Protein AF-A0A943URT3-F1 (afdb_monomer)

pLDDT: mean 81.09, std 15.33, range [32.84, 96.44]

Mean predicted aligned error: 10.22 Å

Solvent-accessible surface area (backbone atoms only — not comparable to full-atom values): 23104 Å² total; per-residue (Å²): 114,74,73,62,58,50,52,54,50,55,50,50,60,50,48,57,60,31,59,78,60,15,21,66,53,48,71,91,76,33,47,66,60,38,50,54,51,52,50,46,51,71,77,41,45,87,38,70,74,44,40,50,47,47,64,35,40,44,49,62,90,78,50,46,87,62,64,63,78,47,59,68,89,83,36,84,68,49,43,73,42,77,95,73,75,43,32,16,53,33,57,43,64,55,16,53,54,51,45,50,51,34,35,75,75,70,69,38,63,49,28,69,63,28,63,46,43,39,49,62,71,44,69,55,87,84,53,102,74,41,42,50,52,42,50,70,70,45,49,56,51,52,48,53,33,43,78,68,68,55,53,78,58,61,70,61,50,31,50,54,58,50,50,45,58,81,38,68,72,48,46,53,48,53,49,53,51,39,70,74,59,46,44,32,28,40,47,54,51,22,53,64,75,40,89,97,41,65,40,55,48,69,52,53,43,54,60,65,48,89,85,75,90,50,86,90,53,74,66,57,42,75,60,62,83,60,37,71,48,47,37,76,43,41,46,63,74,57,90,52,70,61,67,24,28,39,31,54,44,72,72,58,62,72,66,54,62,61,68,60,53,47,72,67,43,90,63,55,54,68,74,84,85,61,87,86,52,50,77,67,50,35,41,40,57,36,51,53,67,54,26,31,73,48,73,47,84,77,88,74,101,55,98,79,74,66,86,44,55,38,36,49,41,75,92,40,36,40,66,56,36,34,35,74,45,41,71,71,34,59,56,83,68,70,66,63,43,84,88,48,48,64,56,48,46,52,48,52,51,51,31,55,77,62,66,17,48,39,50,66,68,39,56,83,35,72,43,40,59,50,48,56,52,49,39,73,77,71,49,54,71,69,55,41,51,52,51,49,54,50,50,50,54,49,49,74,77,43,94,61,89,129

Foldseek 3Di:
DVVVVVLLVLLVVLVVVCLVVLEQDDCVGPVPSNVSLVVCCVPPVVPPSNVLVCLQHPDCVSPPLFDDFDDCVVAVQWDQDPVVRGIGHQQQVVLLVSQVCNCVPPVEGRRCPDSSNCSLQPQCPPDLDDAQSHDPVSLVSVVVCVVSVHDDPQVSVLSSVLSCCQPPLLLVQVVVVCVVQQKFFLLLSQPPSDDPHRHDLVSVLVQQDDDDDPPPRDSPYHDPVSSLQKDWFAFLLDPDSRLIMMGRADVSLVPDPLVVLLVLQPDQWQDDDDSPDDPSNRSNNGSLQQFDWDWPDDDDDDSPPSPTIIGTDSVGGQLNCQQAQHHRGPPLQADAPLSCLLRVLVSLLVSLVSNGPSNVVHCPHPRVVSSVVCCVPPNDPVSVVSVVVSVVSCVVPPPDDD

Radius of gyration: 28.0 Å; Cα contacts (8 Å, |Δi|>4): 488; chains: 1; bounding box: 71×42×72 Å

Structure (mmCIF, N/CA/C/O backbone):
data_AF-A0A943URT3-F1
#
_entry.id   AF-A0A943URT3-F1
#
loop_
_atom_site.group_PDB
_atom_site.id
_atom_site.type_symbol
_atom_site.label_atom_id
_atom_site.label_alt_id
_atom_site.label_comp_id
_atom_site.label_asym_id
_atom_site.label_entity_id
_atom_site.label_seq_id
_atom_site.pdbx_PDB_ins_code
_atom_site.Cartn_x
_atom_site.Cartn_y
_atom_site.Cartn_z
_atom_site.occupancy
_atom_site.B_iso_or_equiv
_atom_site.auth_seq_id
_atom_site.auth_comp_id
_atom_site.auth_asym_id
_atom_site.auth_atom_id
_atom_site.pdbx_PDB_model_num
ATOM 1 N N . MET A 1 1 ? -36.670 -15.075 37.708 1.00 43.06 1 MET A N 1
ATOM 2 C CA . MET A 1 1 ? -36.144 -15.472 36.380 1.00 43.06 1 MET A CA 1
ATOM 3 C C . MET A 1 1 ? -36.656 -14.591 35.236 1.00 43.06 1 MET A C 1
ATOM 5 O O . MET A 1 1 ? -35.808 -14.088 34.518 1.00 43.06 1 MET A O 1
ATOM 9 N N . ARG A 1 2 ? -37.965 -14.287 35.112 1.00 44.47 2 ARG A N 1
ATOM 10 C CA . ARG A 1 2 ? -38.526 -13.458 34.009 1.00 44.47 2 ARG A CA 1
ATOM 11 C C . ARG A 1 2 ? -37.832 -12.099 33.745 1.00 44.47 2 ARG A C 1
ATOM 13 O O . ARG A 1 2 ? -37.573 -11.792 32.594 1.00 44.47 2 ARG A O 1
ATOM 20 N N . LYS A 1 3 ? -37.452 -11.325 34.776 1.00 57.50 3 LYS A N 1
ATOM 21 C CA . LYS A 1 3 ? -36.781 -10.009 34.608 1.00 57.50 3 LYS A CA 1
ATOM 22 C C . LYS A 1 3 ? -35.352 -10.070 34.034 1.00 57.50 3 LYS A C 1
ATOM 24 O O . LYS A 1 3 ? -34.929 -9.121 33.395 1.00 57.50 3 LYS A O 1
ATOM 29 N N . LYS A 1 4 ? -34.595 -11.152 34.270 1.00 54.97 4 LYS A N 1
ATOM 30 C CA . LYS A 1 4 ? -33.213 -11.294 33.754 1.00 54.97 4 LYS A CA 1
ATOM 31 C C . LYS A 1 4 ? -33.207 -11.603 32.254 1.00 54.97 4 LYS A C 1
ATOM 33 O O . LYS A 1 4 ? -32.379 -11.075 31.522 1.00 54.97 4 LYS A O 1
ATOM 38 N N . THR A 1 5 ? -34.155 -12.430 31.810 1.00 60.84 5 THR A N 1
ATOM 39 C CA . THR A 1 5 ? -34.350 -12.769 30.395 1.00 60.84 5 THR A CA 1
ATOM 40 C C . THR A 1 5 ? -34.708 -11.532 29.567 1.00 60.84 5 THR A C 1
ATOM 42 O O . THR A 1 5 ? -34.195 -11.376 28.468 1.00 60.84 5 THR A O 1
ATOM 45 N N . ASP A 1 6 ? -35.499 -10.619 30.133 1.00 80.69 6 ASP A N 1
ATOM 46 C CA . ASP A 1 6 ? -35.947 -9.380 29.484 1.00 80.69 6 ASP A CA 1
ATOM 47 C C . ASP A 1 6 ? -34.805 -8.362 29.266 1.00 80.69 6 ASP A C 1
ATOM 49 O O . ASP A 1 6 ? -34.653 -7.797 28.186 1.00 80.69 6 ASP A O 1
ATOM 53 N N . ILE A 1 7 ? -33.914 -8.197 30.256 1.00 85.44 7 ILE A N 1
ATOM 54 C CA . ILE A 1 7 ? -32.752 -7.292 30.145 1.00 85.44 7 ILE A CA 1
ATOM 55 C C . ILE A 1 7 ? -31.794 -7.765 29.052 1.00 85.44 7 ILE A C 1
ATOM 57 O O . ILE A 1 7 ? -31.350 -6.958 28.242 1.00 85.44 7 ILE A O 1
ATOM 61 N N . LYS A 1 8 ? -31.496 -9.069 29.004 1.00 86.44 8 LYS A N 1
ATOM 62 C CA . LYS A 1 8 ? -30.580 -9.624 28.002 1.00 86.44 8 LYS A CA 1
ATOM 63 C C . LYS A 1 8 ? -31.122 -9.448 26.581 1.00 86.44 8 LYS A C 1
ATOM 65 O O . LYS A 1 8 ? -30.358 -9.079 25.699 1.00 86.44 8 LYS A O 1
ATOM 70 N N . ILE A 1 9 ? -32.424 -9.661 26.378 1.00 88.31 9 ILE A N 1
ATOM 71 C CA . ILE A 1 9 ? -33.087 -9.420 25.086 1.00 88.31 9 ILE A CA 1
ATOM 72 C C . ILE A 1 9 ? -32.974 -7.938 24.713 1.00 88.31 9 ILE A C 1
ATOM 74 O O . ILE A 1 9 ? -32.437 -7.616 23.660 1.00 88.31 9 ILE A O 1
ATOM 78 N N . ARG A 1 10 ? -33.351 -7.030 25.621 1.00 89.44 10 ARG A N 1
ATOM 79 C CA . ARG A 1 10 ? -33.282 -5.581 25.375 1.00 89.44 10 ARG A CA 1
ATOM 80 C C . ARG A 1 10 ? -31.861 -5.084 25.082 1.00 89.44 10 ARG A C 1
ATOM 82 O O . ARG A 1 10 ? -31.686 -4.222 24.224 1.00 89.44 10 ARG A O 1
ATOM 89 N N . CYS A 1 11 ? -30.851 -5.601 25.784 1.00 91.69 11 CYS A N 1
ATOM 90 C CA . CYS A 1 11 ? -29.444 -5.298 25.512 1.00 91.69 11 CYS A CA 1
ATOM 91 C C . CYS A 1 11 ? -29.018 -5.800 24.132 1.00 91.69 11 CYS A C 1
ATOM 93 O O . CYS A 1 11 ? -28.384 -5.045 23.403 1.00 91.69 11 CYS A O 1
ATOM 95 N N . ASN A 1 12 ? -29.394 -7.027 23.762 1.00 92.31 12 ASN A N 1
ATOM 96 C CA . ASN A 1 12 ? -29.071 -7.594 22.454 1.00 92.31 12 ASN A CA 1
ATOM 97 C C . ASN A 1 12 ? -29.713 -6.794 21.310 1.00 92.31 12 ASN A C 1
ATOM 99 O O . ASN A 1 12 ? -29.036 -6.506 20.326 1.00 92.31 12 ASN A O 1
ATOM 103 N N . ASP A 1 13 ? -30.977 -6.388 21.456 1.00 92.69 13 ASP A N 1
ATOM 104 C CA . ASP A 1 13 ? -31.693 -5.598 20.445 1.00 92.69 13 ASP A CA 1
ATOM 105 C C . ASP A 1 13 ? -31.028 -4.232 20.219 1.00 92.69 13 ASP A C 1
ATOM 107 O O . ASP A 1 13 ? -30.913 -3.754 19.089 1.00 92.69 13 ASP A O 1
ATOM 111 N N . ILE A 1 14 ? -30.580 -3.587 21.302 1.00 94.81 14 ILE A N 1
ATOM 112 C CA . ILE A 1 14 ? -29.843 -2.320 21.226 1.00 94.81 14 ILE A CA 1
ATOM 113 C C . ILE A 1 14 ? -28.448 -2.547 20.640 1.00 94.81 14 ILE A C 1
ATOM 115 O O . ILE A 1 14 ? -28.013 -1.763 19.804 1.00 94.81 14 ILE A O 1
ATOM 119 N N . GLU A 1 15 ? -27.749 -3.611 21.037 1.00 95.06 15 GLU A N 1
ATOM 120 C CA . GLU A 1 15 ? -26.415 -3.929 20.520 1.00 95.06 15 GLU A CA 1
ATOM 121 C C . GLU A 1 15 ? -26.431 -4.171 19.007 1.00 95.06 15 GLU A C 1
ATOM 123 O O . GLU A 1 15 ? -25.537 -3.694 18.317 1.00 95.06 15 GLU A O 1
ATOM 128 N N . GLN A 1 16 ? -27.451 -4.852 18.473 1.00 94.44 16 GLN A N 1
ATOM 129 C CA . GLN A 1 16 ? -27.598 -5.040 17.025 1.00 94.44 16 GLN A CA 1
ATOM 130 C C . GLN A 1 16 ? -27.692 -3.703 16.282 1.00 94.44 16 GLN A C 1
ATOM 132 O O . GLN A 1 16 ? -26.952 -3.492 15.327 1.00 94.44 16 GLN A O 1
ATOM 137 N N . GLN A 1 17 ? -28.507 -2.768 16.778 1.00 95.50 17 GLN A N 1
ATOM 138 C CA . GLN A 1 17 ? -28.600 -1.417 16.210 1.00 95.50 17 GLN A CA 1
ATOM 139 C C . GLN A 1 17 ? -27.281 -0.638 16.357 1.00 95.50 17 GLN A C 1
ATOM 141 O O . GLN A 1 17 ? -26.861 0.071 15.449 1.00 95.50 17 GLN A O 1
ATOM 146 N N . LEU A 1 18 ? -26.585 -0.770 17.491 1.00 95.69 18 LEU A N 1
ATOM 147 C CA . LEU A 1 18 ? -25.300 -0.097 17.713 1.00 95.69 18 LEU A CA 1
ATOM 148 C C . LEU A 1 18 ? -24.172 -0.650 16.833 1.00 95.69 18 LEU A C 1
ATOM 150 O O . LEU A 1 18 ? -23.267 0.106 16.481 1.00 95.69 18 LEU A O 1
ATOM 154 N N . LYS A 1 19 ? -24.216 -1.935 16.463 1.00 93.12 19 LYS A N 1
ATOM 155 C CA . LYS A 1 19 ? -23.242 -2.554 15.551 1.00 93.12 19 LYS A CA 1
ATOM 156 C C . LYS A 1 19 ? -23.287 -1.936 14.158 1.00 93.12 19 LYS A C 1
ATOM 158 O O . LYS A 1 19 ? -22.226 -1.728 13.581 1.00 93.12 19 LYS A O 1
ATOM 163 N N . GLU A 1 20 ? -24.470 -1.575 13.664 1.00 91.44 20 GLU A N 1
ATOM 164 C CA . GLU A 1 20 ? -24.628 -0.878 12.376 1.00 91.44 20 GLU A CA 1
ATOM 165 C C . GLU A 1 20 ? -23.912 0.479 12.377 1.00 91.44 20 GLU A C 1
ATOM 167 O O . GLU A 1 20 ? -23.256 0.854 11.408 1.00 91.44 20 GLU A O 1
ATOM 172 N N . TRP A 1 21 ? -23.976 1.195 13.501 1.00 92.62 21 TRP A N 1
ATOM 173 C CA . TRP A 1 21 ? -23.292 2.476 13.675 1.00 92.62 21 TRP A CA 1
ATOM 174 C C . TRP A 1 21 ? -21.820 2.340 14.072 1.00 92.62 21 TRP A C 1
ATOM 176 O O . TRP A 1 21 ? -21.045 3.281 13.898 1.00 92.62 21 TRP A O 1
ATOM 186 N N . GLY A 1 22 ? -21.427 1.224 14.688 1.00 92.31 22 GLY A N 1
ATOM 187 C CA . GLY A 1 22 ? -20.120 1.041 15.324 1.00 92.31 22 GLY A CA 1
ATOM 188 C C . GLY A 1 22 ? -19.868 1.963 16.528 1.00 92.31 22 GLY A C 1
ATOM 189 O O . GLY A 1 22 ? -18.741 2.038 17.008 1.00 92.31 22 GLY A O 1
ATOM 190 N N . LYS A 1 23 ? -20.874 2.703 17.004 1.00 94.38 23 LYS A N 1
ATOM 191 C CA . LYS A 1 23 ? -20.825 3.635 18.146 1.00 94.38 23 LYS A CA 1
ATOM 192 C C . LYS A 1 23 ? -22.246 3.945 18.619 1.00 94.38 23 LYS A C 1
ATOM 194 O O . LYS A 1 23 ? -23.212 3.626 17.934 1.00 94.38 23 LYS A O 1
ATOM 199 N N . VAL A 1 24 ? -22.381 4.642 19.748 1.00 95.44 24 VAL A N 1
ATOM 200 C CA . VAL A 1 24 ? -23.651 5.312 20.066 1.00 95.44 24 VAL A CA 1
ATOM 201 C C . VAL A 1 24 ? -23.815 6.516 19.126 1.00 95.44 24 VAL A C 1
ATOM 203 O O . VAL A 1 24 ? -22.914 7.363 19.094 1.00 95.44 24 VAL A O 1
ATOM 206 N N . PRO A 1 25 ? -24.916 6.613 18.358 1.00 93.50 25 PRO A N 1
ATOM 207 C CA . PRO A 1 25 ? -25.134 7.726 17.444 1.00 93.50 25 PRO A CA 1
ATOM 208 C C . PRO A 1 25 ? -25.346 9.039 18.204 1.00 93.50 25 PRO A C 1
ATOM 210 O O . PRO A 1 25 ? -25.762 9.076 19.363 1.00 93.50 25 PRO A O 1
ATOM 213 N N . THR A 1 26 ? -25.051 10.142 17.532 1.00 90.38 26 THR A N 1
ATOM 214 C CA . THR A 1 26 ? -25.362 11.498 17.988 1.00 90.38 26 THR A CA 1
ATOM 215 C C . THR A 1 26 ? -26.840 11.826 17.767 1.00 90.38 26 THR A C 1
ATOM 217 O O . THR A 1 26 ? -27.539 11.145 17.019 1.00 90.38 26 THR A O 1
ATOM 220 N N . ASN A 1 27 ? -27.319 12.918 18.375 1.00 90.62 27 ASN A N 1
ATOM 221 C CA . ASN A 1 27 ? -28.699 13.384 18.188 1.00 90.62 27 ASN A CA 1
ATOM 222 C C . ASN A 1 27 ? -29.062 13.593 16.709 1.00 90.62 27 ASN A C 1
ATOM 224 O O . ASN A 1 27 ? -30.201 13.337 16.342 1.00 90.62 27 ASN A O 1
ATOM 228 N N . SER A 1 28 ? -28.120 14.053 15.881 1.00 91.94 28 SER A N 1
ATOM 229 C CA . SER A 1 28 ? -28.332 14.274 14.446 1.00 91.94 28 SER A CA 1
ATOM 230 C C . SER A 1 28 ? -28.279 12.998 13.604 1.00 91.94 28 SER A C 1
ATOM 232 O O . SER A 1 28 ? -28.741 13.021 12.471 1.00 91.94 28 SER A O 1
ATOM 234 N N . GLU A 1 29 ? -27.695 11.917 14.125 1.00 92.94 29 GLU A N 1
ATOM 235 C CA . GLU A 1 29 ? -27.581 10.629 13.426 1.00 92.94 29 GLU A CA 1
ATOM 236 C C . GLU A 1 29 ? -28.801 9.744 13.716 1.00 92.94 29 GLU A C 1
ATOM 238 O O . GLU A 1 29 ? -29.469 9.301 12.788 1.00 92.94 29 GLU A O 1
ATOM 243 N N . ASP A 1 30 ? -29.130 9.536 14.997 1.00 94.62 30 ASP A N 1
ATOM 244 C CA . ASP A 1 30 ? -30.332 8.812 15.427 1.00 94.62 30 ASP A CA 1
ATOM 245 C C . ASP A 1 30 ? -30.711 9.202 16.864 1.00 94.62 30 ASP A C 1
ATOM 247 O O . ASP A 1 30 ? -30.214 8.662 17.861 1.00 94.62 30 ASP A O 1
ATOM 251 N N . THR A 1 31 ? -31.632 10.161 16.975 1.00 94.75 31 THR A N 1
ATOM 252 C CA . THR A 1 31 ? -32.128 10.653 18.266 1.00 94.75 31 THR A CA 1
ATOM 253 C C . THR A 1 31 ? -32.838 9.559 19.073 1.00 94.75 31 THR A C 1
ATOM 255 O O . THR A 1 31 ? -32.723 9.509 20.301 1.00 94.75 31 THR A O 1
ATOM 258 N N . ASN A 1 32 ? -33.566 8.660 18.404 1.00 94.88 32 ASN A N 1
ATOM 259 C CA . ASN A 1 32 ? -34.381 7.644 19.067 1.00 94.88 32 ASN A CA 1
ATOM 260 C C . ASN A 1 32 ? -33.502 6.572 19.713 1.00 94.88 32 ASN A C 1
ATOM 262 O O . ASN A 1 32 ? -33.720 6.214 20.876 1.00 94.88 32 ASN A O 1
ATOM 266 N N . LEU A 1 33 ? -32.500 6.072 18.985 1.00 95.31 33 LEU A N 1
ATOM 267 C CA . LEU A 1 33 ? -31.548 5.098 19.516 1.00 95.31 33 LEU A CA 1
ATOM 268 C C . LEU A 1 33 ? -30.725 5.700 20.657 1.00 95.31 33 LEU A C 1
ATOM 270 O O . LEU A 1 33 ? -30.604 5.077 21.714 1.00 95.31 33 LEU A O 1
ATOM 274 N N . LEU A 1 34 ? -30.251 6.940 20.509 1.00 94.81 34 LEU A N 1
ATOM 275 C CA . LEU A 1 34 ? -29.530 7.640 21.572 1.00 94.81 34 LEU A CA 1
ATOM 276 C C . LEU A 1 34 ? -30.372 7.771 22.855 1.00 94.81 34 LEU A C 1
ATOM 278 O O . LEU A 1 34 ? -29.873 7.508 23.952 1.00 94.81 34 LEU A O 1
ATOM 282 N N . HIS A 1 35 ? -31.660 8.116 22.754 1.00 94.00 35 HIS A N 1
ATOM 283 C CA . HIS A 1 35 ? -32.552 8.151 23.919 1.00 94.00 35 HIS A CA 1
ATOM 284 C C . HIS A 1 35 ? -32.764 6.771 24.553 1.00 94.00 35 HIS A C 1
ATOM 286 O O . HIS A 1 35 ? -32.720 6.657 25.781 1.00 94.00 35 HIS A O 1
ATOM 292 N N . LYS A 1 36 ? -32.944 5.713 23.749 1.00 94.06 36 LYS A N 1
ATOM 293 C CA . LYS A 1 36 ? -33.064 4.333 24.256 1.00 94.06 36 LYS A CA 1
ATOM 294 C C . LYS A 1 36 ? -31.820 3.910 25.038 1.00 94.06 36 LYS A C 1
ATOM 296 O O . LYS A 1 36 ? -31.958 3.368 26.137 1.00 94.06 36 LYS A O 1
ATOM 301 N N . VAL A 1 37 ? -30.633 4.186 24.494 1.00 94.94 37 VAL A N 1
ATOM 302 C CA . VAL A 1 37 ? -29.337 3.874 25.115 1.00 94.94 37 VAL A CA 1
ATOM 303 C C . VAL A 1 37 ? -29.158 4.654 26.417 1.00 94.94 37 VAL A C 1
ATOM 305 O O . VAL A 1 37 ? -28.901 4.049 27.455 1.00 94.94 37 VAL A O 1
ATOM 308 N N . ASN A 1 38 ? -29.379 5.973 26.401 1.00 94.44 38 ASN A N 1
ATOM 309 C CA . ASN A 1 38 ? -29.257 6.809 27.600 1.00 94.44 38 ASN A CA 1
ATOM 310 C C . ASN A 1 38 ? -30.208 6.361 28.721 1.00 94.44 38 ASN A C 1
ATOM 312 O O . ASN A 1 38 ? -29.802 6.284 29.881 1.00 94.44 38 ASN A O 1
ATOM 316 N N . ASN A 1 39 ? -31.457 6.023 28.385 1.00 93.31 39 ASN A N 1
ATOM 317 C CA . ASN A 1 39 ? -32.415 5.509 29.364 1.00 93.31 39 ASN A CA 1
ATOM 318 C C . ASN A 1 39 ? -31.963 4.163 29.941 1.00 93.31 39 ASN A C 1
ATOM 320 O O . ASN A 1 39 ? -31.993 3.995 31.158 1.00 93.31 39 ASN A O 1
ATOM 324 N N . LEU A 1 40 ? -31.490 3.239 29.095 1.00 93.56 40 LEU A N 1
ATOM 325 C CA . LEU A 1 40 ? -30.975 1.944 29.542 1.00 93.56 40 LEU A CA 1
ATOM 326 C C . LEU A 1 40 ? -29.786 2.108 30.501 1.00 93.56 40 LEU A C 1
ATOM 328 O O . LEU A 1 40 ? -29.778 1.505 31.573 1.00 93.56 40 LEU A O 1
ATOM 332 N N . TYR A 1 41 ? -28.804 2.932 30.129 1.00 95.62 41 TYR A N 1
ATOM 333 C CA . TYR A 1 41 ? -27.586 3.141 30.917 1.00 95.62 41 TYR A CA 1
ATOM 334 C C . TYR A 1 41 ? -27.891 3.792 32.268 1.00 95.62 41 TYR A C 1
ATOM 336 O O . TYR A 1 41 ? -27.298 3.425 33.280 1.00 95.62 41 TYR A O 1
ATOM 344 N N . ARG A 1 42 ? -28.855 4.719 32.304 1.00 93.44 42 ARG A N 1
ATOM 345 C CA . ARG A 1 42 ? -29.285 5.390 33.535 1.00 93.44 42 ARG A CA 1
ATOM 346 C C . ARG A 1 42 ? -30.074 4.470 34.470 1.00 93.44 42 ARG A C 1
ATOM 348 O O . ARG A 1 42 ? -29.867 4.520 35.675 1.00 93.44 42 ARG A O 1
ATOM 355 N N . GLU A 1 43 ? -30.999 3.675 33.936 1.00 92.00 43 GLU A N 1
ATOM 356 C CA . GLU A 1 43 ? -31.911 2.856 34.749 1.00 92.00 43 GLU A CA 1
ATOM 357 C C . GLU A 1 43 ? -31.277 1.549 35.229 1.00 92.00 43 GLU A C 1
ATOM 359 O O . GLU A 1 43 ? -31.608 1.071 36.312 1.00 92.00 43 GLU A O 1
ATOM 364 N N . LEU A 1 44 ? -30.399 0.956 34.414 1.00 92.88 44 LEU A N 1
ATOM 365 C CA . LEU A 1 44 ? -29.899 -0.408 34.602 1.00 92.88 44 LEU A CA 1
ATOM 366 C C . LEU A 1 44 ? -28.366 -0.510 34.529 1.00 92.88 44 LEU A C 1
ATOM 368 O O . LEU A 1 44 ? -27.840 -1.605 34.344 1.00 92.88 44 LEU A O 1
ATOM 37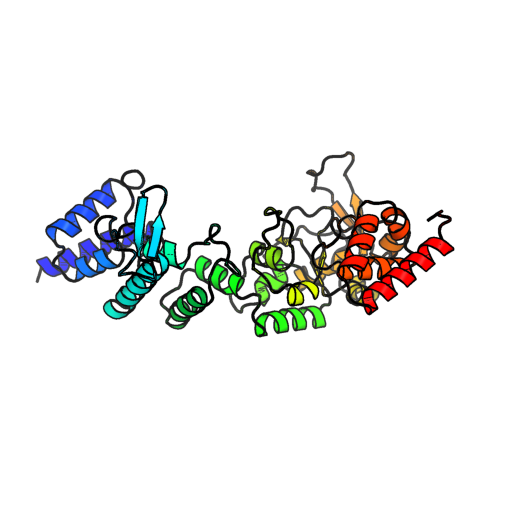2 N N . GLY A 1 45 ? -27.631 0.597 34.676 1.00 90.81 45 GLY A N 1
ATOM 373 C CA . GLY A 1 45 ? -26.164 0.625 34.569 1.00 90.81 45 GLY A CA 1
ATOM 374 C C . GLY A 1 45 ? -25.409 -0.203 35.622 1.00 90.81 45 GLY A C 1
ATOM 375 O O . GLY A 1 45 ? -24.219 -0.466 35.467 1.00 90.81 45 GLY A O 1
ATOM 376 N N . ASP A 1 46 ? -26.081 -0.658 36.682 1.00 92.00 46 ASP A N 1
ATOM 377 C CA . ASP A 1 46 ? -25.526 -1.590 37.670 1.00 92.00 46 ASP A CA 1
ATOM 378 C C . ASP A 1 46 ? -25.546 -3.054 37.188 1.00 92.00 46 ASP A C 1
ATOM 380 O O . ASP A 1 46 ? -24.898 -3.916 37.786 1.00 92.00 46 ASP A O 1
ATOM 384 N N . LYS A 1 47 ? -26.294 -3.363 36.119 1.00 93.69 47 LYS A N 1
ATOM 385 C CA . LYS A 1 47 ? -26.439 -4.728 35.602 1.00 93.69 47 LYS A CA 1
ATOM 386 C C . LYS A 1 47 ? -25.241 -5.122 34.733 1.00 93.69 47 LYS A C 1
ATOM 388 O O . LYS A 1 47 ? -24.878 -4.348 33.849 1.00 93.69 47 LYS A O 1
ATOM 393 N N . PRO A 1 48 ? -24.660 -6.327 34.911 1.00 92.12 48 PRO A N 1
ATOM 394 C CA . PRO A 1 48 ? -23.473 -6.755 34.163 1.00 92.12 48 PRO A CA 1
ATOM 395 C C . PRO A 1 48 ? -23.620 -6.661 32.639 1.00 92.12 48 PRO A C 1
ATOM 397 O O . PRO A 1 48 ? -22.694 -6.239 31.952 1.00 92.12 48 PRO A O 1
ATOM 400 N N . GLU A 1 49 ? -24.794 -7.010 32.108 1.00 91.88 49 GLU A N 1
ATOM 401 C CA . GLU A 1 49 ? -25.092 -6.962 30.675 1.00 91.88 49 GLU A CA 1
ATOM 402 C C . GLU A 1 49 ? -25.061 -5.522 30.136 1.00 91.88 49 GLU A C 1
ATOM 404 O O . GLU A 1 49 ? -24.526 -5.263 29.057 1.00 91.88 49 GLU A O 1
ATOM 409 N N . VAL A 1 50 ? -25.573 -4.569 30.921 1.00 94.19 50 VAL A N 1
ATOM 410 C CA . VAL A 1 50 ? -25.565 -3.142 30.581 1.00 94.19 50 VAL A CA 1
ATOM 411 C C . VAL A 1 50 ? -24.168 -2.554 30.769 1.00 94.19 50 VAL A C 1
ATOM 413 O O . VAL A 1 50 ? -23.734 -1.781 29.925 1.00 94.19 50 VAL A O 1
ATOM 416 N N . GLN A 1 51 ? -23.416 -2.969 31.795 1.00 94.38 51 GLN A N 1
ATOM 417 C CA . GLN A 1 51 ? -22.019 -2.558 31.986 1.00 94.38 51 GLN A CA 1
ATOM 418 C C . GLN A 1 51 ? -21.118 -2.987 30.828 1.00 94.38 51 GLN A C 1
ATOM 420 O O . GLN A 1 51 ? -20.265 -2.201 30.404 1.00 94.38 51 GLN A O 1
ATOM 425 N N . ARG A 1 52 ? -21.313 -4.200 30.287 1.00 95.62 52 ARG A N 1
ATOM 426 C CA . ARG A 1 52 ? -20.632 -4.628 29.055 1.00 95.62 52 ARG A CA 1
ATOM 427 C C . ARG A 1 52 ? -20.965 -3.668 27.917 1.00 95.62 52 ARG A C 1
ATOM 429 O O . ARG A 1 52 ? -20.050 -3.107 27.325 1.00 95.62 52 ARG A O 1
ATOM 436 N N . LEU A 1 53 ? -22.249 -3.404 27.670 1.00 95.62 53 LEU A N 1
ATOM 437 C CA . LEU A 1 53 ? -22.677 -2.519 26.583 1.00 95.62 53 LEU A CA 1
ATOM 438 C C . LEU A 1 53 ? -22.142 -1.082 26.744 1.00 95.62 53 LEU A C 1
ATOM 440 O O . LEU A 1 53 ? -21.606 -0.523 25.793 1.00 95.62 53 LEU A O 1
ATOM 444 N N . MET A 1 54 ? -22.184 -0.528 27.960 1.00 95.12 54 MET A N 1
ATOM 445 C CA . MET A 1 54 ? -21.607 0.778 28.315 1.00 95.12 54 MET A CA 1
ATOM 446 C C . MET A 1 54 ? -20.098 0.856 28.063 1.00 95.12 54 MET A C 1
ATOM 448 O O . MET A 1 54 ? -19.586 1.936 27.777 1.00 95.12 54 MET A O 1
ATOM 452 N N . THR A 1 55 ? -19.391 -0.270 28.198 1.00 94.44 55 THR A N 1
ATOM 453 C CA . THR A 1 55 ? -17.941 -0.349 27.973 1.00 94.44 55 THR A CA 1
ATOM 454 C C . THR A 1 55 ? -17.606 -0.502 26.488 1.00 94.44 55 THR A C 1
ATOM 456 O O . THR A 1 55 ? -16.667 0.110 26.000 1.00 94.44 55 THR A O 1
ATOM 459 N N . LEU A 1 56 ? -18.374 -1.288 25.733 1.00 95.75 56 LEU A N 1
ATOM 460 C CA . LEU A 1 56 ? -18.114 -1.467 24.299 1.00 95.75 56 LEU A CA 1
ATOM 461 C C . LEU A 1 56 ? -18.622 -0.280 23.461 1.00 95.75 56 LEU A C 1
ATOM 463 O O . LEU A 1 56 ? -18.024 0.065 22.443 1.00 95.75 56 LEU A O 1
ATOM 467 N N . TYR A 1 57 ? -19.692 0.379 23.911 1.00 96.44 57 TYR A N 1
ATOM 468 C CA . TYR A 1 57 ? -20.321 1.531 23.261 1.00 96.44 57 TYR A CA 1
ATOM 469 C C . TYR A 1 57 ? -20.498 2.677 24.269 1.00 96.44 57 TYR A C 1
ATOM 471 O O . TYR A 1 57 ? -21.624 2.975 24.701 1.00 96.44 57 TYR A O 1
ATOM 479 N N . PRO A 1 58 ? -19.394 3.325 24.685 1.00 94.38 58 PRO A N 1
ATOM 480 C CA . PRO A 1 58 ? -19.458 4.414 25.641 1.00 94.38 58 PRO A CA 1
ATOM 481 C C . PRO A 1 58 ? -20.109 5.648 25.016 1.00 94.38 58 PRO A C 1
ATOM 483 O O . PRO A 1 58 ? -19.773 6.071 23.909 1.00 94.38 58 PRO A O 1
ATOM 486 N N . ILE A 1 59 ? -21.012 6.278 25.764 1.00 91.44 59 ILE A N 1
ATOM 487 C CA . ILE A 1 59 ? -21.445 7.649 25.475 1.00 91.44 59 ILE A CA 1
ATOM 488 C C . ILE A 1 59 ? -20.332 8.636 25.843 1.00 91.44 59 ILE A C 1
ATOM 490 O O . ILE A 1 59 ? -19.476 8.338 26.677 1.00 91.44 59 ILE A O 1
ATOM 494 N N . ASN A 1 60 ? -20.384 9.854 25.296 1.00 84.19 60 ASN A N 1
ATOM 495 C CA . ASN A 1 60 ? -19.372 10.888 25.556 1.00 84.19 60 ASN A CA 1
ATOM 496 C C . ASN A 1 60 ? -19.168 11.197 27.051 1.00 84.19 60 ASN A C 1
ATOM 498 O O . ASN A 1 60 ? -18.089 11.634 27.427 1.00 84.19 60 ASN A O 1
ATOM 502 N N . GLN A 1 61 ? -20.176 10.977 27.903 1.00 84.00 61 GLN A N 1
ATOM 503 C CA . GLN A 1 61 ? -20.047 11.139 29.358 1.00 84.00 61 GLN A CA 1
ATOM 504 C C . GLN A 1 61 ? -19.166 10.060 30.009 1.00 84.00 61 GLN A C 1
ATOM 506 O O . GLN A 1 61 ? -18.522 10.334 31.015 1.00 84.00 61 GLN A O 1
ATOM 511 N N . LEU A 1 62 ? -19.134 8.849 29.442 1.00 86.31 62 LEU A N 1
ATOM 512 C CA . LEU A 1 62 ? -18.346 7.716 29.939 1.00 86.31 62 LEU A CA 1
ATOM 513 C C . LEU A 1 62 ? -16.935 7.699 29.342 1.00 86.31 62 LEU A C 1
ATOM 515 O O . LEU A 1 62 ? -15.974 7.382 30.036 1.00 86.31 62 LEU A O 1
ATOM 519 N N . TYR A 1 63 ? -16.803 8.065 28.065 1.00 89.81 63 TYR A N 1
ATOM 520 C CA . TYR A 1 63 ? -15.515 8.261 27.407 1.00 89.81 63 TYR A CA 1
ATOM 521 C C . TYR A 1 63 ? -15.570 9.525 26.551 1.00 89.81 63 TYR A C 1
ATOM 523 O O . TYR A 1 63 ? -16.142 9.544 25.460 1.00 89.81 63 TYR A O 1
ATOM 531 N N . THR A 1 64 ? -14.964 10.603 27.040 1.00 85.88 64 THR A N 1
ATOM 532 C CA . THR A 1 64 ? -14.882 11.850 26.276 1.00 85.88 64 THR A CA 1
ATOM 533 C C . THR A 1 64 ? -13.783 11.755 25.219 1.00 85.88 64 THR A C 1
ATOM 535 O O . THR A 1 64 ? -12.773 11.075 25.406 1.00 85.88 64 THR A O 1
ATOM 538 N N . LYS A 1 65 ? -13.933 12.504 24.119 1.00 83.31 65 LYS A N 1
ATOM 539 C CA . LYS A 1 65 ? -12.915 12.593 23.059 1.00 83.31 65 LYS A CA 1
ATOM 540 C C . LYS A 1 65 ? -11.526 12.938 23.614 1.00 83.31 65 LYS A C 1
ATOM 542 O O . LYS A 1 65 ? -10.535 12.331 23.243 1.00 83.31 65 LYS A O 1
ATOM 547 N N . TRP A 1 66 ? -11.434 13.881 24.542 1.00 83.69 66 TRP A N 1
ATOM 548 C CA . TRP A 1 66 ? -10.141 14.404 24.992 1.00 83.69 66 TRP A CA 1
ATOM 549 C C . TRP A 1 66 ? -9.738 13.966 26.397 1.00 83.69 66 TRP A C 1
ATOM 551 O O . TRP A 1 66 ? -8.568 14.085 26.724 1.00 83.69 66 TRP A O 1
ATOM 561 N N . GLY A 1 67 ? -10.637 13.382 27.189 1.00 82.12 67 GLY A N 1
ATOM 562 C CA . GLY A 1 67 ? -10.357 12.998 28.573 1.00 82.12 67 GLY A CA 1
ATOM 563 C C . GLY A 1 67 ? -10.451 14.160 29.559 1.00 82.12 67 GLY A C 1
ATOM 564 O O . GLY A 1 67 ? -10.862 15.272 29.209 1.00 82.12 67 GLY A O 1
ATOM 565 N N . ALA A 1 68 ? -10.101 13.864 30.810 1.00 83.50 68 ALA A N 1
ATOM 566 C CA . ALA A 1 68 ? -9.980 14.855 31.871 1.00 83.50 68 ALA A CA 1
ATOM 567 C C . ALA A 1 68 ? -8.709 15.700 31.686 1.00 83.50 68 ALA A C 1
ATOM 569 O O . ALA A 1 68 ? -7.746 15.256 31.059 1.00 83.50 68 ALA A O 1
ATOM 570 N N . SER A 1 69 ? -8.726 16.915 32.237 1.00 84.62 69 SER A N 1
ATOM 571 C CA . SER A 1 69 ? -7.511 17.723 32.335 1.00 84.62 69 SER A CA 1
ATOM 572 C C . SER A 1 69 ? -6.546 17.057 33.310 1.00 84.62 69 SER A C 1
ATOM 574 O O . SER A 1 69 ? -6.984 16.563 34.348 1.00 84.62 69 SER A O 1
ATOM 576 N N . VAL A 1 70 ? -5.261 17.068 32.979 1.00 84.56 70 VAL A N 1
ATOM 577 C CA . VAL A 1 70 ? -4.181 16.548 33.824 1.00 84.56 70 VAL A CA 1
ATOM 578 C C . VAL A 1 70 ? -3.171 17.650 34.114 1.00 84.56 70 VAL A C 1
ATOM 580 O O . VAL A 1 70 ? -3.051 18.590 33.324 1.00 84.56 70 VAL A O 1
ATOM 583 N N . ASP A 1 71 ? -2.467 17.535 35.238 1.00 82.69 71 ASP A N 1
ATOM 584 C CA . ASP A 1 71 ? -1.343 18.412 35.557 1.00 82.69 71 ASP A CA 1
ATOM 585 C C . ASP A 1 71 ? -0.126 18.035 34.685 1.00 82.69 71 ASP A C 1
ATOM 587 O O . ASP A 1 71 ? 0.305 16.876 34.720 1.00 82.69 71 ASP A O 1
ATOM 591 N N . PRO A 1 72 ? 0.428 18.969 33.887 1.00 80.69 72 PRO A N 1
ATOM 592 C CA . PRO A 1 72 ? 1.653 18.756 33.120 1.00 80.69 72 PRO A CA 1
ATOM 593 C C . PRO A 1 72 ? 2.852 18.255 33.932 1.00 80.69 72 PRO A C 1
ATOM 595 O O . PRO A 1 72 ? 3.679 17.531 33.378 1.00 80.69 72 PRO A O 1
ATOM 598 N N . GLU A 1 73 ? 2.970 18.645 35.205 1.00 81.31 73 GLU A N 1
ATOM 599 C CA . GLU A 1 73 ? 4.111 18.275 36.055 1.00 81.31 73 GLU A CA 1
ATOM 600 C C . GLU A 1 73 ? 4.020 16.821 36.539 1.00 81.31 73 GLU A C 1
ATOM 602 O O . GLU A 1 73 ? 5.038 16.140 36.667 1.00 81.31 73 GLU A O 1
ATOM 607 N N . GLU A 1 74 ? 2.801 16.315 36.744 1.00 81.69 74 GLU A N 1
ATOM 608 C CA . GLU A 1 74 ? 2.545 14.949 37.218 1.00 81.69 74 GLU A CA 1
ATOM 609 C C . GLU A 1 74 ? 2.376 13.938 36.068 1.00 81.69 74 GLU A C 1
ATOM 611 O O . GLU A 1 74 ? 2.522 12.729 36.265 1.00 81.69 74 GLU A O 1
ATOM 616 N N . HIS A 1 75 ? 2.091 14.420 34.852 1.00 77.69 75 HIS A N 1
ATOM 617 C CA . HIS A 1 75 ? 1.817 13.593 33.677 1.00 77.69 75 HIS A CA 1
ATOM 618 C C . HIS A 1 75 ? 2.761 13.920 32.511 1.00 77.69 75 HIS A C 1
ATOM 620 O O . HIS A 1 75 ? 2.380 14.643 31.590 1.00 77.69 75 HIS A O 1
ATOM 626 N N . PRO A 1 76 ? 3.972 13.332 32.479 1.00 71.94 76 PRO A N 1
ATOM 627 C CA . PRO A 1 76 ? 4.947 13.590 31.416 1.00 71.94 76 PRO A CA 1
ATOM 628 C C . PRO A 1 76 ? 4.473 13.132 30.023 1.00 71.94 76 PRO A C 1
ATOM 630 O O . PRO A 1 76 ? 4.931 13.651 29.009 1.00 71.94 76 PRO A O 1
ATOM 633 N N . GLU A 1 77 ? 3.524 12.194 29.958 1.00 75.19 77 GLU A N 1
ATOM 634 C CA . GLU A 1 77 ? 2.873 11.711 28.732 1.00 75.19 77 GLU A CA 1
ATOM 635 C C . GLU A 1 77 ? 1.529 12.424 28.477 1.00 75.19 77 GLU A C 1
ATOM 637 O O . GLU A 1 77 ? 0.460 11.805 28.393 1.00 75.19 77 GLU A O 1
ATOM 642 N N . MET A 1 78 ? 1.576 13.753 28.367 1.00 80.12 78 MET A N 1
ATOM 643 C CA . MET A 1 78 ? 0.415 14.612 28.107 1.00 80.12 78 MET A CA 1
ATOM 644 C C . MET A 1 78 ? 0.550 15.400 26.799 1.00 80.12 78 MET A C 1
ATOM 646 O O . MET A 1 78 ? 1.640 15.579 26.257 1.00 80.12 78 MET A O 1
ATOM 650 N N . GLU A 1 79 ? -0.580 15.881 26.287 1.00 79.69 79 GLU A N 1
ATOM 651 C CA . GLU A 1 79 ? -0.642 16.812 25.164 1.00 79.69 79 GLU A CA 1
ATOM 652 C C . GLU A 1 79 ? -1.420 18.067 25.557 1.00 79.69 79 GLU A C 1
ATOM 654 O O . GLU A 1 79 ? -2.533 18.001 26.089 1.00 79.69 79 GLU A O 1
ATOM 659 N N . THR A 1 80 ? -0.845 19.228 25.246 1.00 80.25 80 THR A N 1
ATOM 660 C CA . THR A 1 80 ? -1.506 20.519 25.428 1.00 80.25 80 THR A CA 1
ATOM 661 C C . THR A 1 80 ? -2.345 20.850 24.202 1.00 80.25 80 THR A C 1
ATOM 663 O O . THR A 1 80 ? -1.834 21.132 23.117 1.00 80.25 80 THR A O 1
ATOM 666 N N . LEU A 1 81 ? -3.661 20.864 24.380 1.00 78.88 81 LEU A N 1
ATOM 667 C CA . LEU A 1 81 ? -4.614 21.194 23.329 1.00 78.88 81 LEU A CA 1
ATOM 668 C C . LEU A 1 81 ? -4.853 22.710 23.320 1.00 78.88 81 LEU A C 1
ATOM 670 O O . LEU A 1 81 ? -5.702 23.225 24.049 1.00 78.88 81 LEU A O 1
ATOM 674 N N . GLY A 1 82 ? -4.108 23.434 22.478 1.00 69.00 82 GLY A N 1
ATOM 675 C CA . GLY A 1 82 ? -4.101 24.907 22.448 1.00 69.00 82 GLY A CA 1
ATOM 676 C C . GLY A 1 82 ? -5.464 25.569 22.187 1.00 69.00 82 GLY A C 1
ATOM 677 O O . GLY A 1 82 ? -5.716 26.663 22.676 1.00 69.00 82 GLY A O 1
ATOM 678 N N . PHE A 1 83 ? -6.384 24.892 21.494 1.00 72.12 83 PHE A N 1
ATOM 679 C CA . PHE A 1 83 ? -7.735 25.405 21.208 1.00 72.12 83 PHE A CA 1
ATOM 680 C C . PHE A 1 83 ? -8.691 25.367 22.415 1.00 72.12 83 PHE A C 1
ATOM 682 O O . PHE A 1 83 ? -9.748 25.990 22.387 1.00 72.12 83 PHE A O 1
ATOM 689 N N . ILE A 1 84 ? -8.337 24.631 23.468 1.00 69.94 84 ILE A N 1
ATOM 690 C CA . ILE A 1 84 ? -9.117 24.492 24.710 1.00 69.94 84 ILE A CA 1
ATOM 691 C C . ILE A 1 84 ? -8.275 24.794 25.953 1.00 69.94 84 ILE A C 1
ATOM 693 O O . ILE A 1 84 ? -8.742 24.573 27.066 1.00 69.94 84 ILE A O 1
ATOM 697 N N . ASN A 1 85 ? -7.048 25.288 25.749 1.00 79.31 85 ASN A N 1
ATOM 698 C CA . ASN A 1 85 ? -6.086 25.689 26.772 1.00 79.31 85 ASN A CA 1
ATOM 699 C C . ASN A 1 85 ? -6.012 24.722 27.968 1.00 79.31 85 ASN A C 1
ATOM 701 O O . ASN A 1 85 ? -6.085 25.134 29.124 1.00 79.31 85 ASN A O 1
ATOM 705 N N . ARG A 1 86 ? -5.930 23.418 27.677 1.00 84.00 86 ARG A N 1
ATOM 706 C CA . ARG A 1 86 ? -5.807 22.366 28.691 1.00 84.00 86 ARG A CA 1
ATOM 707 C C . ARG A 1 86 ? -4.816 21.297 28.264 1.00 84.00 86 ARG A C 1
ATOM 709 O O . ARG A 1 86 ? -4.712 20.985 27.074 1.00 84.00 86 ARG A O 1
ATOM 716 N N . SER A 1 87 ? -4.172 20.702 29.254 1.00 84.94 87 SER A N 1
ATOM 717 C CA . SER A 1 87 ? -3.348 19.512 29.090 1.00 84.94 87 SER A CA 1
ATOM 718 C C . SER A 1 87 ? -4.180 18.279 29.391 1.00 84.94 87 SER A C 1
ATOM 720 O O . SER A 1 87 ? -4.921 18.240 30.372 1.00 84.94 87 SER A O 1
ATOM 722 N N . VAL A 1 88 ? -4.107 17.289 28.511 1.00 85.31 88 VAL A N 1
ATOM 723 C CA . VAL A 1 88 ? -4.808 16.012 28.661 1.00 85.31 88 VAL A CA 1
ATOM 724 C C . VAL A 1 88 ? -3.813 14.871 28.528 1.00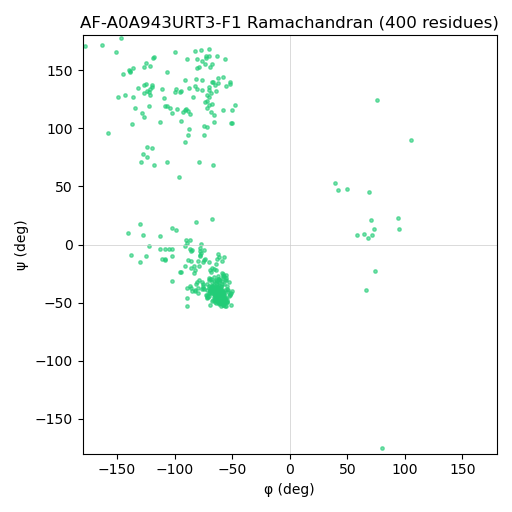 85.31 88 VAL A C 1
ATOM 726 O O . VAL A 1 88 ? -2.801 15.009 27.845 1.00 85.31 88 VAL A O 1
ATOM 729 N N . GLU A 1 89 ? -4.108 13.732 29.151 1.00 84.06 89 GLU A N 1
ATOM 730 C CA . GLU A 1 89 ? -3.375 12.494 28.875 1.00 84.06 89 GLU A CA 1
ATOM 731 C C . GLU A 1 89 ? -3.353 12.225 27.362 1.00 84.06 89 GLU A C 1
ATOM 733 O O . GLU A 1 89 ? -4.376 12.415 26.689 1.00 84.06 89 GLU A O 1
ATOM 738 N N . LEU A 1 90 ? -2.213 11.751 26.842 1.00 83.25 90 LEU A N 1
ATOM 739 C CA . LEU A 1 90 ? -2.069 11.402 25.430 1.00 83.25 90 LEU A CA 1
ATOM 740 C C . LEU A 1 90 ? -3.251 10.532 24.949 1.00 83.25 90 LEU A C 1
ATOM 742 O O . LEU A 1 90 ? -3.452 9.424 25.464 1.00 83.25 90 LEU A O 1
ATOM 746 N N . PRO A 1 91 ? -4.032 10.992 23.946 1.00 85.62 91 PRO A N 1
ATOM 747 C CA . PRO A 1 91 ? -5.251 10.301 23.523 1.00 85.62 91 PRO A CA 1
ATOM 748 C C . PRO A 1 91 ? -5.027 8.840 23.125 1.00 85.62 91 PRO A C 1
ATOM 750 O O . PRO A 1 91 ? -5.820 7.972 23.491 1.00 85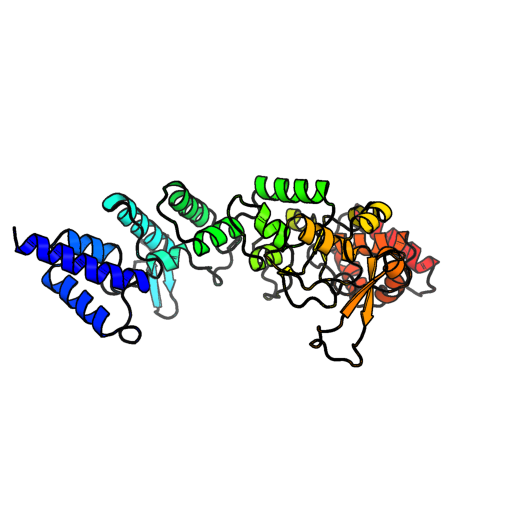.62 91 PRO A O 1
ATOM 753 N N . TYR A 1 92 ? -3.914 8.560 22.441 1.00 86.44 92 TYR A N 1
ATOM 754 C CA . TYR A 1 92 ? -3.522 7.207 22.062 1.00 86.44 92 TYR A CA 1
ATOM 755 C C . TYR A 1 92 ? -3.254 6.308 23.282 1.00 86.44 92 TYR A C 1
ATOM 757 O O . TYR A 1 92 ? -3.828 5.224 23.368 1.00 86.44 92 TYR A O 1
ATOM 765 N N . SER A 1 93 ? -2.461 6.760 24.263 1.00 86.06 93 SER A N 1
ATOM 766 C CA . SER A 1 93 ? -2.154 5.984 25.478 1.00 86.06 93 SER A CA 1
ATOM 767 C C . SER A 1 93 ? -3.426 5.624 26.250 1.00 86.06 93 SER A C 1
ATOM 769 O O . SER A 1 93 ? -3.631 4.465 26.634 1.00 86.06 93 SER A O 1
ATOM 771 N N . ARG A 1 94 ? -4.343 6.591 26.394 1.00 88.81 94 ARG A N 1
ATOM 772 C CA . ARG A 1 94 ? -5.650 6.363 27.024 1.00 88.81 94 ARG A CA 1
ATOM 773 C C . ARG A 1 94 ? -6.493 5.356 26.244 1.00 88.81 94 ARG A C 1
ATOM 775 O O . ARG A 1 94 ? -7.114 4.477 26.843 1.00 88.81 94 ARG A O 1
ATOM 782 N N . ALA A 1 95 ? -6.552 5.490 24.922 1.00 92.31 95 ALA A N 1
ATOM 783 C CA . ALA A 1 95 ? -7.316 4.602 24.051 1.00 92.31 95 ALA A CA 1
ATOM 784 C C . ALA A 1 95 ? -6.777 3.165 24.062 1.00 92.31 95 ALA A C 1
ATOM 786 O O . ALA A 1 95 ? -7.550 2.227 24.256 1.00 92.31 95 ALA A O 1
ATOM 787 N N . LYS A 1 96 ? -5.453 2.994 23.971 1.00 92.94 96 LYS A N 1
ATOM 788 C CA . LYS A 1 96 ? -4.768 1.700 24.091 1.00 92.94 96 LYS A CA 1
ATOM 789 C C . LYS A 1 96 ? -5.109 1.007 25.410 1.00 92.94 96 LYS A C 1
ATOM 791 O O . LYS A 1 96 ? -5.487 -0.164 25.407 1.00 92.94 96 LYS A O 1
ATOM 796 N N . ARG A 1 97 ? -5.033 1.729 26.537 1.00 92.75 97 ARG A N 1
ATOM 797 C CA . ARG A 1 97 ? -5.413 1.195 27.858 1.00 92.75 97 ARG A CA 1
ATOM 798 C C . ARG A 1 97 ? -6.885 0.782 27.904 1.00 92.75 97 ARG A C 1
ATOM 800 O O . ARG A 1 97 ? -7.194 -0.288 28.417 1.00 92.75 97 ARG A O 1
ATOM 807 N N . TYR A 1 98 ? -7.775 1.600 27.347 1.00 94.69 98 TYR A N 1
ATOM 808 C CA . TYR A 1 98 ? -9.207 1.308 27.303 1.00 94.69 98 TYR A CA 1
ATOM 809 C C . TYR A 1 98 ? -9.521 0.036 26.505 1.00 94.69 98 TYR A C 1
ATOM 811 O O . TYR A 1 98 ? -10.249 -0.830 26.983 1.00 94.69 98 TYR A O 1
ATOM 819 N N . ILE A 1 99 ? -8.934 -0.108 25.313 1.00 96.38 99 ILE A N 1
ATOM 820 C CA . ILE A 1 99 ? -9.128 -1.292 24.466 1.00 96.38 99 ILE A CA 1
ATOM 821 C C . ILE A 1 99 ? -8.606 -2.550 25.166 1.00 96.38 99 ILE A C 1
ATOM 823 O O . ILE A 1 99 ? -9.314 -3.553 25.193 1.00 96.38 99 ILE A O 1
ATOM 827 N N . LYS A 1 100 ? -7.426 -2.490 25.804 1.00 96.00 100 LYS A N 1
ATOM 828 C CA . LYS A 1 100 ? -6.902 -3.616 26.596 1.00 96.00 100 LYS A CA 1
ATOM 829 C C . LYS A 1 100 ? -7.878 -4.058 27.683 1.00 96.00 100 LYS A C 1
ATOM 831 O O . LYS A 1 100 ? -8.165 -5.241 27.782 1.00 96.00 100 LYS A O 1
ATOM 836 N N . GLN A 1 101 ? -8.455 -3.116 28.429 1.00 95.06 101 GLN A N 1
ATOM 837 C CA . GLN A 1 101 ? -9.449 -3.435 29.460 1.00 95.06 101 GLN A CA 1
ATOM 838 C C . GLN A 1 101 ? -10.714 -4.083 28.880 1.00 95.06 101 GLN A C 1
ATOM 840 O O . GLN A 1 101 ? -11.283 -4.977 29.506 1.00 95.06 101 GLN A O 1
ATOM 845 N N . CYS A 1 102 ? -11.158 -3.656 27.694 1.00 95.75 102 CYS A N 1
ATOM 846 C CA . CYS A 1 102 ? -12.302 -4.269 27.015 1.00 95.75 102 CYS A CA 1
ATOM 847 C C . CYS A 1 102 ? -12.006 -5.724 26.636 1.00 95.75 102 CYS A C 1
ATOM 849 O O . CYS A 1 102 ? -12.800 -6.614 26.945 1.00 95.75 102 CYS A O 1
ATOM 851 N N . VAL A 1 103 ? -10.832 -5.964 26.051 1.00 95.94 103 VAL A N 1
ATOM 852 C CA . VAL A 1 103 ? -10.368 -7.298 25.657 1.00 95.94 103 VAL A CA 1
ATOM 853 C C . VAL A 1 103 ? -10.170 -8.199 26.878 1.00 95.94 103 VAL A C 1
ATOM 855 O O . VAL A 1 103 ? -10.688 -9.307 26.905 1.00 95.94 103 VAL A O 1
ATOM 858 N N . GLU A 1 104 ? -9.502 -7.723 27.929 1.00 95.06 104 GLU A N 1
ATOM 859 C CA . GLU A 1 104 ? -9.260 -8.494 29.157 1.00 95.06 104 GLU A CA 1
ATOM 860 C C . GLU A 1 104 ? -10.559 -8.865 29.882 1.00 95.06 104 GLU A C 1
ATOM 862 O O . GLU A 1 104 ? -10.690 -9.973 30.404 1.00 95.06 104 GLU A O 1
ATOM 867 N N . LYS A 1 105 ? -11.527 -7.942 29.934 1.00 95.31 105 LYS A N 1
ATOM 868 C CA . LYS A 1 105 ? -12.759 -8.134 30.710 1.00 95.31 105 LYS A CA 1
ATOM 869 C C . LYS A 1 105 ? -13.857 -8.860 29.936 1.00 95.31 105 LYS A C 1
ATOM 871 O O . LYS A 1 105 ? -14.630 -9.598 30.547 1.00 95.31 105 LYS A O 1
ATOM 876 N N . TYR A 1 106 ? -13.966 -8.617 28.632 1.00 94.56 106 TYR A N 1
ATOM 877 C CA . TYR A 1 106 ? -15.083 -9.102 27.816 1.00 94.56 106 TYR A CA 1
ATOM 878 C C . TYR A 1 106 ? -14.653 -9.921 26.596 1.00 94.56 106 TYR A C 1
ATOM 880 O O . TYR A 1 106 ? -15.514 -10.539 25.981 1.00 94.56 106 TYR A O 1
ATOM 888 N N . GLY A 1 107 ? -13.362 -9.962 26.251 1.00 94.38 107 GLY A N 1
ATOM 889 C CA . GLY A 1 107 ? -12.875 -10.646 25.049 1.00 94.38 107 GLY A CA 1
ATOM 890 C C . GLY A 1 107 ? -13.269 -9.945 23.747 1.00 94.38 107 GLY A C 1
ATOM 891 O O . GLY A 1 107 ? -13.326 -10.588 22.705 1.00 94.38 107 GLY A O 1
ATOM 892 N N . GLU A 1 108 ? -13.589 -8.648 23.799 1.00 93.81 108 GLU A N 1
ATOM 893 C CA . GLU A 1 108 ? -14.175 -7.906 22.679 1.00 93.81 108 GLU A CA 1
ATOM 894 C C . GLU A 1 108 ? -13.581 -6.501 22.545 1.00 93.81 108 GLU A C 1
ATOM 896 O O . GLU A 1 108 ? -13.201 -5.865 23.534 1.00 93.81 108 GLU A O 1
ATOM 901 N N . LEU A 1 109 ? -13.538 -5.998 21.309 1.00 95.19 109 LEU A N 1
ATOM 902 C CA . LEU A 1 109 ? -13.177 -4.613 21.022 1.00 95.19 109 LEU A CA 1
ATOM 903 C C . LEU A 1 109 ? -14.365 -3.668 21.257 1.00 95.19 109 LEU A C 1
ATOM 905 O O . LEU A 1 109 ? -15.517 -4.065 21.062 1.00 95.19 109 LEU A O 1
ATOM 909 N N . PRO A 1 110 ? -14.108 -2.393 21.605 1.00 95.31 110 PRO A N 1
ATOM 910 C CA . PRO A 1 110 ? -15.120 -1.352 21.492 1.00 95.31 110 PRO A CA 1
ATOM 911 C C . PRO A 1 110 ? -15.658 -1.250 20.060 1.00 95.31 110 PRO A C 1
ATOM 913 O O . PRO A 1 110 ? -14.982 -1.631 19.101 1.00 95.31 110 PRO A O 1
ATOM 916 N N . GLY A 1 111 ? -16.846 -0.666 19.902 1.00 93.50 111 GLY A N 1
ATOM 917 C CA . GLY A 1 111 ? -17.412 -0.402 18.579 1.00 93.50 111 GLY A CA 1
ATOM 918 C C . GLY A 1 111 ? -16.429 0.362 17.678 1.00 93.50 111 GLY A C 1
ATOM 919 O O . GLY A 1 111 ? -15.757 1.294 18.132 1.00 93.50 111 GLY A O 1
ATOM 920 N N . LEU A 1 112 ? -16.347 -0.025 16.400 1.00 90.25 112 LEU A N 1
ATOM 921 C CA . LEU A 1 112 ? -15.327 0.444 15.448 1.00 90.25 112 LEU A CA 1
ATOM 922 C C . LEU A 1 112 ? -15.263 1.973 15.288 1.00 90.25 112 LEU A C 1
ATOM 924 O O . LEU A 1 112 ? -14.189 2.525 15.070 1.00 90.25 112 LEU A O 1
ATOM 928 N N . ASN A 1 113 ? -16.392 2.666 15.457 1.00 89.94 113 ASN A N 1
ATOM 929 C CA . ASN A 1 113 ? -16.507 4.118 15.300 1.00 89.94 113 ASN A CA 1
ATOM 930 C C . ASN A 1 113 ? -16.462 4.877 16.638 1.00 89.94 113 ASN A C 1
ATOM 932 O O . ASN A 1 113 ? -16.802 6.062 16.707 1.00 89.94 113 ASN A O 1
ATOM 936 N N . THR A 1 114 ? -16.081 4.209 17.728 1.00 92.50 114 THR A N 1
ATOM 937 C CA . THR A 1 114 ? -15.904 4.848 19.038 1.00 92.50 114 THR A CA 1
ATOM 938 C C . THR A 1 114 ? -14.597 5.642 19.101 1.00 92.50 114 THR A C 1
ATOM 940 O O . THR A 1 114 ? -13.648 5.376 18.366 1.00 92.50 114 THR A O 1
ATOM 943 N N . TRP A 1 115 ? -14.508 6.609 20.021 1.00 91.06 115 TRP A N 1
ATOM 944 C CA . TRP A 1 115 ? -13.281 7.393 20.212 1.00 91.06 115 TRP A CA 1
ATOM 945 C C . TRP A 1 115 ? -12.031 6.553 20.521 1.00 91.06 115 TRP A C 1
ATOM 947 O O . TRP A 1 115 ? -10.993 6.866 19.946 1.00 91.06 115 TRP A O 1
ATOM 957 N N . PRO A 1 116 ? -12.069 5.511 21.381 1.00 91.94 116 PRO A N 1
ATOM 958 C CA . PRO A 1 116 ? -10.906 4.651 21.593 1.00 91.94 116 PRO A CA 1
ATOM 959 C C . PRO A 1 116 ? -10.397 4.012 20.296 1.00 91.94 116 PRO A C 1
ATOM 961 O O . PRO A 1 116 ? -9.203 4.080 20.018 1.00 91.94 116 PRO A O 1
ATOM 964 N N . MET A 1 117 ? -11.296 3.452 19.479 1.00 91.56 117 MET A N 1
ATOM 965 C CA . MET A 1 117 ? -10.922 2.879 18.183 1.00 91.56 117 MET A CA 1
ATOM 966 C C . MET A 1 117 ? -10.367 3.967 17.265 1.00 91.56 117 MET A C 1
ATOM 968 O O . MET A 1 117 ? -9.263 3.831 16.747 1.00 91.56 117 MET A O 1
ATOM 972 N N . TYR A 1 118 ? -11.053 5.106 17.168 1.00 87.75 118 TYR A N 1
ATOM 973 C CA . TYR A 1 118 ? -10.569 6.254 16.411 1.00 87.75 118 TYR A CA 1
ATOM 974 C C . TYR A 1 118 ? -9.136 6.639 16.804 1.00 87.75 118 TYR A C 1
ATOM 976 O O . TYR A 1 118 ? -8.279 6.679 15.942 1.00 87.75 118 TYR A O 1
ATOM 984 N N . PHE A 1 119 ? -8.808 6.837 18.082 1.00 86.62 119 PHE A N 1
ATOM 985 C CA . PHE A 1 119 ? -7.457 7.268 18.472 1.00 86.62 119 PHE A CA 1
ATOM 986 C C . PHE A 1 119 ? -6.354 6.224 18.273 1.00 86.62 119 PHE A C 1
ATOM 988 O O . PHE A 1 119 ? -5.186 6.600 18.195 1.00 86.62 119 PHE A O 1
ATOM 995 N N . VAL A 1 120 ? -6.688 4.933 18.211 1.00 88.50 120 VAL A N 1
ATOM 996 C CA . VAL A 1 120 ? -5.708 3.889 17.873 1.00 88.50 120 VAL A CA 1
ATOM 997 C C . VAL A 1 120 ? -5.510 3.779 16.363 1.00 88.50 120 VAL A C 1
ATOM 999 O O . VAL A 1 120 ? -4.370 3.642 15.925 1.00 88.50 120 VAL A O 1
ATOM 1002 N N . PHE A 1 121 ? -6.592 3.890 15.585 1.00 82.69 121 PHE A N 1
ATOM 1003 C CA . PHE A 1 121 ? -6.617 3.627 14.141 1.00 82.69 121 PHE A CA 1
ATOM 1004 C C . PHE A 1 121 ? -6.619 4.887 13.247 1.00 82.69 121 PHE A C 1
ATOM 1006 O O . PHE A 1 121 ? -6.560 4.781 12.015 1.00 82.69 121 PHE A O 1
ATOM 1013 N N . GLN A 1 122 ? -6.673 6.086 13.832 1.00 73.19 122 GLN A N 1
ATOM 1014 C CA . GLN A 1 122 ? -6.620 7.355 13.110 1.00 73.19 122 GLN A CA 1
ATOM 1015 C C . GLN A 1 122 ? -5.264 7.512 12.413 1.00 73.19 122 GLN A C 1
ATOM 1017 O O . GLN A 1 122 ? -4.217 7.352 13.035 1.00 73.19 122 GLN A O 1
ATOM 1022 N N . ASP A 1 123 ? -5.314 7.888 11.129 1.00 56.81 123 ASP A N 1
ATOM 1023 C CA . ASP A 1 123 ? -4.165 8.469 10.434 1.00 56.81 123 ASP A CA 1
ATOM 1024 C C . ASP A 1 123 ? -3.861 9.816 11.071 1.00 56.81 123 ASP A C 1
ATOM 1026 O O . ASP A 1 123 ? -4.596 10.795 10.893 1.00 56.81 123 ASP A O 1
ATOM 1030 N N . ASP A 1 124 ? -2.802 9.870 11.861 1.00 51.16 124 ASP A N 1
ATOM 1031 C CA . ASP A 1 124 ? -2.390 11.100 12.514 1.00 51.16 124 ASP A CA 1
ATOM 1032 C C . ASP A 1 124 ? -1.644 11.980 11.489 1.00 51.16 124 ASP A C 1
ATOM 1034 O O . ASP A 1 124 ? -0.429 12.161 11.544 1.00 51.16 124 ASP A O 1
ATOM 1038 N N . LEU A 1 125 ? -2.385 12.544 10.522 1.00 41.12 125 LEU A N 1
ATOM 1039 C CA . LEU A 1 125 ? -1.886 13.490 9.505 1.00 41.12 125 LEU A CA 1
ATOM 1040 C C . LEU A 1 125 ? -1.233 14.748 10.120 1.00 41.12 125 LEU A C 1
ATOM 1042 O O . LEU A 1 125 ? -0.594 15.520 9.409 1.00 41.12 125 LEU A O 1
ATOM 1046 N N . ASN A 1 126 ? -1.378 14.969 11.434 1.00 39.41 126 ASN A N 1
ATOM 1047 C CA . ASN A 1 126 ? -1.000 16.206 12.117 1.00 39.41 126 ASN A CA 1
ATOM 1048 C C . ASN A 1 126 ? 0.172 16.112 13.107 1.00 39.41 126 ASN A C 1
ATOM 1050 O O . ASN A 1 126 ? 0.462 17.124 13.752 1.00 39.41 126 ASN A O 1
ATOM 1054 N N . ARG A 1 127 ? 0.911 14.995 13.218 1.00 44.66 127 ARG A N 1
ATOM 1055 C CA . ARG A 1 127 ? 2.182 15.020 13.977 1.00 44.66 127 ARG A CA 1
ATOM 1056 C C . ARG A 1 127 ? 3.387 14.617 13.141 1.00 44.66 127 ARG A C 1
ATOM 1058 O O . ARG A 1 127 ? 3.406 13.631 12.416 1.00 44.66 127 ARG A O 1
ATOM 1065 N N . ARG A 1 128 ? 4.430 15.430 13.292 1.00 37.88 128 ARG A N 1
ATOM 1066 C CA . ARG A 1 128 ? 5.646 15.550 12.474 1.00 37.88 128 ARG A CA 1
ATOM 1067 C C . ARG A 1 128 ? 6.598 14.334 12.513 1.00 37.88 128 ARG A C 1
ATOM 1069 O O . ARG A 1 128 ? 7.783 14.500 12.253 1.00 37.88 128 ARG A O 1
ATOM 1076 N N . ASN A 1 129 ? 6.125 13.135 12.867 1.00 36.00 129 ASN A N 1
ATOM 1077 C CA . ASN A 1 129 ? 6.977 11.980 13.184 1.00 36.00 129 ASN A CA 1
ATOM 1078 C C . ASN A 1 129 ? 6.491 10.613 12.665 1.00 36.00 129 ASN A C 1
ATOM 1080 O O . ASN A 1 129 ? 7.076 9.605 13.057 1.00 36.00 129 ASN A O 1
ATOM 1084 N N . TYR A 1 130 ? 5.472 10.532 11.808 1.00 42.19 130 TYR A N 1
ATOM 1085 C CA . TYR A 1 130 ? 4.885 9.231 11.470 1.00 42.19 130 TYR A CA 1
ATOM 1086 C C . TYR A 1 130 ? 5.388 8.626 10.155 1.00 42.19 130 TYR A C 1
ATOM 1088 O O . TYR A 1 130 ? 5.119 9.130 9.067 1.00 42.19 130 TYR A O 1
ATOM 1096 N N . TYR A 1 131 ? 6.053 7.480 10.311 1.00 46.53 131 TYR A N 1
ATOM 1097 C CA . TYR A 1 131 ? 6.250 6.455 9.292 1.00 46.53 131 TYR A CA 1
ATOM 1098 C C . TYR A 1 131 ? 4.905 5.765 9.087 1.00 46.53 131 TYR A C 1
ATOM 1100 O O . TYR A 1 131 ? 4.527 4.940 9.899 1.00 46.53 131 TYR A O 1
ATOM 1108 N N . TYR A 1 132 ? 4.180 6.108 8.018 1.00 51.72 132 TYR A N 1
ATOM 1109 C CA . TYR A 1 132 ? 3.003 5.358 7.544 1.00 51.72 132 TYR A CA 1
ATOM 1110 C C . TYR A 1 132 ? 1.746 5.381 8.414 1.00 51.72 132 TYR A C 1
ATOM 1112 O O . TYR A 1 132 ? 1.129 4.343 8.631 1.00 51.72 132 TYR A O 1
ATOM 1120 N N . GLY A 1 133 ? 1.335 6.539 8.925 1.00 59.16 133 GLY A N 1
ATOM 1121 C CA . GLY A 1 133 ? 0.042 6.658 9.614 1.00 59.16 133 GLY A CA 1
ATOM 1122 C C . GLY A 1 133 ? -0.019 6.040 11.019 1.00 59.16 133 GLY A C 1
ATOM 1123 O O . GLY A 1 133 ? -0.807 6.503 11.839 1.00 59.16 133 GLY A O 1
ATOM 1124 N N . PHE A 1 134 ? 0.863 5.084 11.341 1.00 72.00 134 PHE A N 1
ATOM 1125 C CA . PHE A 1 134 ? 0.983 4.438 12.649 1.00 72.00 134 PHE A CA 1
ATOM 1126 C C . PHE A 1 134 ? 2.436 4.393 13.138 1.00 72.00 134 PHE A C 1
ATOM 1128 O O . PHE A 1 134 ? 3.356 4.015 12.421 1.00 72.00 134 PHE A O 1
ATOM 1135 N N . SER A 1 135 ? 2.661 4.739 14.404 1.00 74.12 135 SER A N 1
ATOM 1136 C CA . SER A 1 135 ? 3.936 4.472 15.083 1.00 74.12 135 SER A CA 1
ATOM 1137 C C . SER A 1 135 ? 4.217 2.972 15.206 1.00 74.12 135 SER A C 1
ATOM 1139 O O . SER A 1 135 ? 3.304 2.151 15.168 1.00 74.12 135 SER A O 1
ATOM 1141 N N . LYS A 1 136 ? 5.482 2.606 15.457 1.00 78.06 136 LYS A N 1
ATOM 1142 C CA . LYS A 1 136 ? 5.851 1.217 15.772 1.00 78.06 136 LYS A CA 1
ATOM 1143 C C . LYS A 1 136 ? 5.007 0.648 16.919 1.00 78.06 136 LYS A C 1
ATOM 1145 O O . LYS A 1 136 ? 4.495 -0.452 16.798 1.00 78.06 136 LYS A O 1
ATOM 1150 N N . ASP A 1 137 ? 4.803 1.420 17.987 1.00 83.50 137 ASP A N 1
ATOM 1151 C CA . ASP A 1 137 ? 3.976 0.981 19.116 1.00 83.50 137 ASP A CA 1
ATOM 1152 C C . ASP A 1 137 ? 2.502 0.764 18.724 1.00 83.50 137 ASP A C 1
ATOM 1154 O O . ASP A 1 137 ? 1.874 -0.177 19.208 1.00 83.50 137 ASP A O 1
ATOM 1158 N N . GLN A 1 138 ? 1.959 1.592 17.822 1.00 85.06 138 GLN A N 1
ATOM 1159 C CA . GLN A 1 138 ? 0.626 1.380 17.244 1.00 85.06 138 GLN A CA 1
ATOM 1160 C C . GLN A 1 138 ? 0.575 0.105 16.406 1.00 85.06 138 GLN A C 1
ATOM 1162 O O . GLN A 1 138 ? -0.345 -0.684 16.585 1.00 85.06 138 GLN A O 1
ATOM 1167 N N . LEU A 1 139 ? 1.553 -0.123 15.529 1.00 85.69 139 LEU A N 1
ATOM 1168 C CA . LEU A 1 139 ? 1.613 -1.330 14.701 1.00 85.69 139 LEU A CA 1
ATOM 1169 C C . LEU A 1 139 ? 1.752 -2.596 15.554 1.00 85.69 139 LEU A C 1
ATOM 1171 O O . LEU A 1 139 ? 1.036 -3.565 15.317 1.00 85.69 139 LEU A O 1
ATOM 1175 N N . ASP A 1 140 ? 2.613 -2.582 16.569 1.00 89.44 140 ASP A N 1
ATOM 1176 C CA . ASP A 1 140 ? 2.782 -3.708 17.491 1.00 89.44 140 ASP A CA 1
ATOM 1177 C C . ASP A 1 140 ? 1.469 -3.985 18.248 1.00 89.44 140 ASP A C 1
ATOM 1179 O O . ASP A 1 140 ? 1.043 -5.134 18.391 1.00 89.44 140 ASP A O 1
ATOM 1183 N N . PHE A 1 141 ? 0.773 -2.930 18.689 1.00 93.56 141 PHE A N 1
ATOM 1184 C CA . PHE A 1 141 ? -0.515 -3.073 19.363 1.00 93.56 141 PHE A CA 1
ATOM 1185 C C . PHE A 1 141 ? -1.619 -3.586 18.429 1.00 93.56 141 PHE A C 1
ATOM 1187 O O . PHE A 1 141 ? -2.297 -4.549 18.780 1.00 93.56 141 PHE A O 1
ATOM 1194 N N . ILE A 1 142 ? -1.785 -2.999 17.242 1.00 92.56 142 ILE A N 1
ATOM 1195 C CA . ILE A 1 142 ? -2.777 -3.432 16.247 1.00 92.56 142 ILE A CA 1
ATOM 1196 C C . ILE A 1 142 ? -2.508 -4.879 15.822 1.00 92.56 142 ILE A C 1
ATOM 1198 O O . ILE A 1 142 ? -3.438 -5.680 15.799 1.00 92.56 142 ILE A O 1
ATOM 1202 N N . GLY A 1 143 ? -1.241 -5.233 15.579 1.00 92.88 143 GLY A N 1
ATOM 1203 C CA . GLY A 1 143 ? -0.825 -6.602 15.277 1.00 92.88 143 GLY A CA 1
ATOM 1204 C C . GLY A 1 143 ? -1.272 -7.582 16.359 1.00 92.88 143 GLY A C 1
ATOM 1205 O O . GLY A 1 143 ? -1.911 -8.578 16.047 1.00 92.88 143 GLY A O 1
ATOM 1206 N N . SER A 1 144 ? -1.082 -7.239 17.639 1.00 96.00 144 SER A N 1
ATOM 1207 C CA . SER A 1 144 ? -1.553 -8.086 18.747 1.00 96.00 144 SER A CA 1
ATOM 1208 C C . SER A 1 144 ? -3.078 -8.279 18.784 1.00 96.00 144 SER A C 1
ATOM 1210 O O . SER A 1 144 ? -3.555 -9.322 19.232 1.00 96.00 144 SER A O 1
ATOM 1212 N N . LEU A 1 145 ? -3.857 -7.299 18.304 1.00 96.00 145 LEU A N 1
ATOM 1213 C CA . LEU A 1 145 ? -5.315 -7.416 18.211 1.00 96.00 145 LEU A CA 1
ATOM 1214 C C . LEU A 1 145 ? -5.744 -8.318 17.048 1.00 96.00 145 LEU A C 1
ATOM 1216 O O . LEU A 1 145 ? -6.732 -9.040 17.186 1.00 96.00 145 LEU A O 1
ATOM 1220 N N . ILE A 1 146 ? -5.018 -8.279 15.928 1.00 94.38 146 ILE A N 1
ATOM 1221 C CA . ILE A 1 146 ? -5.237 -9.151 14.766 1.00 94.38 146 ILE A CA 1
ATOM 1222 C C . ILE A 1 146 ? -4.848 -10.590 15.120 1.00 94.38 146 ILE A C 1
ATOM 1224 O O . ILE A 1 146 ? -5.672 -11.491 14.987 1.00 94.38 146 ILE A O 1
ATOM 1228 N N . ASP A 1 147 ? -3.641 -10.799 15.655 1.00 93.94 147 ASP A N 1
ATOM 1229 C CA . ASP A 1 147 ? -3.123 -12.120 16.041 1.00 93.94 147 ASP A CA 1
ATOM 1230 C C . ASP A 1 147 ? -3.989 -12.782 17.123 1.00 93.94 147 ASP A C 1
ATOM 1232 O O . ASP A 1 147 ? -4.181 -13.998 17.132 1.00 93.94 147 ASP A O 1
ATOM 1236 N N . GLY A 1 148 ? -4.549 -11.975 18.030 1.00 94.12 148 GLY A N 1
ATOM 1237 C CA . GLY A 1 148 ? -5.495 -12.426 19.050 1.00 94.12 148 GLY A CA 1
ATOM 1238 C C . GLY A 1 148 ? -6.907 -12.726 18.530 1.00 94.12 148 GLY A C 1
ATOM 1239 O O . GLY A 1 148 ? -7.742 -13.179 19.310 1.00 94.12 148 GLY A O 1
ATOM 1240 N N . GLY A 1 149 ? -7.200 -12.467 17.251 1.00 93.94 149 GLY A N 1
ATOM 1241 C CA . GLY A 1 149 ? -8.519 -12.669 16.643 1.00 93.94 149 GLY A CA 1
ATOM 1242 C C . GLY A 1 149 ? -9.580 -11.644 17.062 1.00 93.94 149 GLY A C 1
ATOM 1243 O O . GLY A 1 149 ? -10.767 -11.862 16.827 1.00 93.94 149 GLY A O 1
ATOM 1244 N N . TYR A 1 150 ? -9.179 -10.533 17.689 1.00 94.50 150 TYR A N 1
ATOM 1245 C CA . TYR A 1 150 ? -10.098 -9.497 18.171 1.00 94.50 150 TYR A CA 1
ATOM 1246 C C . TYR A 1 150 ? -10.466 -8.493 17.076 1.00 94.50 150 TYR A C 1
ATOM 1248 O O . TYR A 1 150 ? -11.616 -8.060 16.997 1.00 94.50 150 TYR A O 1
ATOM 1256 N N . LEU A 1 151 ? -9.498 -8.108 16.237 1.00 93.19 151 LEU A N 1
ATOM 1257 C CA . LEU A 1 151 ? -9.725 -7.210 15.106 1.00 93.19 151 LEU A CA 1
ATOM 1258 C C . LEU A 1 151 ? -10.021 -8.023 13.845 1.00 93.19 151 LEU A C 1
ATOM 1260 O O . LEU A 1 151 ? -9.149 -8.723 13.343 1.00 93.19 151 LEU A O 1
ATOM 1264 N N . THR A 1 152 ? -11.243 -7.895 13.332 1.00 90.31 152 THR A N 1
ATOM 1265 C CA . THR A 1 152 ? -11.727 -8.611 12.136 1.00 90.31 152 THR A CA 1
ATOM 1266 C C . THR A 1 152 ? -12.212 -7.678 11.025 1.00 90.31 152 THR A C 1
ATOM 1268 O O . THR A 1 152 ? -12.610 -8.147 9.964 1.00 90.31 152 THR A O 1
ATOM 1271 N N . ASP A 1 153 ? -12.180 -6.360 11.248 1.00 90.00 153 ASP A N 1
ATOM 1272 C CA . ASP A 1 153 ? -12.568 -5.379 10.235 1.00 90.00 153 ASP A CA 1
ATOM 1273 C C . ASP A 1 153 ? -11.549 -5.362 9.088 1.00 90.00 153 ASP A C 1
ATOM 1275 O O . ASP A 1 153 ? -10.392 -4.977 9.271 1.00 90.00 153 ASP A O 1
ATOM 1279 N N . GLU A 1 154 ? -11.993 -5.778 7.902 1.00 88.81 154 GLU A N 1
ATOM 1280 C CA . GLU A 1 154 ? -11.137 -5.940 6.726 1.00 88.81 154 GLU A CA 1
ATOM 1281 C C . GLU A 1 154 ? -10.435 -4.634 6.343 1.00 88.81 154 GLU A C 1
ATOM 1283 O O . GLU A 1 154 ? -9.245 -4.648 6.047 1.00 88.81 154 GLU A O 1
ATOM 1288 N N . LYS A 1 155 ? -11.114 -3.483 6.428 1.00 85.19 155 LYS A N 1
ATOM 1289 C CA . LYS A 1 155 ? -10.521 -2.192 6.047 1.00 85.19 155 LYS A CA 1
ATOM 1290 C C . LYS A 1 155 ? -9.363 -1.812 6.963 1.00 85.19 155 LYS A C 1
ATOM 1292 O O . LYS A 1 155 ? -8.324 -1.352 6.487 1.00 85.19 155 LYS A O 1
ATOM 1297 N N . LEU A 1 156 ? -9.521 -2.008 8.272 1.00 85.56 156 LEU A N 1
ATOM 1298 C CA . LEU A 1 156 ? -8.450 -1.760 9.238 1.00 85.56 156 LEU A CA 1
ATOM 1299 C C . LEU A 1 156 ? -7.293 -2.753 9.085 1.00 85.56 156 LEU A C 1
ATOM 1301 O O . LEU A 1 156 ? -6.137 -2.355 9.230 1.00 85.56 156 LEU A O 1
ATOM 1305 N N . ILE A 1 157 ? -7.586 -4.012 8.750 1.00 89.69 157 ILE A N 1
ATOM 1306 C CA . ILE A 1 157 ? -6.566 -5.032 8.476 1.00 89.69 157 ILE A CA 1
ATOM 1307 C C . ILE A 1 157 ? -5.784 -4.692 7.198 1.00 89.69 157 ILE A C 1
ATOM 1309 O O . ILE A 1 157 ? -4.553 -4.682 7.230 1.00 89.69 157 ILE A O 1
ATOM 1313 N N . VAL A 1 158 ? -6.466 -4.341 6.101 1.00 86.06 158 VAL A N 1
ATOM 1314 C CA . VAL A 1 158 ? -5.836 -3.863 4.856 1.00 86.06 158 VAL A CA 1
ATOM 1315 C C . VAL A 1 158 ? -4.926 -2.679 5.152 1.00 86.06 158 VAL A C 1
ATOM 1317 O O . VAL A 1 158 ? -3.751 -2.703 4.790 1.00 86.06 158 VAL A O 1
ATOM 1320 N N . LYS A 1 159 ? -5.430 -1.676 5.882 1.00 82.12 159 LYS A N 1
ATOM 1321 C CA . LYS A 1 159 ? -4.639 -0.508 6.281 1.00 82.12 159 LYS A CA 1
ATOM 1322 C C . LYS A 1 159 ? -3.392 -0.911 7.069 1.00 82.12 159 LYS A C 1
ATOM 1324 O O . LYS A 1 159 ? -2.302 -0.444 6.757 1.00 82.12 159 LYS A O 1
ATOM 1329 N N . TYR A 1 160 ? -3.536 -1.792 8.058 1.00 86.31 160 TYR A N 1
ATOM 1330 C CA . TYR A 1 160 ? -2.419 -2.288 8.860 1.00 86.31 160 TYR A CA 1
ATOM 1331 C C . TYR A 1 160 ? -1.312 -2.909 7.999 1.00 86.31 160 TYR A C 1
ATOM 1333 O O . TYR A 1 160 ? -0.145 -2.545 8.151 1.00 86.31 160 TYR A O 1
ATOM 1341 N N . PHE A 1 161 ? -1.661 -3.808 7.076 1.00 86.06 161 PHE A N 1
ATOM 1342 C CA . PHE A 1 161 ? -0.673 -4.450 6.208 1.00 86.06 161 PHE A CA 1
ATOM 1343 C C . PHE A 1 161 ? -0.076 -3.481 5.179 1.00 86.06 161 PHE A C 1
ATOM 1345 O O . PHE A 1 161 ? 1.133 -3.515 4.948 1.00 86.06 161 PHE A O 1
ATOM 1352 N N . SER A 1 162 ? -0.862 -2.535 4.657 1.00 81.12 162 SER A N 1
ATOM 1353 C CA . SER A 1 162 ? -0.359 -1.442 3.814 1.00 81.12 162 SER A CA 1
ATOM 1354 C C . SER A 1 162 ? 0.660 -0.545 4.538 1.00 81.12 162 SER A C 1
ATOM 1356 O O . SER A 1 162 ? 1.595 -0.041 3.920 1.00 81.12 162 SER A O 1
ATOM 1358 N N . CYS A 1 163 ? 0.556 -0.373 5.858 1.00 78.00 163 CYS A N 1
ATOM 1359 C CA . CYS A 1 163 ? 1.556 0.358 6.648 1.00 78.00 163 CYS A CA 1
ATOM 1360 C C . CYS A 1 163 ? 2.866 -0.429 6.858 1.00 78.00 163 CYS A C 1
ATOM 1362 O O . CYS A 1 163 ? 3.867 0.144 7.291 1.00 78.00 163 CYS A O 1
ATOM 1364 N N . ARG A 1 164 ? 2.880 -1.733 6.552 1.00 81.12 164 ARG A N 1
ATOM 1365 C CA . ARG A 1 164 ? 4.022 -2.645 6.746 1.00 81.12 164 ARG A CA 1
ATOM 1366 C C . ARG A 1 164 ? 4.791 -2.957 5.458 1.00 81.12 164 ARG A C 1
ATOM 1368 O O . ARG A 1 164 ? 5.634 -3.847 5.446 1.00 81.12 164 ARG A O 1
ATOM 1375 N N . LEU A 1 165 ? 4.578 -2.191 4.387 1.00 80.81 165 LEU A N 1
ATOM 1376 C CA . LEU A 1 165 ? 5.255 -2.387 3.092 1.00 80.81 165 LEU A CA 1
ATOM 1377 C C . LEU A 1 165 ? 6.792 -2.312 3.156 1.00 80.81 165 LEU A C 1
ATOM 1379 O O . LEU A 1 165 ? 7.483 -2.892 2.324 1.00 80.81 165 LEU A O 1
ATOM 1383 N N . ASN A 1 166 ? 7.335 -1.625 4.162 1.00 78.31 166 ASN A N 1
ATOM 1384 C CA . ASN A 1 166 ? 8.774 -1.534 4.420 1.00 78.31 166 ASN A CA 1
ATOM 1385 C C . ASN A 1 166 ? 9.381 -2.784 5.076 1.00 78.31 166 ASN A C 1
ATOM 1387 O O . ASN A 1 166 ? 10.598 -2.829 5.279 1.00 78.31 166 ASN A O 1
ATOM 1391 N N . ASP A 1 167 ? 8.567 -3.755 5.479 1.00 83.69 167 ASP A N 1
ATOM 1392 C CA . ASP A 1 167 ? 9.078 -4.950 6.128 1.00 83.69 167 ASP A CA 1
ATOM 1393 C C . ASP A 1 167 ? 9.949 -5.744 5.159 1.00 83.69 167 ASP A C 1
ATOM 1395 O O . ASP A 1 167 ? 9.613 -5.943 3.990 1.00 83.69 167 ASP A O 1
ATOM 1399 N N . LYS A 1 168 ? 11.081 -6.240 5.668 1.00 86.81 168 LYS A N 1
ATOM 1400 C CA . LYS A 1 168 ? 12.074 -6.959 4.863 1.00 86.81 168 LYS A CA 1
ATOM 1401 C C . LYS A 1 168 ? 11.452 -8.105 4.054 1.00 86.81 168 LYS A C 1
ATOM 1403 O O . LYS A 1 168 ? 11.771 -8.243 2.881 1.00 86.81 168 LYS A O 1
ATOM 1408 N N . SER A 1 169 ? 10.546 -8.876 4.652 1.00 89.12 169 SER A N 1
ATOM 1409 C CA . SER A 1 169 ? 9.863 -9.989 3.979 1.00 89.12 169 SER A CA 1
ATOM 1410 C C . SER A 1 169 ? 8.953 -9.535 2.834 1.00 89.12 169 SER A C 1
ATOM 1412 O O . SER A 1 169 ? 8.845 -10.231 1.828 1.00 89.12 169 SER A O 1
ATOM 1414 N N . VAL A 1 170 ? 8.311 -8.369 2.961 1.00 89.62 170 VAL A N 1
ATOM 1415 C CA . VAL A 1 170 ? 7.471 -7.792 1.903 1.00 89.62 170 VAL A CA 1
ATOM 1416 C C . VAL A 1 170 ? 8.350 -7.311 0.754 1.00 89.62 170 VAL A C 1
ATOM 1418 O O . VAL A 1 170 ? 8.077 -7.634 -0.399 1.00 89.62 170 VAL A O 1
ATOM 1421 N N . ILE A 1 171 ? 9.450 -6.620 1.066 1.00 89.81 171 ILE A N 1
ATOM 1422 C CA . ILE A 1 171 ? 10.435 -6.165 0.076 1.00 89.81 171 ILE A CA 1
ATOM 1423 C C . ILE A 1 171 ? 11.007 -7.357 -0.698 1.00 89.81 171 ILE A C 1
ATOM 1425 O O . ILE A 1 171 ? 10.979 -7.346 -1.922 1.00 89.81 171 ILE A O 1
ATOM 1429 N N . GLU A 1 172 ? 11.450 -8.408 -0.001 1.00 92.75 172 GLU A N 1
ATOM 1430 C CA . GLU A 1 172 ? 11.962 -9.639 -0.621 1.00 92.75 172 GLU A CA 1
ATOM 1431 C C . GLU A 1 172 ? 10.921 -10.306 -1.533 1.00 92.75 172 GLU A C 1
ATOM 1433 O O . GLU A 1 172 ? 11.267 -10.876 -2.569 1.00 92.75 172 GLU A O 1
ATOM 1438 N N . LYS A 1 173 ? 9.634 -10.208 -1.184 1.00 93.88 173 LYS A N 1
ATOM 1439 C CA . LYS A 1 173 ? 8.539 -10.736 -1.999 1.00 93.88 173 LYS A CA 1
ATOM 1440 C C . LYS A 1 173 ? 8.289 -9.900 -3.254 1.00 93.88 173 LYS A C 1
ATOM 1442 O O . LYS A 1 173 ? 8.136 -10.482 -4.326 1.00 93.88 173 LYS A O 1
ATOM 1447 N N . ILE A 1 174 ? 8.287 -8.567 -3.147 1.00 93.81 174 ILE A N 1
ATOM 1448 C CA . ILE A 1 174 ? 8.243 -7.665 -4.316 1.00 93.81 174 ILE A CA 1
ATOM 1449 C C . ILE A 1 174 ? 9.412 -7.999 -5.246 1.00 93.81 174 ILE A C 1
ATOM 1451 O O . ILE A 1 174 ? 9.223 -8.207 -6.444 1.00 93.81 174 ILE A O 1
ATOM 1455 N N . ASP A 1 175 ? 10.604 -8.115 -4.666 1.00 93.12 175 ASP A N 1
ATOM 1456 C CA . ASP A 1 175 ? 11.836 -8.442 -5.363 1.00 93.12 175 ASP A CA 1
ATOM 1457 C C . ASP A 1 175 ? 11.732 -9.772 -6.123 1.00 93.12 175 ASP A C 1
ATOM 1459 O O . ASP A 1 175 ? 11.997 -9.811 -7.323 1.00 93.12 175 ASP A O 1
ATOM 1463 N N . ALA A 1 176 ? 11.260 -10.838 -5.478 1.00 94.62 176 ALA A N 1
ATOM 1464 C CA . ALA A 1 176 ? 11.085 -12.140 -6.119 1.00 94.62 176 ALA A CA 1
ATOM 1465 C C . ALA A 1 176 ? 10.066 -12.114 -7.275 1.00 94.62 176 ALA A C 1
ATOM 1467 O O . ALA A 1 176 ? 10.275 -12.758 -8.308 1.00 94.62 176 ALA A O 1
ATOM 1468 N N . ILE A 1 177 ? 8.965 -11.366 -7.126 1.00 94.88 177 ILE A N 1
ATOM 1469 C CA . ILE A 1 177 ? 7.959 -11.209 -8.186 1.00 94.88 177 ILE A CA 1
ATOM 1470 C C . ILE A 1 177 ? 8.573 -10.477 -9.386 1.00 94.88 177 ILE A C 1
ATOM 1472 O O . ILE A 1 177 ? 8.441 -10.935 -10.524 1.00 94.88 177 ILE A O 1
ATOM 1476 N N . LEU A 1 178 ? 9.276 -9.369 -9.144 1.00 93.12 178 LEU A N 1
ATOM 1477 C CA . LEU A 1 178 ? 9.934 -8.604 -10.202 1.00 93.12 178 LEU A CA 1
ATOM 1478 C C . LEU A 1 178 ? 11.096 -9.375 -10.835 1.00 93.12 178 LEU A C 1
ATOM 1480 O O . LEU A 1 178 ? 11.312 -9.262 -12.036 1.00 93.12 178 LEU A O 1
ATOM 1484 N N . ASP A 1 179 ? 11.809 -10.222 -10.097 1.00 91.50 179 ASP A N 1
ATOM 1485 C CA . ASP A 1 179 ? 12.829 -11.092 -10.686 1.00 91.50 179 ASP A CA 1
ATOM 1486 C C . ASP A 1 179 ? 12.232 -12.095 -11.668 1.00 91.50 179 ASP A C 1
ATOM 1488 O O . ASP A 1 179 ? 12.818 -12.337 -12.731 1.00 91.50 179 ASP A O 1
ATOM 1492 N N . LYS A 1 180 ? 11.054 -12.629 -11.334 1.00 91.62 180 LYS A N 1
ATOM 1493 C CA . LYS A 1 180 ? 10.329 -13.591 -12.162 1.00 91.62 180 LYS A CA 1
ATOM 1494 C C . LYS A 1 180 ? 9.725 -12.952 -13.413 1.00 91.62 180 LYS A C 1
ATOM 1496 O O . LYS A 1 180 ? 9.837 -13.534 -14.488 1.00 91.62 180 LYS A O 1
ATOM 1501 N N . TYR A 1 181 ? 9.086 -11.789 -13.284 1.00 90.50 181 TYR A N 1
ATOM 1502 C CA . TYR A 1 181 ? 8.277 -11.208 -14.367 1.00 90.50 181 TYR A CA 1
ATOM 1503 C C . TYR A 1 181 ? 8.858 -9.942 -15.003 1.00 90.50 181 TYR A C 1
ATOM 1505 O O . TYR A 1 181 ? 8.406 -9.553 -16.075 1.00 90.50 181 TYR A O 1
ATOM 1513 N N . LYS A 1 182 ? 9.877 -9.329 -14.391 1.00 89.69 182 LYS A N 1
ATOM 1514 C CA . LYS A 1 182 ? 10.553 -8.067 -14.772 1.00 89.69 182 LYS A CA 1
ATOM 1515 C C . LYS A 1 182 ? 9.698 -6.806 -14.668 1.00 89.69 182 LYS A C 1
ATOM 1517 O O . LYS A 1 182 ? 10.203 -5.783 -14.207 1.00 89.69 182 LYS A O 1
ATOM 1522 N N . LEU A 1 183 ? 8.426 -6.892 -15.035 1.00 90.81 183 LEU A N 1
ATOM 1523 C CA . LEU A 1 183 ? 7.432 -5.837 -14.899 1.00 90.81 183 LEU A CA 1
ATOM 1524 C C . LEU A 1 183 ? 6.053 -6.420 -14.575 1.00 90.81 183 LEU A C 1
ATOM 1526 O O . LEU A 1 183 ? 5.713 -7.508 -15.037 1.00 90.81 183 LEU A O 1
ATOM 1530 N N . ILE A 1 184 ? 5.274 -5.683 -13.790 1.00 93.62 184 ILE A N 1
ATOM 1531 C CA . ILE A 1 184 ? 3.921 -6.048 -13.340 1.00 93.62 184 ILE A CA 1
ATOM 1532 C C . ILE A 1 184 ? 3.093 -4.781 -13.108 1.00 93.62 184 ILE A C 1
ATOM 1534 O O . ILE A 1 184 ? 3.645 -3.687 -13.004 1.00 93.62 184 ILE A O 1
ATOM 1538 N N . THR A 1 185 ? 1.779 -4.923 -12.980 1.00 93.62 185 THR A N 1
ATOM 1539 C CA . THR A 1 185 ? 0.877 -3.834 -12.582 1.00 93.62 185 THR A CA 1
ATOM 1540 C C . THR A 1 185 ? 0.893 -3.627 -11.064 1.00 93.62 185 THR A C 1
ATOM 1542 O O . THR A 1 185 ? 1.248 -4.523 -10.287 1.00 93.62 185 THR A O 1
ATOM 1545 N N . LEU A 1 186 ? 0.462 -2.446 -10.618 1.00 92.31 186 LEU A N 1
ATOM 1546 C CA . LEU A 1 186 ? 0.267 -2.166 -9.197 1.00 92.31 186 LEU A CA 1
ATOM 1547 C C . LEU A 1 186 ? -0.796 -3.079 -8.568 1.00 92.31 186 LEU A C 1
ATOM 1549 O O . LEU A 1 186 ? -0.612 -3.552 -7.445 1.00 92.31 186 LEU A O 1
ATOM 1553 N N . GLY A 1 187 ? -1.886 -3.369 -9.286 1.00 93.38 187 GLY A N 1
ATOM 1554 C CA . GLY A 1 187 ? -2.930 -4.257 -8.774 1.00 93.38 187 GLY A CA 1
ATOM 1555 C C . GLY A 1 187 ? -2.503 -5.725 -8.681 1.00 93.38 187 GLY A C 1
ATOM 1556 O O . GLY A 1 187 ? -2.932 -6.404 -7.748 1.00 93.38 187 GLY A O 1
ATOM 1557 N N . TYR A 1 188 ? -1.578 -6.195 -9.529 1.00 95.38 188 TYR A N 1
ATOM 1558 C CA . TYR A 1 188 ? -0.940 -7.500 -9.328 1.00 95.38 188 TYR A CA 1
ATOM 1559 C C . TYR A 1 188 ? -0.251 -7.550 -7.958 1.00 95.38 188 TYR A C 1
ATOM 1561 O O . TYR A 1 188 ? -0.538 -8.425 -7.142 1.00 95.38 188 TYR A O 1
ATOM 1569 N N . LEU A 1 189 ? 0.604 -6.573 -7.631 1.00 94.12 189 LEU A N 1
ATOM 1570 C CA . LEU A 1 189 ? 1.220 -6.536 -6.298 1.00 94.12 189 LEU A CA 1
ATOM 1571 C C . LEU A 1 189 ? 0.178 -6.477 -5.178 1.00 94.12 189 LEU A C 1
ATOM 1573 O O . LEU A 1 189 ? 0.313 -7.206 -4.195 1.00 94.12 189 LEU A O 1
ATOM 1577 N N . ALA A 1 190 ? -0.876 -5.674 -5.343 1.00 92.38 190 ALA A N 1
ATOM 1578 C CA . ALA A 1 190 ? -1.939 -5.552 -4.351 1.00 92.38 190 ALA A CA 1
ATOM 1579 C C . ALA A 1 190 ? -2.549 -6.902 -3.953 1.00 92.38 190 ALA A C 1
ATOM 1581 O O . ALA A 1 190 ? -2.766 -7.134 -2.765 1.00 92.38 190 ALA A O 1
ATOM 1582 N N . ARG A 1 191 ? -2.764 -7.808 -4.914 1.00 92.75 191 ARG A N 1
ATOM 1583 C CA . ARG A 1 191 ? -3.343 -9.139 -4.663 1.00 92.75 191 ARG A CA 1
ATOM 1584 C C . ARG A 1 191 ? -2.336 -10.184 -4.183 1.00 92.75 191 ARG A C 1
ATOM 1586 O O . ARG A 1 191 ? -2.736 -11.186 -3.599 1.00 92.75 191 ARG A O 1
ATOM 1593 N N . HIS A 1 192 ? -1.043 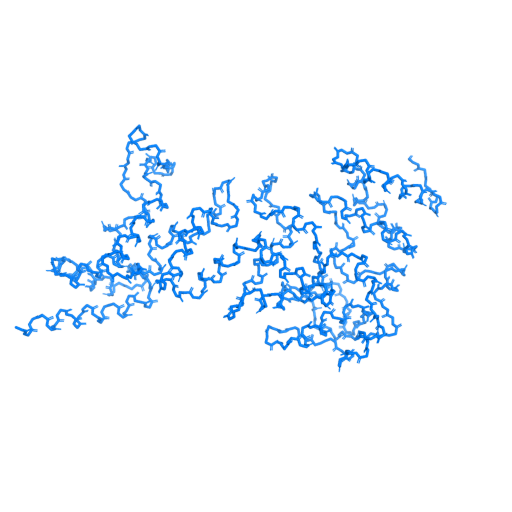-9.987 -4.439 1.00 92.56 192 HIS A N 1
ATOM 1594 C CA . HIS A 1 192 ? -0.043 -11.033 -4.207 1.00 92.56 192 HIS A CA 1
ATOM 1595 C C . HIS A 1 192 ? 0.879 -10.786 -3.017 1.00 92.56 192 HIS A C 1
ATOM 1597 O O . HIS A 1 192 ? 1.558 -11.727 -2.602 1.00 92.56 192 HIS A O 1
ATOM 1603 N N . LEU A 1 193 ? 0.927 -9.585 -2.434 1.00 91.44 193 LEU A N 1
ATOM 1604 C CA . LEU A 1 193 ? 1.830 -9.309 -1.310 1.00 91.44 193 LEU A CA 1
ATOM 1605 C C . LEU A 1 193 ? 1.392 -9.977 -0.004 1.00 91.44 193 LEU A C 1
ATOM 1607 O O . LEU A 1 193 ? 2.240 -10.568 0.670 1.00 91.44 193 LEU A O 1
ATOM 1611 N N . HIS A 1 194 ? 0.093 -10.017 0.288 1.00 87.62 194 HIS A N 1
ATOM 1612 C CA . HIS A 1 194 ? -0.462 -10.709 1.453 1.00 87.62 194 HIS A CA 1
ATOM 1613 C C . HIS A 1 194 ? -1.481 -11.759 1.016 1.00 87.62 194 HIS A C 1
ATOM 1615 O O . HIS A 1 194 ? -2.337 -11.505 0.179 1.00 87.62 194 HIS A O 1
ATOM 1621 N N . GLU A 1 195 ? -1.354 -12.973 1.544 1.00 84.94 195 GLU A N 1
ATOM 1622 C CA . GLU A 1 195 ? -2.246 -14.071 1.176 1.00 84.94 195 GLU A CA 1
ATOM 1623 C C . GLU A 1 195 ? -3.665 -13.806 1.691 1.00 84.94 195 GLU A C 1
ATOM 1625 O O . GLU A 1 195 ? -3.851 -13.456 2.855 1.00 84.94 195 GLU A O 1
ATOM 1630 N N . GLY A 1 196 ? -4.659 -13.956 0.811 1.00 85.06 196 GLY A N 1
ATOM 1631 C CA . GLY A 1 196 ? -6.070 -13.747 1.145 1.00 85.06 196 GLY A CA 1
ATOM 1632 C C . GLY A 1 196 ? -6.473 -12.287 1.366 1.00 85.06 196 GLY A C 1
ATOM 1633 O O . GLY A 1 196 ? -7.596 -12.045 1.799 1.00 85.06 196 GLY A O 1
ATOM 1634 N N . LEU A 1 197 ? -5.591 -11.325 1.075 1.00 88.69 197 LEU A N 1
ATOM 1635 C CA . LEU A 1 197 ? -5.834 -9.906 1.312 1.00 88.69 197 LEU A CA 1
ATOM 1636 C C . LEU A 1 197 ? -5.392 -9.070 0.113 1.00 88.69 197 LEU A C 1
ATOM 1638 O O . LEU A 1 197 ? -4.235 -9.125 -0.299 1.00 88.69 197 LEU A O 1
ATOM 1642 N N . VAL A 1 198 ? -6.299 -8.239 -0.396 1.00 91.00 198 VAL A N 1
ATOM 1643 C CA . VAL A 1 198 ? -5.967 -7.245 -1.419 1.00 91.00 198 VAL A CA 1
ATOM 1644 C C . VAL A 1 198 ? -5.561 -5.951 -0.725 1.00 91.00 198 VAL A C 1
ATOM 1646 O O . VAL A 1 198 ? -6.361 -5.342 -0.016 1.00 91.00 198 VAL A O 1
ATOM 1649 N N . LEU A 1 199 ? -4.308 -5.535 -0.907 1.00 88.56 199 LEU A N 1
ATOM 1650 C CA . LEU A 1 199 ? -3.833 -4.264 -0.370 1.00 88.56 199 LEU A CA 1
ATOM 1651 C C . LEU A 1 199 ? -4.462 -3.070 -1.090 1.00 88.56 199 LEU A C 1
ATOM 1653 O O . LEU A 1 199 ? -4.793 -3.122 -2.273 1.00 88.56 199 LEU A O 1
ATOM 1657 N N . ASP A 1 200 ? -4.556 -1.952 -0.379 1.00 81.69 200 ASP A N 1
ATOM 1658 C CA . ASP A 1 200 ? -4.998 -0.695 -0.971 1.00 81.69 200 ASP A CA 1
ATOM 1659 C C . ASP A 1 200 ? -3.927 -0.146 -1.931 1.00 81.69 200 ASP A C 1
ATOM 1661 O O . ASP A 1 200 ? -2.784 0.137 -1.553 1.00 81.69 200 ASP A O 1
ATOM 1665 N N . ILE A 1 201 ? -4.321 0.011 -3.193 1.00 84.19 201 ILE A N 1
ATOM 1666 C CA . ILE A 1 201 ? -3.456 0.462 -4.288 1.00 84.19 201 ILE A CA 1
ATOM 1667 C C . ILE A 1 201 ? -2.958 1.882 -4.063 1.00 84.19 201 ILE A C 1
ATOM 1669 O O . ILE A 1 201 ? -1.850 2.197 -4.479 1.00 84.19 201 ILE A O 1
ATOM 1673 N N . SER A 1 202 ? -3.722 2.734 -3.384 1.00 77.19 202 SER A N 1
ATOM 1674 C CA . SER A 1 202 ? -3.310 4.107 -3.083 1.00 77.19 202 SER A CA 1
ATOM 1675 C C . SER A 1 202 ? -2.097 4.112 -2.157 1.00 77.19 202 SER A C 1
ATOM 1677 O O . SER A 1 202 ? -1.163 4.878 -2.373 1.00 77.19 202 SER A O 1
ATOM 1679 N N . TYR A 1 203 ? -2.064 3.210 -1.168 1.00 76.06 203 TYR A N 1
ATOM 1680 C CA . TYR A 1 203 ? -0.907 3.057 -0.282 1.00 76.06 203 TYR A CA 1
ATOM 1681 C C . TYR A 1 203 ? 0.301 2.477 -1.015 1.00 76.06 203 TYR A C 1
ATOM 1683 O O . TYR A 1 203 ? 1.419 2.935 -0.789 1.00 76.06 203 TYR A O 1
ATOM 1691 N N . LEU A 1 204 ? 0.090 1.502 -1.904 1.00 82.56 204 LEU A N 1
ATOM 1692 C CA . LEU A 1 204 ? 1.165 0.988 -2.755 1.00 82.56 204 LEU A CA 1
ATOM 1693 C C . LEU A 1 204 ? 1.696 2.075 -3.690 1.00 82.56 204 LEU A C 1
ATOM 1695 O O . LEU A 1 204 ? 2.903 2.252 -3.794 1.00 82.56 204 LEU A O 1
ATOM 1699 N N . HIS A 1 205 ? 0.809 2.844 -4.316 1.00 80.19 205 HIS A N 1
ATOM 1700 C CA . HIS A 1 205 ? 1.179 3.979 -5.141 1.00 80.19 205 HIS A CA 1
ATOM 1701 C C . HIS A 1 205 ? 2.027 4.961 -4.341 1.00 80.19 205 HIS A C 1
ATOM 1703 O O . HIS A 1 205 ? 3.151 5.207 -4.740 1.00 80.19 205 HIS A O 1
ATOM 1709 N N . SER A 1 206 ? 1.581 5.416 -3.166 1.00 74.00 206 SER A N 1
ATOM 1710 C CA . SER A 1 206 ? 2.385 6.286 -2.294 1.00 74.00 206 SER A CA 1
ATOM 1711 C C . SER A 1 206 ? 3.688 5.646 -1.808 1.00 74.00 206 SER A C 1
ATOM 1713 O O . SER A 1 206 ? 4.659 6.353 -1.557 1.00 74.00 206 SER A O 1
ATOM 1715 N N . PHE A 1 207 ? 3.741 4.319 -1.656 1.00 78.00 207 PHE A N 1
ATOM 1716 C CA . PHE A 1 207 ? 4.978 3.614 -1.323 1.00 78.00 207 PHE A CA 1
ATOM 1717 C C . PHE A 1 207 ? 6.027 3.764 -2.429 1.00 78.00 207 PHE A C 1
ATOM 1719 O O . PHE A 1 207 ? 7.212 3.858 -2.121 1.00 78.00 207 PHE A O 1
ATOM 1726 N N . PHE A 1 208 ? 5.619 3.826 -3.696 1.00 78.50 208 PHE A N 1
ATOM 1727 C CA . PHE A 1 208 ? 6.537 3.923 -4.829 1.00 78.50 208 PHE A CA 1
ATOM 1728 C C . PHE A 1 208 ? 6.657 5.344 -5.433 1.00 78.50 208 PHE A C 1
ATOM 1730 O O . PHE A 1 208 ? 7.735 5.693 -5.917 1.00 78.50 208 PHE A O 1
ATOM 1737 N N . ASP A 1 209 ? 5.593 6.152 -5.392 1.00 69.94 209 ASP A N 1
ATOM 1738 C CA . ASP A 1 209 ? 5.480 7.532 -5.884 1.00 69.94 209 ASP A CA 1
ATOM 1739 C C . ASP A 1 209 ? 5.619 8.522 -4.723 1.00 69.94 209 ASP A C 1
ATOM 1741 O O . ASP A 1 209 ? 4.936 8.415 -3.706 1.00 69.94 209 ASP A O 1
ATOM 1745 N N . GLU A 1 210 ? 6.466 9.536 -4.877 1.00 58.28 210 GLU A N 1
ATOM 1746 C CA . GLU A 1 210 ? 6.489 10.683 -3.966 1.00 58.28 210 GLU A CA 1
ATOM 1747 C C . GLU A 1 210 ? 6.304 11.968 -4.771 1.00 58.28 210 GLU A C 1
ATOM 1749 O O . GLU A 1 210 ? 7.239 12.742 -4.972 1.00 58.28 210 GLU A O 1
ATOM 1754 N N . MET A 1 211 ? 5.075 12.232 -5.220 1.00 47.56 211 MET A N 1
ATOM 1755 C CA . MET A 1 211 ? 4.654 13.594 -5.545 1.00 47.56 211 MET A CA 1
ATOM 1756 C C . MET A 1 211 ? 3.354 13.980 -4.853 1.00 47.56 211 MET A C 1
ATOM 1758 O O . MET A 1 211 ? 2.323 14.180 -5.480 1.00 47.56 211 MET A O 1
ATOM 1762 N N . THR A 1 212 ? 3.455 14.307 -3.567 1.00 40.03 212 THR A N 1
ATOM 1763 C CA . THR A 1 212 ? 2.734 15.487 -3.080 1.00 40.03 212 THR A CA 1
ATOM 1764 C C . THR A 1 212 ? 3.636 16.324 -2.196 1.00 40.03 212 THR A C 1
ATOM 1766 O O . THR A 1 212 ? 4.092 15.910 -1.136 1.00 40.03 212 THR A O 1
ATOM 1769 N N . GLN A 1 213 ? 3.872 17.540 -2.671 1.00 36.62 213 GLN A N 1
ATOM 1770 C CA . GLN A 1 213 ? 4.481 18.640 -1.952 1.00 36.62 213 GLN A CA 1
ATOM 1771 C C . GLN A 1 213 ? 3.774 18.864 -0.607 1.00 36.62 213 GLN A C 1
ATOM 1773 O O . GLN A 1 213 ? 2.721 19.493 -0.547 1.00 36.62 213 GLN A O 1
ATOM 1778 N N . SER A 1 214 ? 4.395 18.454 0.492 1.00 32.84 214 SER A N 1
ATOM 1779 C CA . SER A 1 214 ? 4.164 19.077 1.796 1.00 32.84 214 SER A CA 1
ATOM 1780 C C . SER A 1 214 ? 5.379 19.917 2.176 1.00 32.84 214 SER A C 1
ATOM 1782 O O . SER A 1 214 ? 6.138 19.539 3.057 1.00 32.84 214 SER A O 1
ATOM 1784 N N . ASN A 1 215 ? 5.588 21.055 1.497 1.00 35.09 215 ASN A N 1
ATOM 1785 C CA . ASN A 1 215 ? 6.453 22.164 1.947 1.00 35.09 215 ASN A CA 1
ATOM 1786 C C . ASN A 1 215 ? 7.768 21.758 2.648 1.00 35.09 215 ASN A C 1
ATOM 1788 O O . ASN A 1 215 ? 8.038 22.196 3.766 1.00 35.09 215 ASN A O 1
ATOM 1792 N N . GLY A 1 216 ? 8.584 20.904 2.023 1.00 36.44 216 GLY A N 1
ATOM 1793 C CA . GLY A 1 216 ? 9.896 20.529 2.570 1.00 36.44 216 GLY A CA 1
ATOM 1794 C C . GLY A 1 216 ? 9.858 19.696 3.858 1.00 36.44 216 GLY A C 1
ATOM 1795 O O . GLY A 1 216 ? 10.910 19.396 4.416 1.00 36.44 216 GLY A O 1
ATOM 1796 N N . ASN A 1 217 ? 8.677 19.279 4.313 1.00 35.59 217 ASN A N 1
ATOM 1797 C CA . ASN A 1 217 ? 8.541 18.213 5.287 1.00 35.59 217 ASN A CA 1
ATOM 1798 C C . ASN A 1 217 ? 8.500 16.910 4.504 1.00 35.59 217 ASN A C 1
ATOM 1800 O O . ASN A 1 217 ? 7.454 16.547 3.971 1.00 35.59 217 ASN A O 1
ATOM 1804 N N . ILE A 1 218 ? 9.646 16.232 4.444 1.00 39.12 218 ILE A N 1
ATOM 1805 C CA . ILE A 1 218 ? 9.704 14.802 4.142 1.00 39.12 218 ILE A CA 1
ATOM 1806 C C . ILE A 1 218 ? 8.684 14.151 5.087 1.00 39.12 218 ILE A C 1
ATOM 1808 O O . ILE A 1 218 ? 8.876 14.243 6.310 1.00 39.12 218 ILE A O 1
ATOM 1812 N N . PRO A 1 219 ? 7.592 13.537 4.598 1.00 43.28 219 PRO A N 1
ATOM 1813 C CA . PRO A 1 219 ? 6.849 12.616 5.433 1.00 43.28 219 PRO A CA 1
ATOM 1814 C C . PRO A 1 219 ? 7.893 11.578 5.820 1.00 43.28 219 PRO A C 1
ATOM 1816 O O . PRO A 1 219 ? 8.485 10.953 4.945 1.00 43.28 219 PRO A O 1
ATOM 1819 N N . ARG A 1 220 ? 8.235 11.461 7.105 1.00 49.22 220 ARG A N 1
ATOM 1820 C CA . ARG A 1 220 ? 9.137 10.408 7.586 1.00 49.22 220 ARG A CA 1
ATOM 1821 C C . ARG A 1 220 ? 8.422 9.075 7.402 1.00 49.22 220 ARG A C 1
ATOM 1823 O O . ARG A 1 220 ? 8.016 8.504 8.389 1.00 49.22 220 ARG A O 1
ATOM 1830 N N . GLY A 1 221 ? 8.213 8.638 6.170 1.00 50.12 221 GLY A N 1
ATOM 1831 C CA . GLY A 1 221 ? 7.419 7.515 5.722 1.00 50.12 221 GLY A CA 1
ATOM 1832 C C . GLY A 1 221 ? 8.079 6.994 4.458 1.00 50.12 221 GLY A C 1
ATOM 1833 O O . GLY A 1 221 ? 8.366 7.739 3.531 1.00 50.12 221 GLY A O 1
ATOM 1834 N N . ILE A 1 222 ? 8.355 5.700 4.480 1.00 54.94 222 ILE A N 1
ATOM 1835 C CA . ILE A 1 222 ? 9.083 4.943 3.468 1.00 54.94 222 ILE A CA 1
ATOM 1836 C C . ILE A 1 222 ? 10.600 5.138 3.450 1.00 54.94 222 ILE A C 1
ATOM 1838 O O . ILE A 1 222 ? 11.140 6.234 3.326 1.00 54.94 222 ILE A O 1
ATOM 1842 N N . CYS A 1 223 ? 11.303 4.002 3.563 1.00 61.34 223 CYS A N 1
ATOM 1843 C CA . CYS A 1 223 ? 12.756 3.944 3.495 1.00 61.34 223 CYS A CA 1
ATOM 1844 C C . CYS A 1 223 ? 13.158 4.341 2.074 1.00 61.34 223 CYS A C 1
ATOM 1846 O O . CYS A 1 223 ? 12.845 3.647 1.102 1.00 61.34 223 CYS A O 1
ATOM 1848 N N . LYS A 1 224 ? 13.798 5.502 1.949 1.00 61.94 224 LYS A N 1
ATOM 1849 C CA . LYS A 1 224 ? 14.223 6.067 0.667 1.00 61.94 224 LYS A CA 1
ATOM 1850 C C . LYS A 1 224 ? 15.086 5.075 -0.114 1.00 61.94 224 LYS A C 1
ATOM 1852 O O . LYS A 1 224 ? 14.908 4.933 -1.317 1.00 61.94 224 LYS A O 1
ATOM 1857 N N . GLU A 1 225 ? 15.942 4.340 0.589 1.00 69.38 225 GLU A N 1
ATOM 1858 C CA . GLU A 1 225 ? 16.846 3.316 0.061 1.00 69.38 225 GLU A CA 1
ATOM 1859 C C . GLU A 1 225 ? 16.120 2.074 -0.485 1.00 69.38 225 GLU A C 1
ATOM 1861 O O . GLU A 1 225 ? 16.698 1.296 -1.245 1.00 69.38 225 GLU A O 1
ATOM 1866 N N . VAL A 1 226 ? 14.870 1.841 -0.075 1.00 75.62 226 VAL A N 1
ATOM 1867 C CA . VAL A 1 226 ? 14.031 0.754 -0.601 1.00 75.62 226 VAL A CA 1
ATOM 1868 C C . VAL A 1 226 ? 13.257 1.244 -1.819 1.00 75.62 226 VAL A C 1
ATOM 1870 O O . VAL A 1 226 ? 13.285 0.591 -2.857 1.00 75.62 226 VAL A O 1
ATOM 1873 N N . ARG A 1 227 ? 12.647 2.433 -1.751 1.00 72.06 227 ARG A N 1
ATOM 1874 C CA . ARG A 1 227 ? 11.979 3.057 -2.913 1.00 72.06 227 ARG A CA 1
ATOM 1875 C C . ARG A 1 227 ? 12.924 3.293 -4.068 1.00 72.06 227 ARG A C 1
ATOM 1877 O O . ARG A 1 227 ? 12.557 3.150 -5.234 1.00 72.06 227 ARG A O 1
ATOM 1884 N N . SER A 1 228 ? 14.169 3.645 -3.759 1.00 70.31 228 SER A N 1
ATOM 1885 C CA . SER A 1 228 ? 15.192 3.866 -4.769 1.00 70.31 228 SER A CA 1
ATOM 1886 C C . SER A 1 228 ? 15.509 2.601 -5.590 1.00 70.31 228 SER A C 1
ATOM 1888 O O . SER A 1 228 ? 16.164 2.704 -6.618 1.00 70.31 228 SER A O 1
ATOM 1890 N N . ARG A 1 229 ? 14.983 1.427 -5.223 1.00 78.56 229 ARG A N 1
ATOM 1891 C CA . ARG A 1 229 ? 15.155 0.172 -5.974 1.00 78.56 229 ARG A CA 1
ATOM 1892 C C . ARG A 1 229 ? 14.105 -0.071 -7.050 1.00 78.56 229 ARG A C 1
ATOM 1894 O O . ARG A 1 229 ? 14.287 -0.982 -7.847 1.00 78.56 229 ARG A O 1
ATOM 1901 N N . TYR A 1 230 ? 13.007 0.685 -7.036 1.00 83.31 230 TYR A N 1
ATOM 1902 C CA . TYR A 1 230 ? 11.853 0.454 -7.903 1.00 83.31 230 TYR A CA 1
ATOM 1903 C C . TYR A 1 230 ? 11.495 1.687 -8.720 1.00 83.31 230 TYR A C 1
ATOM 1905 O O . TYR A 1 230 ? 11.784 2.823 -8.346 1.00 83.31 230 TYR A O 1
ATOM 1913 N N . MET A 1 231 ? 10.838 1.471 -9.842 1.00 80.31 231 MET A N 1
ATOM 1914 C CA . MET A 1 231 ? 10.370 2.506 -10.736 1.00 80.31 231 MET A CA 1
ATOM 1915 C C . MET A 1 231 ? 8.889 2.305 -10.994 1.00 80.31 231 MET A C 1
ATOM 1917 O O . MET A 1 231 ? 8.471 1.207 -11.363 1.00 80.31 231 MET A O 1
ATOM 1921 N N . LEU A 1 232 ? 8.136 3.391 -10.838 1.00 81.19 232 LEU A N 1
ATOM 1922 C CA . LEU A 1 232 ? 6.785 3.489 -11.353 1.00 81.19 232 LEU A CA 1
ATOM 1923 C C . LEU A 1 232 ? 6.812 4.001 -12.779 1.00 81.19 232 LEU A C 1
ATOM 1925 O O . LEU A 1 232 ? 7.503 4.965 -13.112 1.00 81.19 232 LEU A O 1
ATOM 1929 N N . ILE A 1 233 ? 6.026 3.339 -13.601 1.00 80.44 233 ILE A N 1
ATOM 1930 C CA . ILE A 1 233 ? 5.769 3.700 -14.974 1.00 80.44 233 ILE A CA 1
ATOM 1931 C C . ILE A 1 233 ? 4.302 4.105 -15.019 1.00 80.44 233 ILE A C 1
ATOM 1933 O O . ILE A 1 233 ? 3.411 3.260 -14.949 1.00 80.44 233 ILE A O 1
ATOM 1937 N N . GLU A 1 234 ? 4.074 5.410 -15.112 1.00 78.62 234 GLU A N 1
ATOM 1938 C CA . GLU A 1 234 ? 2.755 5.987 -15.340 1.00 78.62 234 GLU A CA 1
ATOM 1939 C C . GLU A 1 234 ? 2.503 6.094 -16.848 1.00 78.62 234 GLU A C 1
ATOM 1941 O O . GLU A 1 234 ? 3.206 6.840 -17.549 1.00 78.62 234 GLU A O 1
ATOM 1946 N N . PRO A 1 235 ? 1.520 5.353 -17.381 1.00 71.62 235 PRO A N 1
ATOM 1947 C CA . PRO A 1 235 ? 1.068 5.529 -18.751 1.00 71.62 235 PRO A CA 1
ATOM 1948 C C . PRO A 1 235 ? 0.657 6.978 -19.003 1.00 71.62 235 PRO A C 1
ATOM 1950 O O . PRO A 1 235 ? -0.081 7.561 -18.214 1.00 71.62 235 PRO A O 1
ATOM 1953 N N . SER A 1 236 ? 1.057 7.557 -20.136 1.00 64.81 236 SER A N 1
ATOM 1954 C CA . SER A 1 236 ? 0.656 8.925 -20.516 1.00 64.81 236 SER A CA 1
ATOM 1955 C C . SER A 1 236 ? -0.859 9.147 -20.642 1.00 64.81 236 SER A C 1
ATOM 1957 O O . SER A 1 236 ? -1.307 10.290 -20.690 1.00 64.81 236 SER A O 1
ATOM 1959 N N . TYR A 1 237 ? -1.638 8.071 -20.684 1.00 64.62 237 TYR A N 1
ATOM 1960 C CA . TYR A 1 237 ? -3.095 8.061 -20.785 1.00 64.62 237 TYR A CA 1
ATOM 1961 C C . TYR A 1 237 ? -3.794 7.521 -19.530 1.00 64.62 237 TYR A C 1
ATOM 1963 O O . TYR A 1 237 ? -5.023 7.517 -19.491 1.00 64.62 237 TYR A O 1
ATOM 1971 N N . GLY A 1 238 ? -3.041 7.053 -18.531 1.00 60.38 238 GLY A N 1
ATOM 1972 C CA . GLY A 1 238 ? -3.613 6.475 -17.322 1.00 60.38 238 GLY A CA 1
ATOM 1973 C C . GLY A 1 238 ? -3.975 7.557 -16.315 1.00 60.38 238 GLY A C 1
ATOM 1974 O O . GLY A 1 238 ? -3.141 8.393 -15.973 1.00 60.38 238 GLY A O 1
ATOM 1975 N N . GLN A 1 239 ? -5.222 7.554 -15.842 1.00 63.03 239 GLN A N 1
ATOM 1976 C CA . GLN A 1 239 ? -5.689 8.477 -14.796 1.00 63.03 239 GLN A CA 1
ATOM 1977 C C . GLN A 1 239 ? -5.790 7.808 -13.416 1.00 63.03 239 GLN A C 1
ATOM 1979 O O . GLN A 1 239 ? -5.977 8.494 -12.411 1.00 63.03 239 GLN A O 1
ATOM 1984 N N . TYR A 1 240 ? -5.658 6.479 -13.346 1.00 71.19 240 TYR A N 1
ATOM 1985 C CA . TYR A 1 240 ? -5.930 5.703 -12.138 1.00 71.19 240 TYR A CA 1
ATOM 1986 C C . TYR A 1 240 ? -4.695 4.944 -11.647 1.00 71.19 240 TYR A C 1
ATOM 1988 O O . TYR A 1 240 ? -4.007 4.288 -12.424 1.00 71.19 240 TYR A O 1
ATOM 1996 N N . ALA A 1 241 ? -4.469 4.949 -10.328 1.00 72.94 241 ALA A N 1
ATOM 1997 C CA . ALA A 1 241 ? -3.313 4.302 -9.697 1.00 72.94 241 ALA A CA 1
ATOM 1998 C C . ALA A 1 241 ? -3.194 2.795 -10.009 1.00 72.94 241 ALA A C 1
ATOM 2000 O O . ALA A 1 241 ? -2.107 2.230 -10.024 1.00 72.94 241 ALA A O 1
ATOM 2001 N N . GLN A 1 242 ? -4.317 2.142 -10.295 1.00 78.50 242 GLN A N 1
ATOM 2002 C CA . GLN A 1 242 ? -4.391 0.726 -10.655 1.00 78.50 242 GLN A CA 1
ATOM 2003 C C . GLN A 1 242 ? -3.766 0.378 -12.019 1.00 78.50 242 GLN A C 1
ATOM 2005 O O . GLN A 1 242 ? -3.341 -0.757 -12.207 1.00 78.50 242 GLN A O 1
ATOM 2010 N N . GLU A 1 243 ? -3.656 1.342 -12.938 1.00 84.12 243 GLU A N 1
ATOM 2011 C CA . GLU A 1 243 ? -3.078 1.155 -14.282 1.00 84.12 243 GLU A CA 1
ATOM 2012 C C . GLU A 1 243 ? -1.551 1.323 -14.312 1.00 84.12 243 GLU A C 1
ATOM 2014 O O . GLU A 1 243 ? -0.917 1.149 -15.353 1.00 84.12 243 GLU A O 1
ATOM 2019 N N . ILE A 1 244 ? -0.953 1.684 -13.178 1.00 86.81 244 ILE A N 1
ATOM 2020 C CA . ILE A 1 244 ? 0.474 1.974 -13.065 1.00 86.81 244 ILE A CA 1
ATOM 2021 C C . ILE A 1 244 ? 1.278 0.675 -13.070 1.00 86.81 244 ILE A C 1
ATOM 2023 O O . ILE A 1 244 ? 0.897 -0.329 -12.460 1.00 86.81 244 ILE A O 1
ATOM 2027 N N . ILE A 1 245 ? 2.427 0.715 -13.740 1.00 88.88 245 ILE A N 1
ATOM 2028 C CA . ILE A 1 245 ? 3.336 -0.421 -13.901 1.00 88.88 245 ILE A CA 1
ATOM 2029 C C . ILE A 1 245 ? 4.570 -0.232 -13.028 1.00 88.88 245 ILE A C 1
ATOM 2031 O O . ILE A 1 245 ? 5.019 0.887 -12.792 1.00 88.88 245 ILE A O 1
ATOM 2035 N N . ILE A 1 246 ? 5.133 -1.341 -12.556 1.00 89.69 246 ILE A N 1
ATOM 2036 C CA . ILE A 1 246 ? 6.297 -1.369 -11.675 1.00 89.69 246 ILE A CA 1
ATOM 2037 C C . ILE A 1 246 ? 7.392 -2.237 -12.276 1.00 89.69 246 ILE A C 1
ATOM 2039 O O . ILE A 1 246 ? 7.133 -3.342 -12.752 1.00 89.69 246 ILE A O 1
ATOM 2043 N N . CYS A 1 247 ? 8.632 -1.761 -12.180 1.00 87.75 247 CYS A N 1
ATOM 2044 C CA . CYS A 1 247 ? 9.842 -2.556 -12.393 1.00 87.75 247 CYS A CA 1
ATOM 2045 C C . CYS A 1 247 ? 10.982 -2.074 -11.473 1.00 87.75 247 CYS A C 1
ATOM 2047 O O . CYS A 1 247 ? 10.803 -1.121 -10.719 1.00 87.75 247 CYS A O 1
ATOM 2049 N N . ARG A 1 248 ? 12.157 -2.720 -11.489 1.00 82.69 248 ARG A N 1
ATOM 2050 C CA . ARG A 1 248 ? 13.314 -2.285 -10.673 1.00 82.69 248 ARG A CA 1
ATOM 2051 C C . ARG A 1 248 ? 14.082 -1.107 -11.282 1.00 82.69 248 ARG A C 1
ATOM 2053 O O . ARG A 1 248 ? 14.450 -0.163 -10.589 1.00 82.69 248 ARG A O 1
ATOM 2060 N N . GLY A 1 249 ? 14.292 -1.124 -12.594 1.00 78.31 249 GLY A N 1
ATOM 2061 C CA . GLY A 1 249 ? 15.010 -0.062 -13.289 1.00 78.31 249 GLY A CA 1
ATOM 2062 C C . GLY A 1 249 ? 15.072 -0.274 -14.796 1.00 78.31 249 GLY A C 1
ATOM 2063 O O . GLY A 1 249 ? 14.719 -1.335 -15.312 1.00 78.31 249 GLY A O 1
ATOM 2064 N N . TYR A 1 250 ? 15.548 0.749 -15.504 1.00 76.88 250 TYR A N 1
ATOM 2065 C CA . TYR A 1 250 ? 15.547 0.789 -16.970 1.00 76.88 250 TYR A CA 1
ATOM 2066 C C . TYR A 1 250 ? 16.376 -0.329 -17.611 1.00 76.88 250 TYR A C 1
ATOM 2068 O O . TYR A 1 250 ? 15.963 -0.907 -18.613 1.00 76.88 250 TYR A O 1
ATOM 2076 N N . GLU A 1 251 ? 17.521 -0.677 -17.015 1.00 78.06 251 GLU A N 1
ATOM 2077 C CA . GLU A 1 251 ? 18.366 -1.755 -17.537 1.00 78.06 251 GLU A CA 1
ATOM 2078 C C . GLU A 1 251 ? 17.692 -3.127 -17.447 1.00 78.06 251 GLU A C 1
ATOM 2080 O O . GLU A 1 251 ? 17.946 -3.979 -18.291 1.00 78.06 251 GLU A O 1
ATOM 2085 N N . ASP A 1 252 ? 16.839 -3.359 -16.448 1.00 82.50 252 ASP A N 1
ATOM 2086 C CA . ASP A 1 252 ? 16.124 -4.631 -16.324 1.00 82.50 252 ASP A CA 1
ATOM 2087 C C . ASP A 1 252 ? 14.985 -4.733 -17.335 1.00 82.50 252 ASP A C 1
ATOM 2089 O O . ASP A 1 252 ? 14.760 -5.807 -17.892 1.00 82.50 252 ASP A O 1
ATOM 2093 N N . LEU A 1 253 ? 14.337 -3.607 -17.645 1.00 83.19 253 LEU A N 1
ATOM 2094 C CA . LEU A 1 253 ? 13.343 -3.525 -18.713 1.00 83.19 253 LEU A CA 1
ATOM 2095 C C . LEU A 1 253 ? 13.975 -3.781 -20.092 1.00 83.19 253 LEU A C 1
ATOM 2097 O O . LEU A 1 253 ? 13.406 -4.490 -20.917 1.00 83.19 253 LEU A O 1
ATOM 2101 N N . ALA A 1 254 ? 15.188 -3.273 -20.323 1.00 83.00 254 ALA A N 1
ATOM 2102 C CA . ALA A 1 254 ? 15.925 -3.474 -21.572 1.00 83.00 254 ALA A CA 1
ATOM 2103 C C . ALA A 1 254 ? 16.436 -4.915 -21.784 1.00 83.00 254 ALA A C 1
ATOM 2105 O O . ALA A 1 254 ? 16.819 -5.267 -22.897 1.00 83.00 254 ALA A O 1
ATOM 2106 N N . LYS A 1 255 ? 16.455 -5.752 -20.736 1.00 85.44 255 LYS A N 1
ATOM 2107 C CA . LYS A 1 255 ? 16.871 -7.168 -20.802 1.00 85.44 255 LYS A CA 1
ATOM 2108 C C . LYS A 1 255 ? 15.709 -8.129 -21.081 1.00 85.44 255 LYS A C 1
ATOM 2110 O O . LYS A 1 255 ? 15.932 -9.339 -21.118 1.00 85.44 255 LYS A O 1
ATOM 2115 N N . VAL A 1 256 ? 14.479 -7.631 -21.212 1.00 89.38 256 VAL A N 1
ATOM 2116 C CA . VAL A 1 256 ? 13.307 -8.474 -21.482 1.00 89.38 256 VAL A CA 1
ATOM 2117 C C . VAL A 1 256 ? 13.407 -9.090 -22.882 1.00 89.38 256 VAL A C 1
ATOM 2119 O O . VAL A 1 256 ? 13.816 -8.434 -23.837 1.00 89.38 256 VAL A O 1
ATOM 2122 N N . ASP A 1 257 ? 13.015 -10.359 -23.018 1.00 91.75 257 ASP A N 1
ATOM 2123 C CA . ASP A 1 257 ? 12.862 -10.999 -24.327 1.00 91.75 257 ASP A CA 1
ATOM 2124 C C . ASP A 1 257 ? 11.586 -10.485 -25.009 1.00 91.75 257 ASP A C 1
ATOM 2126 O O . ASP A 1 257 ? 10.483 -10.986 -24.781 1.00 91.75 257 ASP A O 1
ATOM 2130 N N . PHE A 1 258 ? 11.744 -9.455 -25.843 1.00 93.38 258 PHE A N 1
ATOM 2131 C CA . PHE A 1 258 ? 10.641 -8.835 -26.578 1.00 93.38 258 PHE A CA 1
ATOM 2132 C C . PHE A 1 258 ? 9.937 -9.804 -27.531 1.00 93.38 258 PHE A C 1
ATOM 2134 O O . PHE A 1 258 ? 8.727 -9.701 -27.716 1.00 93.38 258 PHE A O 1
ATOM 2141 N N . LYS A 1 259 ? 10.652 -10.778 -28.109 1.00 93.44 259 LYS A N 1
ATOM 2142 C CA . LYS A 1 259 ? 10.037 -11.745 -29.031 1.00 93.44 259 LYS A CA 1
ATOM 2143 C C . LYS A 1 259 ? 9.108 -12.685 -28.281 1.00 93.44 259 LYS A C 1
ATOM 2145 O O . LYS A 1 259 ? 7.990 -12.935 -28.729 1.00 93.44 259 LYS A O 1
ATOM 2150 N N . GLU A 1 260 ? 9.558 -13.177 -27.131 1.00 93.69 260 GLU A N 1
ATOM 2151 C CA . GLU A 1 260 ? 8.714 -14.012 -26.282 1.00 93.69 260 GLU A CA 1
ATOM 2152 C C . GLU A 1 260 ? 7.551 -13.210 -25.690 1.00 93.69 260 GLU A C 1
ATOM 2154 O O . GLU A 1 260 ? 6.416 -13.685 -25.697 1.00 93.69 260 GLU A O 1
ATOM 2159 N N . ALA A 1 261 ? 7.789 -11.971 -25.247 1.00 92.75 261 ALA A N 1
ATOM 2160 C CA . ALA A 1 261 ? 6.726 -11.098 -24.753 1.00 92.75 261 ALA A CA 1
ATOM 2161 C C . ALA A 1 261 ? 5.640 -10.854 -25.817 1.00 92.75 261 ALA A C 1
ATOM 2163 O O . ALA A 1 261 ? 4.458 -10.975 -25.502 1.00 92.75 261 ALA A O 1
ATOM 2164 N N . ALA A 1 262 ? 6.026 -10.605 -27.074 1.00 93.94 262 ALA A N 1
ATOM 2165 C CA . ALA A 1 262 ? 5.096 -10.436 -28.190 1.00 93.94 262 ALA A CA 1
ATOM 2166 C C . ALA A 1 262 ? 4.284 -11.710 -28.463 1.00 93.94 262 ALA A C 1
ATOM 2168 O O . ALA A 1 262 ? 3.079 -11.642 -28.693 1.00 93.94 262 ALA A O 1
ATOM 2169 N N . ARG A 1 263 ? 4.921 -12.888 -28.388 1.00 93.31 263 ARG A N 1
ATOM 2170 C CA . ARG A 1 263 ? 4.256 -14.189 -28.586 1.00 93.31 263 ARG A CA 1
ATOM 2171 C C . ARG A 1 263 ? 3.204 -14.482 -27.515 1.00 93.31 263 ARG A C 1
ATOM 2173 O O . ARG A 1 263 ? 2.221 -15.164 -27.799 1.00 93.31 263 ARG A O 1
ATOM 2180 N N . LEU A 1 264 ? 3.436 -14.017 -26.289 1.00 91.81 264 LEU A N 1
ATOM 2181 C CA . LEU A 1 264 ? 2.559 -14.257 -25.143 1.00 91.81 264 LEU A CA 1
ATOM 2182 C C . LEU A 1 264 ? 1.406 -13.255 -25.030 1.00 91.81 264 LEU A C 1
ATOM 2184 O O . LEU A 1 264 ? 0.475 -13.518 -24.270 1.00 91.81 264 LEU A O 1
ATOM 2188 N N . LEU A 1 265 ? 1.448 -12.134 -25.758 1.00 93.25 265 LEU A N 1
ATOM 2189 C CA . LEU A 1 265 ? 0.376 -11.143 -25.756 1.00 93.25 265 LEU A CA 1
ATOM 2190 C C . LEU A 1 265 ? -0.860 -11.682 -26.499 1.00 93.25 265 LEU A C 1
ATOM 2192 O O . LEU A 1 265 ? -0.794 -11.934 -27.703 1.00 93.25 265 LEU A O 1
ATOM 2196 N N . PRO A 1 266 ? -2.012 -11.842 -25.819 1.00 93.50 266 PRO A N 1
ATOM 2197 C CA . PRO A 1 266 ? -3.197 -12.437 -26.431 1.00 93.50 266 PRO A CA 1
ATOM 2198 C C . PRO A 1 266 ? -4.045 -11.422 -27.212 1.00 93.50 266 PRO A C 1
ATOM 2200 O O . PRO A 1 266 ? -5.031 -11.802 -27.842 1.00 93.50 266 PRO A O 1
ATOM 2203 N N . TYR A 1 267 ? -3.689 -10.138 -27.176 1.00 91.56 267 TYR A N 1
ATOM 2204 C CA . TYR A 1 267 ? -4.437 -9.054 -27.803 1.00 91.56 267 TYR A CA 1
ATOM 2205 C C . TYR A 1 267 ? -3.509 -8.078 -28.532 1.00 91.56 267 TYR A C 1
ATOM 2207 O O . TYR A 1 267 ? -2.353 -7.890 -28.164 1.00 91.56 267 TYR A O 1
ATOM 2215 N N . ARG A 1 268 ? -4.057 -7.436 -29.568 1.00 90.56 268 ARG A N 1
ATOM 2216 C CA . ARG A 1 268 ? -3.430 -6.321 -30.304 1.00 90.56 268 ARG A CA 1
ATOM 2217 C C . ARG A 1 268 ? -4.047 -4.964 -29.972 1.00 90.56 268 ARG A C 1
ATOM 2219 O O . ARG A 1 268 ? -3.587 -3.946 -30.464 1.00 90.56 268 ARG A O 1
ATOM 2226 N N . VAL A 1 269 ? -5.093 -4.963 -29.152 1.00 90.44 269 VAL A N 1
ATOM 2227 C CA . VAL A 1 269 ? -5.755 -3.769 -28.632 1.00 90.44 269 VAL A CA 1
ATOM 2228 C C . VAL A 1 269 ? -5.678 -3.846 -27.118 1.00 90.44 269 VAL A C 1
ATOM 2230 O O . VAL A 1 269 ? -6.036 -4.883 -26.557 1.00 90.44 269 VAL A O 1
ATOM 2233 N N . LEU A 1 270 ? -5.197 -2.787 -26.467 1.00 89.12 270 LEU A N 1
ATOM 2234 C CA . LEU A 1 270 ? -5.069 -2.759 -25.014 1.00 89.12 270 LEU A CA 1
ATOM 2235 C C . LEU A 1 270 ? -6.472 -2.769 -24.374 1.00 89.12 270 LEU A C 1
ATOM 2237 O O . LEU A 1 270 ? -7.266 -1.866 -24.653 1.00 89.12 270 LEU A O 1
ATOM 2241 N N . PRO A 1 271 ? -6.811 -3.768 -23.540 1.00 88.94 271 PRO A N 1
ATOM 2242 C CA . PRO A 1 271 ? -8.084 -3.776 -22.825 1.00 88.94 271 PRO A CA 1
ATOM 2243 C C . PRO A 1 271 ? -8.111 -2.689 -21.742 1.00 88.94 271 PRO A C 1
ATOM 2245 O O . PRO A 1 271 ? -7.068 -2.216 -21.309 1.00 88.94 271 PRO A O 1
ATOM 2248 N N . ASN A 1 272 ? -9.295 -2.322 -21.247 1.00 86.44 272 ASN A N 1
ATOM 2249 C CA . ASN A 1 272 ? -9.386 -1.497 -20.038 1.00 86.44 272 ASN A CA 1
ATOM 2250 C C . ASN A 1 272 ? -8.953 -2.320 -18.826 1.00 86.44 272 ASN A C 1
ATOM 2252 O O . ASN A 1 272 ? -9.435 -3.440 -18.649 1.00 86.44 272 ASN A O 1
ATOM 2256 N N . TYR A 1 273 ? -8.092 -1.759 -17.983 1.00 88.25 273 TYR A N 1
ATOM 2257 C CA . TYR A 1 273 ? -7.622 -2.439 -16.783 1.00 88.25 273 TYR A CA 1
ATOM 2258 C C . TYR A 1 273 ? -8.761 -2.744 -15.792 1.00 88.25 273 TYR A C 1
ATOM 2260 O O . TYR A 1 273 ? -9.657 -1.921 -15.592 1.00 88.25 273 TYR A O 1
ATOM 2268 N N . SER A 1 274 ? -8.693 -3.897 -15.117 1.00 88.75 274 SER A N 1
ATOM 2269 C CA . SER A 1 274 ? -9.584 -4.257 -14.007 1.00 88.75 274 SER A CA 1
ATOM 2270 C C . SER A 1 274 ? -8.821 -4.944 -12.874 1.00 88.75 274 SER A C 1
ATOM 2272 O O . SER A 1 274 ? -7.868 -5.682 -13.105 1.00 88.75 274 SER A O 1
ATOM 2274 N N . LEU A 1 275 ? -9.276 -4.750 -11.633 1.00 88.06 275 LEU A N 1
ATOM 2275 C CA . LEU A 1 275 ? -8.750 -5.481 -10.474 1.00 88.06 275 LEU A CA 1
ATOM 2276 C C . LEU A 1 275 ? -9.205 -6.936 -10.399 1.00 88.06 275 LEU A C 1
ATOM 2278 O O . LEU A 1 275 ? -8.592 -7.711 -9.667 1.00 88.06 275 LEU A O 1
ATOM 2282 N N . ASP A 1 276 ? -10.204 -7.307 -11.192 1.00 90.38 276 ASP A N 1
ATOM 2283 C CA . ASP A 1 276 ? -10.680 -8.685 -11.311 1.00 90.38 276 ASP A CA 1
ATOM 2284 C C . ASP A 1 276 ? -9.896 -9.491 -12.363 1.00 90.38 276 ASP A C 1
ATOM 2286 O O . ASP A 1 276 ? -10.242 -10.634 -12.659 1.00 90.38 276 ASP A O 1
ATOM 2290 N N . PHE A 1 277 ? -8.858 -8.896 -12.961 1.00 93.06 277 PHE A N 1
ATOM 2291 C CA . PHE A 1 277 ? -7.959 -9.575 -13.889 1.00 93.06 277 PHE A CA 1
ATOM 2292 C C . PHE A 1 277 ? -7.290 -10.794 -13.250 1.00 93.06 277 PHE A C 1
ATOM 2294 O O . PHE A 1 277 ? -6.950 -10.807 -12.062 1.00 93.06 277 PHE A O 1
ATOM 2301 N N . THR A 1 278 ? -7.100 -11.834 -14.066 1.00 94.00 278 THR A N 1
ATOM 2302 C CA . THR A 1 278 ? -6.296 -12.991 -13.668 1.00 94.00 278 THR A CA 1
ATOM 2303 C C . THR A 1 278 ? -4.813 -12.624 -13.645 1.00 94.00 278 THR A C 1
ATOM 2305 O O . THR A 1 278 ? -4.385 -11.682 -14.310 1.00 94.00 278 THR A O 1
ATOM 2308 N N . ASP A 1 279 ? -3.989 -13.422 -12.962 1.00 94.25 279 ASP A N 1
ATOM 2309 C CA . ASP A 1 279 ? -2.529 -13.249 -12.961 1.00 94.25 279 ASP A CA 1
ATOM 2310 C C . ASP A 1 279 ? -1.956 -13.127 -14.384 1.00 94.25 279 ASP A C 1
ATOM 2312 O O . ASP A 1 279 ? -1.061 -12.322 -14.640 1.00 94.25 279 ASP A O 1
ATOM 2316 N N . ALA A 1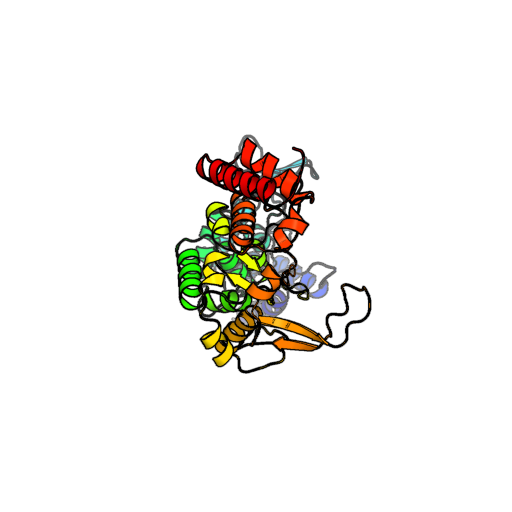 280 ? -2.477 -13.921 -15.326 1.00 94.44 280 ALA A N 1
ATOM 2317 C CA . ALA A 1 280 ? -2.049 -13.881 -16.718 1.00 94.44 280 ALA A CA 1
ATOM 2318 C C . ALA A 1 280 ? -2.447 -12.567 -17.404 1.00 94.44 280 ALA A C 1
ATOM 2320 O O . ALA A 1 280 ? -1.649 -12.022 -18.169 1.00 94.44 280 ALA A O 1
ATOM 2321 N N . ASP A 1 281 ? -3.644 -12.056 -17.116 1.00 94.62 281 ASP A N 1
ATOM 2322 C CA . ASP A 1 281 ? -4.136 -10.799 -17.676 1.00 94.62 281 ASP A CA 1
ATOM 2323 C C . ASP A 1 281 ? -3.302 -9.620 -17.188 1.00 94.62 281 ASP A C 1
ATOM 2325 O O . ASP A 1 281 ? -2.873 -8.822 -18.010 1.00 94.62 281 ASP A O 1
ATOM 2329 N N . ASP A 1 282 ? -2.977 -9.536 -15.897 1.00 94.25 282 ASP A N 1
ATOM 2330 C CA . ASP A 1 282 ? -2.118 -8.470 -15.367 1.00 94.25 282 ASP A CA 1
ATOM 2331 C C . ASP A 1 282 ? -0.708 -8.491 -15.940 1.00 94.25 282 ASP A C 1
ATOM 2333 O O . ASP A 1 282 ? -0.153 -7.449 -16.296 1.00 94.25 282 ASP A O 1
ATOM 2337 N N . ILE A 1 283 ? -0.112 -9.680 -16.041 1.00 94.31 283 ILE A N 1
ATOM 2338 C CA . ILE A 1 283 ? 1.227 -9.820 -16.610 1.00 94.31 283 ILE A CA 1
ATOM 2339 C C . ILE A 1 283 ? 1.206 -9.402 -18.085 1.00 94.31 283 ILE A C 1
ATOM 2341 O O . ILE A 1 283 ? 2.102 -8.688 -18.537 1.00 94.31 283 ILE A O 1
ATOM 2345 N N . ASN A 1 284 ? 0.192 -9.820 -18.845 1.00 94.12 284 ASN A N 1
ATOM 2346 C CA . ASN A 1 284 ? 0.051 -9.423 -20.243 1.00 94.12 284 ASN A CA 1
ATOM 2347 C C . ASN A 1 284 ? -0.268 -7.928 -20.377 1.00 94.12 284 ASN A C 1
ATOM 2349 O O . ASN A 1 284 ? 0.300 -7.270 -21.250 1.00 94.12 284 ASN A O 1
ATOM 2353 N N . TYR A 1 285 ? -1.080 -7.373 -19.472 1.00 93.31 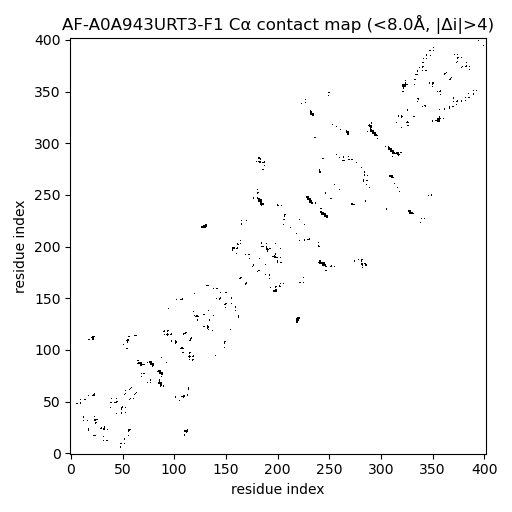285 TYR A N 1
ATOM 2354 C CA . TYR A 1 285 ? -1.381 -5.946 -19.397 1.00 93.31 285 TYR A CA 1
ATOM 2355 C C . TYR A 1 285 ? -0.102 -5.144 -19.239 1.00 93.31 285 TYR A C 1
ATOM 2357 O O . TYR A 1 285 ? 0.167 -4.276 -20.061 1.00 93.31 285 TYR A O 1
ATOM 2365 N N . ALA A 1 286 ? 0.744 -5.500 -18.270 1.00 92.50 286 ALA A N 1
ATOM 2366 C CA . ALA A 1 286 ? 2.043 -4.863 -18.095 1.00 92.50 286 ALA A CA 1
ATOM 2367 C C . ALA A 1 286 ? 2.944 -5.032 -19.334 1.00 92.50 286 ALA A C 1
ATOM 2369 O O . ALA A 1 286 ? 3.566 -4.069 -19.777 1.00 92.50 286 ALA A O 1
ATOM 2370 N N . ARG A 1 287 ? 2.988 -6.228 -19.943 1.00 92.50 287 ARG A N 1
ATOM 2371 C CA . ARG A 1 287 ? 3.804 -6.504 -21.144 1.00 92.50 287 ARG A CA 1
ATOM 2372 C C . ARG A 1 287 ? 3.427 -5.665 -22.356 1.00 92.50 287 ARG A C 1
ATOM 2374 O O . ARG A 1 287 ? 4.313 -5.382 -23.155 1.00 92.50 287 ARG A O 1
ATOM 2381 N N . ALA A 1 288 ? 2.166 -5.267 -22.507 1.00 91.94 288 ALA A N 1
ATOM 2382 C CA . ALA A 1 288 ? 1.735 -4.440 -23.635 1.00 91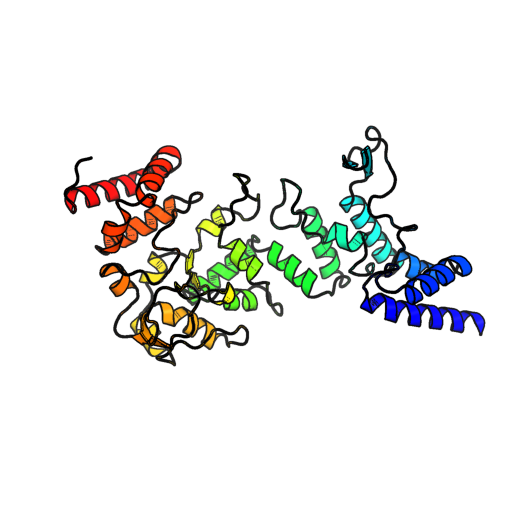.94 288 ALA A CA 1
ATOM 2383 C C . ALA A 1 288 ? 2.552 -3.140 -23.748 1.00 91.94 288 ALA A C 1
ATOM 2385 O O . ALA A 1 288 ? 2.840 -2.678 -24.845 1.00 91.94 288 ALA A O 1
ATOM 2386 N N . PHE A 1 289 ? 3.019 -2.615 -22.615 1.00 88.75 289 PHE A N 1
ATOM 2387 C CA . PHE A 1 289 ? 3.809 -1.387 -22.525 1.00 88.75 289 PHE A CA 1
ATOM 2388 C C . PHE A 1 289 ? 5.282 -1.552 -22.908 1.00 88.75 289 PHE A C 1
ATOM 2390 O O . PHE A 1 289 ? 6.030 -0.576 -22.920 1.00 88.75 289 PHE A O 1
ATOM 2397 N N . LEU A 1 290 ? 5.715 -2.775 -23.220 1.00 90.44 290 LEU A N 1
ATOM 2398 C CA . LEU A 1 290 ? 7.022 -3.027 -23.828 1.00 90.44 290 LEU A CA 1
ATOM 2399 C C . LEU A 1 290 ? 7.036 -2.712 -25.329 1.00 90.44 290 LEU A C 1
ATOM 2401 O O . LEU A 1 290 ? 8.104 -2.720 -25.944 1.00 90.44 290 LEU A O 1
ATOM 2405 N N . PHE A 1 291 ? 5.874 -2.455 -25.918 1.00 91.56 291 PHE A N 1
ATOM 2406 C CA . PHE A 1 291 ? 5.687 -2.291 -27.351 1.00 91.56 291 PHE A CA 1
ATOM 2407 C C . PHE A 1 291 ? 5.188 -0.897 -27.686 1.00 91.56 291 PHE A C 1
ATOM 2409 O O . PHE A 1 291 ? 4.687 -0.192 -26.811 1.00 91.56 291 PHE A O 1
ATOM 2416 N N . HIS A 1 292 ? 5.350 -0.508 -28.947 1.00 88.81 292 HIS A N 1
ATOM 2417 C CA . HIS A 1 292 ? 4.808 0.737 -29.457 1.00 88.81 292 HIS A CA 1
ATOM 2418 C C . HIS A 1 292 ? 3.278 0.718 -29.367 1.00 88.81 292 HIS A C 1
ATOM 2420 O O . HIS A 1 292 ? 2.635 -0.301 -29.638 1.00 88.81 292 HIS A O 1
ATOM 2426 N N . MET A 1 293 ? 2.694 1.851 -28.977 1.00 86.06 293 MET A N 1
ATOM 2427 C CA . MET A 1 293 ? 1.248 1.995 -28.861 1.00 86.06 293 MET A CA 1
ATOM 2428 C C . MET A 1 293 ? 0.746 3.139 -29.733 1.00 86.06 293 MET A C 1
ATOM 2430 O O . MET A 1 293 ? 1.083 4.306 -29.520 1.00 86.06 293 MET A O 1
ATOM 2434 N N . GLU A 1 294 ? -0.126 2.798 -30.675 1.00 82.62 294 GLU A N 1
ATOM 2435 C CA . GLU A 1 294 ? -0.807 3.751 -31.539 1.00 82.62 294 GLU A CA 1
ATOM 2436 C C . GLU A 1 294 ? -2.206 4.029 -31.011 1.00 82.62 294 GLU A C 1
ATOM 2438 O O . GLU A 1 294 ? -2.970 3.125 -30.670 1.00 82.62 294 GLU A O 1
ATOM 2443 N N . ARG A 1 295 ? -2.571 5.307 -30.964 1.00 76.12 295 ARG A N 1
ATOM 2444 C CA . ARG A 1 295 ? -3.877 5.722 -30.471 1.00 76.12 295 ARG A CA 1
ATOM 2445 C C . ARG A 1 295 ? -4.771 6.169 -31.614 1.00 76.12 295 ARG A C 1
ATOM 2447 O O . ARG A 1 295 ? -4.494 7.170 -32.272 1.00 76.12 295 ARG A O 1
ATOM 2454 N N . GLU A 1 296 ? -5.891 5.480 -31.784 1.00 70.69 296 GLU A N 1
ATOM 2455 C CA . GLU A 1 296 ? -6.909 5.835 -32.768 1.00 70.69 296 GLU A CA 1
ATOM 2456 C C . GLU A 1 296 ? -8.012 6.691 -32.117 1.00 70.69 296 GLU A C 1
ATOM 2458 O O . GLU A 1 296 ? -8.539 6.360 -31.051 1.00 70.69 296 GLU A O 1
ATOM 2463 N N . GLY A 1 297 ? -8.367 7.816 -32.755 1.00 55.97 297 GLY A N 1
ATOM 2464 C CA . GLY A 1 297 ? -9.564 8.594 -32.402 1.00 55.97 297 GLY A CA 1
ATOM 2465 C C . GLY A 1 297 ? -9.408 9.763 -31.416 1.00 55.97 297 GLY A C 1
ATOM 2466 O O . GLY A 1 297 ? -10.402 10.164 -30.823 1.00 55.97 297 GLY A O 1
ATOM 2467 N N . GLY A 1 298 ? -8.220 10.356 -31.249 1.00 50.00 298 GLY A N 1
ATOM 2468 C CA . GLY A 1 298 ? -8.020 11.536 -30.387 1.00 50.00 298 GLY A CA 1
ATOM 2469 C C . GLY A 1 298 ? -7.491 12.763 -31.132 1.00 50.00 298 GLY A C 1
ATOM 2470 O O . GLY A 1 298 ? -6.292 13.023 -31.104 1.00 50.00 298 GLY A O 1
ATOM 2471 N N . TRP A 1 299 ? -8.362 13.549 -31.774 1.00 38.72 299 TRP A N 1
ATOM 2472 C CA . TRP A 1 299 ? -7.998 14.901 -32.218 1.00 38.72 299 TRP A CA 1
ATOM 2473 C C . TRP A 1 299 ? -8.335 15.919 -31.125 1.00 38.72 299 TRP A C 1
ATOM 2475 O O . TRP A 1 299 ? -9.503 16.160 -30.841 1.00 38.72 299 TRP A O 1
ATOM 2485 N N . GLY A 1 300 ? -7.303 16.572 -30.583 1.00 38.00 300 GLY A N 1
ATOM 2486 C CA . GLY A 1 300 ? -7.433 17.863 -29.903 1.00 38.00 300 GLY A CA 1
ATOM 2487 C C . GLY A 1 300 ? -7.339 17.839 -28.377 1.00 38.00 300 GLY A C 1
ATOM 2488 O O . GLY A 1 300 ? -8.348 17.816 -27.692 1.00 38.00 300 GLY A O 1
ATOM 2489 N N . GLY A 1 301 ? -6.118 17.976 -27.854 1.00 37.78 301 GLY A N 1
ATOM 2490 C CA . GLY A 1 301 ? -5.786 18.952 -26.802 1.00 37.78 301 GLY A CA 1
ATOM 2491 C C . GLY A 1 301 ? -6.514 18.941 -25.449 1.00 37.78 301 GLY A C 1
ATOM 2492 O O . GLY A 1 301 ? -6.276 19.872 -24.682 1.00 37.78 301 GLY A O 1
ATOM 2493 N N . MET A 1 302 ? -7.353 17.957 -25.120 1.00 38.22 302 MET A N 1
ATOM 2494 C CA . MET A 1 302 ? -7.931 17.821 -23.781 1.00 38.22 302 MET A CA 1
ATOM 2495 C C . MET A 1 302 ? -7.342 16.612 -23.036 1.00 38.22 302 MET A C 1
ATOM 2497 O O . MET A 1 302 ? -7.405 15.502 -23.560 1.00 38.22 302 MET A O 1
ATOM 2501 N N . PRO A 1 303 ? -6.801 16.803 -21.815 1.00 44.97 303 PRO A N 1
ATOM 2502 C CA . PRO A 1 303 ? -6.245 15.730 -20.977 1.00 44.97 303 PRO A CA 1
ATOM 2503 C C . PRO A 1 303 ? -7.249 14.641 -20.559 1.00 44.97 303 PRO A C 1
ATOM 2505 O O . PRO A 1 303 ? -6.836 13.613 -20.030 1.00 44.97 303 PRO A O 1
ATOM 2508 N N . ASP A 1 304 ? -8.547 14.862 -20.795 1.00 44.59 304 ASP A N 1
ATOM 2509 C CA . ASP A 1 304 ? -9.634 14.071 -20.208 1.00 44.59 304 ASP A CA 1
ATOM 2510 C C . ASP A 1 304 ? -10.363 13.145 -21.188 1.00 44.59 304 ASP A C 1
ATOM 2512 O O . ASP A 1 304 ? -11.227 12.377 -20.767 1.00 44.59 304 ASP A O 1
ATOM 2516 N N . ASP A 1 305 ? -10.040 13.163 -22.486 1.00 47.28 305 ASP A N 1
ATOM 2517 C CA . ASP A 1 305 ? -10.598 12.162 -23.398 1.00 47.28 305 ASP A CA 1
ATOM 2518 C C . ASP A 1 305 ? -9.634 10.979 -23.452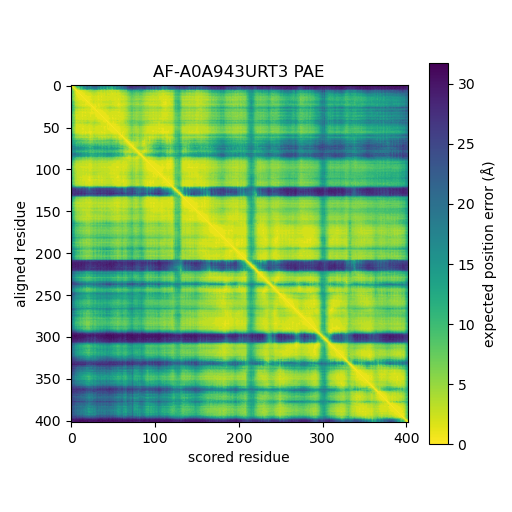 1.00 47.28 305 ASP A C 1
ATOM 2520 O O . ASP A 1 305 ? -8.709 10.963 -24.256 1.00 47.28 305 ASP A O 1
ATOM 2524 N N . THR A 1 306 ? -9.796 10.014 -22.543 1.00 51.94 306 THR A N 1
ATOM 2525 C CA . THR A 1 306 ? -9.038 8.746 -22.448 1.00 51.94 306 THR A CA 1
ATOM 2526 C C . THR A 1 306 ? -9.675 7.610 -23.260 1.00 51.94 306 THR A C 1
ATOM 2528 O O . THR A 1 306 ? -9.146 6.509 -23.323 1.00 51.94 306 THR A O 1
ATOM 2531 N N . ARG A 1 307 ? -10.784 7.878 -23.963 1.00 54.31 307 ARG A N 1
ATOM 2532 C CA . ARG A 1 307 ? -11.620 6.881 -24.667 1.00 54.31 307 ARG A CA 1
ATOM 2533 C C . ARG A 1 307 ? -11.105 6.450 -26.049 1.00 54.31 307 ARG A C 1
ATOM 2535 O O . ARG A 1 307 ? -11.879 5.963 -26.867 1.00 54.31 307 ARG A O 1
ATOM 2542 N N . GLY A 1 308 ? -9.823 6.670 -26.338 1.00 64.38 308 GLY A N 1
ATOM 2543 C CA . GLY A 1 308 ? -9.250 6.254 -27.623 1.00 64.38 308 GLY A CA 1
ATOM 2544 C C . GLY A 1 308 ? -8.882 4.777 -27.587 1.00 64.38 308 GLY A C 1
ATOM 2545 O O . GLY A 1 308 ? -8.399 4.300 -26.564 1.00 64.38 308 GLY A O 1
ATOM 2546 N N . ILE A 1 309 ? -9.090 4.068 -28.693 1.00 76.88 309 ILE A N 1
ATOM 2547 C CA . ILE A 1 309 ? -8.649 2.677 -28.823 1.00 76.88 309 ILE A CA 1
ATOM 2548 C C . ILE A 1 309 ? -7.124 2.692 -28.956 1.00 76.88 309 ILE A C 1
ATOM 2550 O O . ILE A 1 309 ? -6.580 3.440 -29.773 1.00 76.88 309 ILE A O 1
ATOM 2554 N N . ILE A 1 310 ? -6.442 1.901 -28.127 1.00 84.88 310 ILE A N 1
ATOM 2555 C CA . ILE A 1 310 ? -4.984 1.782 -28.140 1.00 84.88 310 ILE A CA 1
ATOM 2556 C C . ILE A 1 310 ? -4.620 0.480 -28.843 1.00 84.88 310 ILE A C 1
ATOM 2558 O O . ILE A 1 310 ? -4.904 -0.607 -28.335 1.00 84.88 310 ILE A O 1
ATOM 2562 N N . HIS A 1 311 ? -3.992 0.602 -30.004 1.00 89.31 311 HIS A N 1
ATOM 2563 C CA . HIS A 1 311 ? -3.431 -0.505 -30.766 1.00 89.31 311 HIS A CA 1
ATOM 2564 C C . HIS A 1 311 ? -1.981 -0.729 -30.354 1.00 89.31 311 HIS A C 1
ATOM 2566 O O . HIS A 1 311 ? -1.247 0.222 -30.097 1.00 89.31 311 HIS A O 1
ATOM 2572 N N . ILE A 1 312 ? -1.579 -1.991 -30.284 1.00 92.00 312 ILE A N 1
ATOM 2573 C CA . ILE A 1 312 ? -0.236 -2.409 -29.893 1.00 92.00 312 ILE A CA 1
ATOM 2574 C C . ILE A 1 312 ? 0.466 -2.928 -31.140 1.00 92.00 312 ILE A C 1
ATOM 2576 O O . ILE A 1 312 ? 0.028 -3.918 -31.736 1.00 92.00 312 ILE A O 1
ATOM 2580 N N . ASP A 1 313 ? 1.566 -2.279 -31.505 1.00 92.25 313 ASP A N 1
ATOM 2581 C CA . ASP A 1 313 ? 2.453 -2.754 -32.556 1.00 92.25 313 ASP A CA 1
ATOM 2582 C C . ASP A 1 313 ? 3.592 -3.563 -31.935 1.00 92.25 313 ASP A C 1
ATOM 2584 O O . ASP A 1 313 ? 4.508 -3.021 -31.328 1.00 92.25 313 ASP A O 1
ATOM 2588 N N . THR A 1 314 ? 3.534 -4.884 -32.090 1.00 93.25 314 THR A N 1
ATOM 2589 C CA . THR A 1 314 ? 4.544 -5.800 -31.548 1.00 93.25 314 THR A CA 1
ATOM 2590 C C . THR A 1 314 ? 5.837 -5.857 -32.363 1.00 93.25 314 THR A C 1
ATOM 2592 O O . THR A 1 314 ? 6.794 -6.489 -31.910 1.00 93.25 314 THR A O 1
ATOM 2595 N N . ASP A 1 315 ? 5.873 -5.244 -33.551 1.00 92.44 315 ASP A N 1
ATOM 2596 C CA . ASP A 1 315 ? 7.073 -5.184 -34.392 1.00 92.44 315 ASP A CA 1
ATOM 2597 C C . ASP A 1 315 ? 8.009 -4.036 -33.970 1.00 92.44 315 ASP A C 1
ATOM 2599 O O . ASP A 1 315 ? 9.205 -4.078 -34.269 1.00 92.44 315 ASP A O 1
ATOM 2603 N N . HIS A 1 316 ? 7.492 -3.060 -33.213 1.00 92.38 316 HIS A N 1
ATOM 2604 C CA . HIS A 1 316 ? 8.248 -1.952 -32.633 1.00 92.38 316 HIS A CA 1
ATOM 2605 C C . HIS A 1 316 ? 8.148 -1.964 -31.106 1.00 92.38 316 HIS A C 1
ATOM 2607 O O . HIS A 1 316 ? 7.086 -2.148 -30.517 1.00 92.38 316 HIS A O 1
ATOM 2613 N N . THR A 1 317 ? 9.272 -1.762 -30.430 1.00 91.94 317 THR A N 1
ATOM 2614 C CA . THR A 1 317 ? 9.332 -1.772 -28.965 1.00 91.94 317 THR A CA 1
ATOM 2615 C C . THR A 1 317 ? 9.331 -0.362 -28.395 1.00 91.94 317 THR A C 1
ATOM 2617 O O . THR A 1 317 ? 9.656 0.611 -29.077 1.00 91.94 317 THR A O 1
ATOM 2620 N N . PHE A 1 318 ? 9.086 -0.243 -27.091 1.00 87.19 318 PHE A N 1
ATOM 2621 C CA . PHE A 1 318 ? 9.262 1.032 -26.393 1.00 87.19 318 PHE A CA 1
ATOM 2622 C C . PHE A 1 318 ? 10.702 1.574 -26.526 1.00 87.19 318 PHE A C 1
ATOM 2624 O O . PHE A 1 318 ? 10.918 2.780 -26.440 1.00 87.19 318 PHE A O 1
ATOM 2631 N N . LEU A 1 319 ? 11.705 0.710 -26.740 1.00 89.69 319 LEU A N 1
ATOM 2632 C CA . LEU A 1 319 ? 13.089 1.139 -26.957 1.00 89.69 319 LEU A CA 1
ATOM 2633 C C . LEU A 1 319 ? 13.251 1.881 -28.289 1.00 89.69 319 LEU A C 1
ATOM 2635 O O . LEU A 1 319 ? 14.005 2.855 -28.350 1.00 89.69 319 LEU A O 1
ATOM 2639 N N . ASP A 1 320 ? 12.534 1.451 -29.328 1.00 90.75 320 ASP A N 1
ATOM 2640 C CA . ASP A 1 320 ? 12.525 2.113 -30.634 1.00 90.75 320 ASP A CA 1
ATOM 2641 C C . ASP A 1 320 ? 11.896 3.506 -30.521 1.00 90.75 320 ASP A C 1
ATOM 2643 O O . ASP A 1 320 ? 12.461 4.487 -31.015 1.00 90.75 320 ASP A O 1
ATOM 2647 N N . ASP A 1 321 ? 10.797 3.622 -29.771 1.00 87.62 321 ASP A N 1
ATOM 2648 C CA . ASP A 1 321 ? 10.168 4.908 -29.451 1.00 87.62 321 ASP A CA 1
ATOM 2649 C C . ASP A 1 321 ? 11.137 5.852 -28.744 1.00 87.62 321 ASP A C 1
ATOM 2651 O O . ASP A 1 321 ? 11.346 6.990 -29.186 1.00 87.62 321 ASP A O 1
ATOM 2655 N N . LEU A 1 322 ? 11.786 5.365 -27.679 1.00 86.19 322 LEU A N 1
ATOM 2656 C CA . LEU A 1 322 ? 12.759 6.150 -26.925 1.00 86.19 322 LEU A CA 1
ATOM 2657 C C . LEU A 1 322 ? 13.891 6.621 -27.834 1.00 86.19 322 LEU A C 1
ATOM 2659 O O . LEU A 1 322 ? 14.255 7.800 -27.797 1.00 86.19 322 LEU A O 1
ATOM 2663 N N . LYS A 1 323 ? 14.432 5.739 -28.678 1.00 88.31 323 LYS A N 1
ATOM 2664 C CA . LYS A 1 323 ? 15.486 6.091 -29.636 1.00 88.31 323 LYS A CA 1
ATOM 2665 C C . LYS A 1 323 ? 15.035 7.205 -30.585 1.00 88.31 323 LYS A C 1
ATOM 2667 O O . LYS A 1 323 ? 15.765 8.180 -30.772 1.00 88.31 323 LYS A O 1
ATOM 2672 N N . ASN A 1 324 ? 13.804 7.118 -31.085 1.00 86.12 324 ASN A N 1
ATOM 2673 C CA . ASN A 1 324 ? 13.203 8.074 -32.018 1.00 86.12 324 ASN A CA 1
ATOM 2674 C C . ASN A 1 324 ? 12.715 9.383 -31.372 1.00 86.12 324 ASN A C 1
ATOM 2676 O O . ASN A 1 324 ? 12.230 10.276 -32.070 1.00 86.12 324 ASN A O 1
ATOM 2680 N N . GLY A 1 325 ? 12.871 9.554 -30.057 1.00 80.19 325 GLY A N 1
ATOM 2681 C CA . GLY A 1 325 ? 12.505 10.801 -29.387 1.00 80.19 325 GLY A CA 1
ATOM 2682 C C . GLY A 1 325 ? 11.099 10.806 -28.787 1.00 80.19 325 GLY A C 1
ATOM 2683 O O . GLY A 1 325 ? 10.610 11.884 -28.430 1.00 80.19 325 GLY A O 1
ATOM 2684 N N . PHE A 1 326 ? 10.448 9.649 -28.677 1.00 78.69 326 PHE A N 1
ATOM 2685 C CA . PHE A 1 326 ? 9.108 9.485 -28.119 1.00 78.69 326 PHE A CA 1
ATOM 2686 C C . PHE A 1 326 ? 9.175 8.747 -26.780 1.00 78.69 326 PHE A C 1
ATOM 2688 O O . PHE A 1 326 ? 9.871 7.752 -26.632 1.00 78.69 326 PHE A O 1
ATOM 2695 N N . CYS A 1 327 ? 8.461 9.247 -25.773 1.00 76.00 327 CYS A N 1
ATOM 2696 C CA . CYS A 1 327 ? 8.348 8.586 -24.476 1.00 76.00 327 CYS A CA 1
ATOM 2697 C C . CYS A 1 327 ? 6.869 8.470 -24.127 1.00 76.00 327 CYS A C 1
ATOM 2699 O O . CYS A 1 327 ? 6.208 9.485 -23.910 1.00 76.00 327 CYS A O 1
ATOM 2701 N N . MET A 1 328 ? 6.357 7.240 -24.087 1.00 67.38 328 MET A N 1
ATOM 2702 C CA . MET A 1 328 ? 4.945 6.965 -23.798 1.00 67.38 328 MET A CA 1
ATOM 2703 C C . MET A 1 328 ? 4.590 7.055 -22.310 1.00 67.38 328 MET A C 1
ATOM 2705 O O . MET A 1 328 ? 3.417 6.976 -21.943 1.00 67.38 328 MET A O 1
ATOM 2709 N N . PHE A 1 329 ? 5.592 7.245 -21.456 1.00 71.94 329 PHE A N 1
ATOM 2710 C CA . PHE A 1 329 ? 5.446 7.293 -20.011 1.00 71.94 329 PHE A CA 1
ATOM 2711 C C . PHE A 1 329 ? 5.541 8.751 -19.546 1.00 71.94 329 PHE A C 1
ATOM 2713 O O . PHE A 1 329 ? 6.563 9.414 -19.750 1.00 71.94 329 PHE A O 1
ATOM 2720 N N . SER A 1 330 ? 4.466 9.268 -18.945 1.00 59.53 330 SER A N 1
ATOM 2721 C CA . SER A 1 330 ? 4.317 10.689 -18.571 1.00 59.53 330 SER A CA 1
ATOM 2722 C C . SER A 1 330 ? 5.444 11.175 -17.653 1.00 59.53 330 SER A C 1
ATOM 2724 O O . SER A 1 330 ? 5.980 12.275 -17.828 1.00 59.53 330 SER A O 1
ATOM 2726 N N . TYR A 1 331 ? 5.831 10.333 -16.696 1.00 55.56 331 TYR A N 1
ATOM 2727 C CA . TYR A 1 331 ? 6.782 10.666 -15.637 1.00 55.56 331 TYR A CA 1
ATOM 2728 C C . TYR A 1 331 ? 8.245 10.607 -16.066 1.00 55.56 331 TYR A C 1
ATOM 2730 O O . TYR A 1 331 ? 9.053 11.448 -15.666 1.00 55.56 331 TYR A O 1
ATOM 2738 N N . ILE A 1 332 ? 8.579 9.639 -16.919 1.00 55.06 332 ILE A N 1
ATOM 2739 C CA . ILE A 1 332 ? 9.958 9.326 -17.316 1.00 55.06 332 ILE A CA 1
ATOM 2740 C C . ILE A 1 332 ? 10.592 10.482 -18.116 1.00 55.06 332 ILE A C 1
ATOM 2742 O O . ILE A 1 332 ? 11.813 10.627 -18.171 1.00 55.06 332 ILE A O 1
ATOM 2746 N N . ASN A 1 333 ? 9.778 11.358 -18.708 1.00 50.50 333 ASN A N 1
ATOM 2747 C CA . ASN A 1 333 ? 10.262 12.321 -19.688 1.00 50.50 333 ASN A CA 1
ATOM 2748 C C . ASN A 1 333 ? 10.634 13.711 -19.129 1.00 50.50 333 ASN A C 1
ATOM 2750 O O . ASN A 1 333 ? 11.407 14.415 -19.767 1.00 50.50 333 ASN A O 1
ATOM 2754 N N . THR A 1 334 ? 10.106 14.166 -17.981 1.00 51.28 334 THR A N 1
ATOM 2755 C CA . THR A 1 334 ? 10.164 15.621 -17.674 1.00 51.28 334 THR A CA 1
ATOM 2756 C C . THR A 1 334 ? 10.512 16.041 -16.249 1.00 51.28 334 THR A C 1
ATOM 2758 O O . THR A 1 334 ? 10.746 17.234 -16.027 1.00 51.28 334 THR A O 1
ATOM 2761 N N . ARG A 1 335 ? 10.574 15.127 -15.272 1.00 58.69 335 ARG A N 1
ATOM 2762 C CA . ARG A 1 335 ? 10.761 15.504 -13.861 1.00 58.69 335 ARG A CA 1
ATOM 2763 C C . ARG A 1 335 ? 11.934 14.777 -13.218 1.00 58.69 335 ARG A C 1
ATOM 2765 O O . ARG A 1 335 ? 12.143 13.590 -13.424 1.00 58.69 335 ARG A O 1
ATOM 2772 N N . MET A 1 336 ? 12.710 15.529 -12.442 1.00 64.56 336 MET A N 1
ATOM 2773 C CA . MET A 1 336 ? 13.846 14.998 -11.700 1.00 64.56 336 MET A CA 1
ATOM 2774 C C . MET A 1 336 ? 13.336 14.380 -10.407 1.00 64.56 336 MET A C 1
ATOM 2776 O O . MET A 1 336 ? 12.548 15.010 -9.700 1.00 64.56 336 MET A O 1
ATOM 2780 N N . ASN A 1 337 ? 13.847 13.208 -10.047 1.00 66.06 337 ASN A N 1
ATOM 2781 C CA . ASN A 1 337 ? 13.688 12.716 -8.688 1.00 66.06 337 ASN A CA 1
ATOM 2782 C C . ASN A 1 337 ? 14.642 13.504 -7.770 1.00 66.06 337 ASN A C 1
ATOM 2784 O O . ASN A 1 337 ? 15.851 13.287 -7.789 1.00 66.06 337 ASN A O 1
ATOM 2788 N N . HIS A 1 338 ? 14.103 14.471 -7.022 1.00 63.84 338 HIS A N 1
ATOM 2789 C CA . HIS A 1 338 ? 14.883 15.356 -6.147 1.00 63.84 338 HIS A CA 1
ATOM 2790 C C . HIS A 1 338 ? 15.551 14.629 -4.984 1.00 63.84 338 HIS A C 1
ATOM 2792 O O . HIS A 1 338 ? 16.605 15.062 -4.512 1.00 63.84 338 HIS A O 1
ATOM 2798 N N . ASP A 1 339 ? 14.952 13.530 -4.543 1.00 61.22 339 ASP A N 1
ATOM 2799 C CA . ASP A 1 339 ? 15.481 12.737 -3.452 1.00 61.22 339 ASP A CA 1
ATOM 2800 C C . ASP A 1 339 ? 16.505 11.725 -3.958 1.00 61.22 339 ASP A C 1
ATOM 2802 O O . ASP A 1 339 ? 17.532 11.550 -3.312 1.00 61.22 339 ASP A O 1
ATOM 2806 N N . ALA A 1 340 ? 16.296 11.126 -5.125 1.00 69.69 340 ALA A N 1
ATOM 2807 C CA . ALA A 1 340 ? 17.224 10.183 -5.749 1.00 69.69 340 ALA A CA 1
ATOM 2808 C C . ALA A 1 340 ? 17.736 10.712 -7.106 1.00 69.69 340 ALA A C 1
ATOM 2810 O O . ALA A 1 340 ? 17.362 10.171 -8.158 1.00 69.69 340 ALA A O 1
ATOM 2811 N N . PRO A 1 341 ? 18.558 11.784 -7.132 1.00 75.25 341 PRO A N 1
ATOM 2812 C CA . PRO A 1 341 ? 19.077 12.356 -8.377 1.00 75.25 341 PRO A CA 1
ATOM 2813 C C . PRO A 1 341 ? 19.863 11.335 -9.213 1.00 75.25 341 PRO A C 1
ATOM 2815 O O . PRO A 1 341 ? 19.845 11.406 -10.443 1.00 75.25 341 PRO A O 1
ATOM 2818 N N . GLU A 1 342 ? 20.475 10.337 -8.576 1.00 76.81 342 GLU A N 1
ATOM 2819 C CA . GLU A 1 342 ? 21.157 9.209 -9.209 1.00 76.81 342 GLU A CA 1
ATOM 2820 C C . GLU A 1 342 ? 20.255 8.404 -10.156 1.00 76.81 342 GLU A C 1
ATOM 2822 O O . GLU A 1 342 ? 20.720 7.996 -11.213 1.00 76.81 342 GLU A O 1
ATOM 2827 N N . LYS A 1 343 ? 18.951 8.263 -9.878 1.00 75.56 343 LYS A N 1
ATOM 2828 C CA . LYS A 1 343 ? 18.015 7.601 -10.809 1.00 75.56 343 LYS A CA 1
ATOM 2829 C C . LYS A 1 343 ? 17.774 8.409 -12.072 1.00 75.56 343 LYS A C 1
ATOM 2831 O O . LYS A 1 343 ? 17.652 7.857 -13.162 1.00 75.56 343 LYS A O 1
ATOM 2836 N N . SER A 1 344 ? 17.657 9.726 -11.906 1.00 78.38 344 SER A N 1
ATOM 2837 C CA . SER A 1 344 ? 17.488 10.638 -13.040 1.00 78.38 344 SER A CA 1
ATOM 2838 C C . SER A 1 344 ? 18.762 10.650 -13.886 1.00 78.38 344 SER A C 1
ATOM 2840 O O . SER A 1 344 ? 18.690 10.694 -15.111 1.00 78.38 344 SER A O 1
ATOM 2842 N N . LEU A 1 345 ? 19.926 10.540 -13.238 1.00 81.88 345 LEU A N 1
ATOM 2843 C CA . LEU A 1 345 ? 21.198 10.344 -13.916 1.00 81.88 345 LEU A CA 1
ATOM 2844 C C . LEU A 1 345 ? 21.255 8.995 -14.641 1.00 81.88 345 LEU A C 1
ATOM 2846 O O . LEU A 1 345 ? 21.579 8.984 -15.822 1.00 81.88 345 LEU A O 1
ATOM 2850 N N . ASP A 1 346 ? 20.902 7.885 -13.993 1.00 82.12 346 ASP A N 1
ATOM 2851 C CA . ASP A 1 346 ? 20.898 6.553 -14.611 1.00 82.12 346 ASP A CA 1
ATOM 2852 C C . ASP A 1 346 ? 19.948 6.482 -15.816 1.00 82.12 346 ASP A C 1
ATOM 2854 O O . ASP A 1 346 ? 20.291 5.872 -16.828 1.00 82.12 346 ASP A O 1
ATOM 2858 N N . TRP A 1 347 ? 18.809 7.182 -15.769 1.00 81.06 347 TRP A N 1
ATOM 2859 C CA . TRP A 1 347 ? 17.940 7.370 -16.932 1.00 81.06 347 TRP A CA 1
ATOM 2860 C C . TRP A 1 347 ? 18.642 8.109 -18.077 1.00 81.06 347 TRP A C 1
ATOM 2862 O O . TRP A 1 347 ? 18.656 7.632 -19.211 1.00 81.06 347 TRP A O 1
ATOM 2872 N N . CYS A 1 348 ? 19.277 9.249 -17.794 1.00 82.88 348 CYS A N 1
ATOM 2873 C CA . CYS A 1 348 ? 20.042 9.984 -18.803 1.00 82.88 348 CYS A CA 1
ATOM 2874 C C . CYS A 1 348 ? 21.184 9.135 -19.381 1.00 82.88 348 CYS A C 1
ATOM 2876 O O . CYS A 1 348 ? 21.413 9.164 -20.588 1.00 82.88 348 CYS A O 1
ATOM 2878 N N . MET A 1 349 ? 21.870 8.349 -18.545 1.00 86.06 349 MET A N 1
ATOM 2879 C CA . MET A 1 349 ? 22.915 7.421 -18.980 1.00 86.06 349 MET A CA 1
ATOM 2880 C C . MET A 1 349 ? 22.353 6.318 -19.877 1.00 86.06 349 MET A C 1
ATOM 2882 O O . MET A 1 349 ? 22.985 5.956 -20.867 1.00 86.06 349 MET A O 1
ATOM 2886 N N . PHE A 1 350 ? 21.173 5.789 -19.556 1.00 86.94 350 PHE A N 1
ATOM 2887 C CA . PHE A 1 350 ? 20.483 4.809 -20.385 1.00 86.94 350 PHE A CA 1
ATOM 2888 C C . PHE A 1 350 ? 20.135 5.390 -21.762 1.00 86.94 350 PHE A C 1
ATOM 2890 O O . PHE A 1 350 ? 20.510 4.813 -22.782 1.00 86.94 350 PHE A O 1
ATOM 2897 N N . LEU A 1 351 ? 19.530 6.581 -21.797 1.00 86.69 351 LEU A N 1
ATOM 2898 C CA . LEU A 1 351 ? 19.227 7.288 -23.043 1.00 86.69 351 LEU A CA 1
ATOM 2899 C C . LEU A 1 351 ? 20.488 7.605 -23.862 1.00 86.69 351 LEU A C 1
ATOM 2901 O O . LEU A 1 351 ? 20.467 7.483 -25.085 1.00 86.69 351 LEU A O 1
ATOM 2905 N N . MET A 1 352 ? 21.584 7.974 -23.194 1.00 88.12 352 MET A N 1
ATOM 2906 C CA .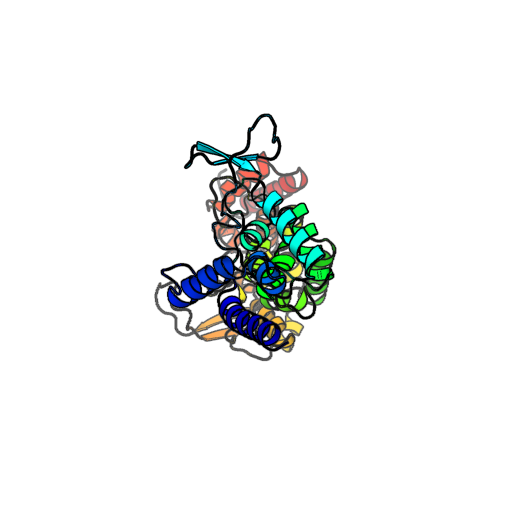 MET A 1 352 ? 22.883 8.225 -23.823 1.00 88.12 352 MET A CA 1
ATOM 2907 C C . MET A 1 352 ? 23.420 6.968 -24.510 1.00 88.12 352 MET A C 1
ATOM 2909 O O . MET A 1 352 ? 23.799 7.020 -25.673 1.00 88.12 352 MET A O 1
ATOM 2913 N N . ARG A 1 353 ? 23.411 5.816 -23.824 1.00 88.31 353 ARG A N 1
ATOM 2914 C CA . ARG A 1 353 ? 23.890 4.539 -24.392 1.00 88.31 353 ARG A CA 1
ATOM 2915 C C . ARG A 1 353 ? 23.082 4.081 -25.606 1.00 88.31 353 ARG A C 1
ATOM 2917 O O . ARG A 1 353 ? 23.610 3.358 -26.443 1.00 88.31 353 ARG A O 1
ATOM 2924 N N . MET A 1 354 ? 21.815 4.479 -25.684 1.00 87.25 354 MET A N 1
ATOM 2925 C CA . MET A 1 354 ? 20.936 4.180 -26.816 1.00 87.25 354 MET A CA 1
ATOM 2926 C C . MET A 1 354 ? 21.052 5.180 -27.974 1.00 87.25 354 MET A C 1
ATOM 2928 O O . MET A 1 354 ? 20.396 4.976 -28.996 1.00 87.25 354 MET A O 1
ATOM 2932 N N . ASP A 1 355 ? 21.830 6.254 -27.805 1.00 86.50 355 ASP A N 1
ATOM 2933 C CA . ASP A 1 355 ? 21.838 7.424 -28.691 1.00 86.50 355 ASP A CA 1
ATOM 2934 C C . ASP A 1 355 ? 20.417 7.962 -28.950 1.00 86.50 355 ASP A C 1
ATOM 2936 O O . ASP A 1 355 ? 19.960 8.153 -30.078 1.00 86.50 355 ASP A O 1
ATOM 2940 N N . SER A 1 356 ? 19.653 8.126 -27.868 1.00 87.00 356 SER A N 1
ATOM 2941 C CA . SER A 1 356 ? 18.253 8.526 -27.946 1.00 87.00 356 SER A CA 1
ATOM 2942 C C . SER A 1 356 ? 18.086 10.018 -28.243 1.00 87.00 356 SER A C 1
ATOM 2944 O O . SER A 1 356 ? 18.617 10.887 -27.540 1.00 87.00 356 SER A O 1
ATOM 2946 N N . ALA A 1 357 ? 17.204 10.337 -29.196 1.00 82.62 357 ALA A N 1
ATOM 2947 C CA . ALA A 1 357 ? 16.804 11.713 -29.488 1.00 82.62 357 ALA A CA 1
ATOM 2948 C C . ALA A 1 357 ? 16.067 12.409 -28.318 1.00 82.62 357 ALA A C 1
ATOM 2950 O O . ALA A 1 357 ? 15.984 13.643 -28.292 1.00 82.62 357 ALA A O 1
ATOM 2951 N N . LEU A 1 358 ? 15.557 11.662 -27.325 1.00 78.88 358 LEU A N 1
ATOM 2952 C CA . LEU A 1 358 ? 14.964 12.233 -26.106 1.00 78.88 358 LEU A CA 1
ATOM 2953 C C . LEU A 1 358 ? 15.998 12.953 -25.246 1.00 78.88 358 LEU A C 1
ATOM 2955 O O . LEU A 1 358 ? 15.692 13.998 -24.670 1.00 78.88 358 LEU A O 1
ATOM 2959 N N . LEU A 1 359 ? 17.224 12.429 -25.174 1.00 79.00 359 LEU A N 1
ATOM 2960 C CA . LEU A 1 359 ? 18.271 13.033 -24.355 1.00 79.00 359 LEU A CA 1
ATOM 2961 C C . LEU A 1 359 ? 18.572 14.462 -24.831 1.00 79.00 359 LEU A C 1
ATOM 2963 O O . LEU A 1 359 ? 18.671 15.382 -24.017 1.00 79.00 359 LEU A O 1
ATOM 2967 N N . LYS A 1 360 ? 18.577 14.677 -26.153 1.00 71.69 360 LYS A N 1
ATOM 2968 C CA . LYS A 1 360 ? 18.709 16.005 -26.770 1.00 71.69 360 LYS A CA 1
ATOM 2969 C C . LYS A 1 360 ? 17.572 16.951 -26.378 1.00 71.69 360 LYS A C 1
ATOM 2971 O O . LYS A 1 360 ? 17.819 18.116 -26.069 1.00 71.69 360 LYS A O 1
ATOM 2976 N N . ARG A 1 361 ? 16.323 16.468 -26.376 1.00 69.00 361 ARG A N 1
ATOM 2977 C CA . ARG A 1 361 ? 15.145 17.265 -25.973 1.00 69.00 361 ARG A CA 1
ATOM 2978 C C . ARG A 1 361 ? 15.221 17.681 -24.501 1.00 69.00 361 ARG A C 1
ATOM 2980 O O . ARG A 1 361 ? 14.863 18.808 -24.163 1.00 69.00 361 ARG A O 1
ATOM 2987 N N . ASN A 1 362 ? 15.740 16.802 -23.648 1.00 67.00 362 ASN A N 1
ATOM 2988 C CA . ASN A 1 362 ? 15.778 17.008 -22.203 1.00 67.00 362 ASN A CA 1
ATOM 2989 C C . ASN A 1 362 ? 16.998 17.809 -21.715 1.00 67.00 362 ASN A C 1
ATOM 2991 O O . ASN A 1 362 ? 16.919 18.423 -20.649 1.00 67.00 362 ASN A O 1
ATOM 2995 N N . HIS A 1 363 ? 18.080 17.902 -22.496 1.00 63.38 363 HIS A N 1
ATOM 2996 C CA . HIS A 1 363 ? 19.318 18.600 -22.115 1.00 63.38 363 HIS A CA 1
ATOM 2997 C C . HIS A 1 363 ? 19.142 20.101 -21.806 1.00 63.38 363 HIS A C 1
ATOM 2999 O O . HIS A 1 363 ? 19.719 20.619 -20.854 1.00 63.38 363 HIS A O 1
ATOM 3005 N N . ASN A 1 364 ? 18.296 20.814 -22.557 1.00 58.47 364 ASN A N 1
ATOM 3006 C CA . ASN A 1 364 ? 18.056 22.252 -22.339 1.00 58.47 364 ASN A CA 1
ATOM 3007 C C . ASN A 1 364 ? 16.907 22.543 -21.363 1.00 58.47 364 ASN A C 1
ATOM 3009 O O . ASN A 1 364 ? 16.537 23.700 -21.140 1.00 58.47 364 ASN A O 1
ATOM 3013 N N . SER A 1 365 ? 16.321 21.503 -20.777 1.00 67.38 365 SER A N 1
ATOM 3014 C CA . SER A 1 365 ? 15.186 21.644 -19.877 1.00 67.38 365 SER A CA 1
ATOM 3015 C C . SER A 1 365 ? 15.627 22.000 -18.450 1.00 67.38 365 SER A C 1
ATOM 3017 O O . SER A 1 365 ? 16.794 21.882 -18.063 1.00 67.38 365 SER A O 1
ATOM 3019 N N . LYS A 1 366 ? 14.664 22.422 -17.623 1.00 67.12 366 LYS A N 1
ATOM 3020 C CA . LYS A 1 366 ? 14.884 22.632 -16.181 1.00 67.12 366 LYS A CA 1
ATOM 3021 C C . LYS A 1 366 ? 15.435 21.370 -15.494 1.00 67.12 366 LYS A C 1
ATOM 3023 O O . LYS A 1 366 ? 16.204 21.510 -14.549 1.00 67.12 366 LYS A O 1
ATOM 3028 N N . LEU A 1 367 ? 15.111 20.178 -16.012 1.00 68.50 367 LEU A N 1
ATOM 3029 C CA . LEU A 1 367 ? 15.576 18.880 -15.516 1.00 68.50 367 LEU A CA 1
ATOM 3030 C C . LEU A 1 367 ? 17.103 18.804 -15.454 1.00 68.50 367 LEU A C 1
ATOM 3032 O O . LEU A 1 367 ? 17.652 18.514 -14.398 1.00 68.50 367 LEU A O 1
ATOM 3036 N N . TYR A 1 368 ? 17.791 19.116 -16.556 1.00 75.00 368 TYR A N 1
ATOM 3037 C CA . TYR A 1 368 ? 19.247 18.982 -16.633 1.00 75.00 368 TYR A CA 1
ATOM 3038 C C . TYR A 1 368 ? 19.972 19.968 -15.710 1.00 75.00 368 TYR A C 1
ATOM 3040 O O . TYR A 1 368 ? 20.925 19.608 -15.020 1.00 75.00 368 TYR A O 1
ATOM 3048 N N . LYS A 1 369 ? 19.479 21.213 -15.632 1.00 77.06 369 LYS A N 1
ATOM 3049 C CA . LYS A 1 369 ? 20.020 22.232 -14.716 1.00 77.06 369 LYS A CA 1
ATOM 3050 C C . LYS A 1 369 ? 19.868 21.808 -13.257 1.00 77.06 369 LYS A C 1
ATOM 3052 O O . LYS A 1 369 ? 20.808 21.955 -12.478 1.00 77.06 369 LYS A O 1
ATOM 3057 N N . SER A 1 370 ? 18.706 21.264 -12.898 1.00 77.44 370 SER A N 1
ATOM 3058 C CA . SER A 1 370 ? 18.478 20.702 -11.569 1.00 77.44 370 SER A CA 1
ATOM 3059 C C . SER A 1 370 ? 19.386 19.501 -11.311 1.00 77.44 370 SER A C 1
ATOM 3061 O O . SER A 1 370 ? 20.033 19.467 -10.269 1.00 77.44 370 SER A O 1
ATOM 3063 N N . LEU A 1 371 ? 19.511 18.574 -12.265 1.00 80.88 371 LEU A N 1
ATOM 3064 C CA . LEU A 1 371 ? 20.368 17.395 -12.133 1.00 80.88 371 LEU A CA 1
ATOM 3065 C C . LEU A 1 371 ? 21.826 17.791 -11.880 1.00 80.88 371 LEU A C 1
ATOM 3067 O O . LEU A 1 371 ? 22.431 17.302 -10.931 1.00 80.88 371 LEU A O 1
ATOM 3071 N N . LYS A 1 372 ? 22.356 18.745 -12.657 1.00 84.00 372 LYS A N 1
ATOM 3072 C CA . LYS A 1 372 ? 23.708 19.296 -12.475 1.00 84.00 372 LYS A CA 1
ATOM 3073 C C . LYS A 1 372 ? 23.927 19.826 -11.061 1.00 84.00 372 LYS A C 1
ATOM 3075 O O . LYS A 1 372 ? 24.933 19.502 -10.437 1.00 84.00 372 LYS A O 1
ATOM 3080 N N . TYR A 1 373 ? 22.995 20.640 -10.563 1.00 84.81 373 TYR A N 1
ATOM 3081 C CA . TYR A 1 373 ? 23.071 21.188 -9.209 1.00 84.81 373 TYR A CA 1
ATOM 3082 C C . TYR A 1 373 ? 23.098 20.069 -8.161 1.00 84.81 373 TYR A C 1
ATOM 3084 O O . TYR A 1 373 ? 24.019 19.998 -7.355 1.00 84.81 373 TYR A O 1
ATOM 3092 N N . TRP A 1 374 ? 22.135 19.148 -8.208 1.00 82.88 374 TRP A N 1
ATOM 3093 C CA . TRP A 1 374 ? 21.997 18.125 -7.174 1.00 82.88 374 TRP A CA 1
ATOM 3094 C C . TRP A 1 374 ? 23.109 17.075 -7.187 1.00 82.88 374 TRP A C 1
ATOM 3096 O O . TRP A 1 374 ? 23.559 16.678 -6.114 1.00 82.88 374 TRP A O 1
ATOM 3106 N N . ILE A 1 375 ? 23.593 16.659 -8.361 1.00 85.69 375 ILE A N 1
ATOM 3107 C CA . ILE A 1 375 ? 24.726 15.727 -8.451 1.00 85.69 375 ILE A CA 1
ATOM 3108 C C . ILE A 1 375 ? 25.997 16.356 -7.869 1.00 85.69 375 ILE A C 1
ATOM 3110 O O . ILE A 1 375 ? 26.714 15.700 -7.114 1.00 85.69 375 ILE A O 1
ATOM 3114 N N . ASN A 1 376 ? 26.255 17.635 -8.155 1.00 83.94 376 ASN A N 1
ATOM 3115 C CA . ASN A 1 376 ? 27.430 18.325 -7.625 1.00 83.94 376 ASN A CA 1
ATOM 3116 C C . ASN A 1 376 ? 27.367 18.501 -6.100 1.00 83.94 376 ASN A C 1
ATOM 3118 O O . ASN A 1 376 ? 28.371 18.275 -5.425 1.00 83.94 376 ASN A O 1
ATOM 3122 N N . GLU A 1 377 ? 26.197 18.861 -5.569 1.00 82.06 377 GLU A N 1
ATOM 3123 C CA . GLU A 1 377 ? 26.014 19.167 -4.146 1.00 82.06 377 GLU A CA 1
ATOM 3124 C C . GLU A 1 377 ? 25.866 17.923 -3.256 1.00 82.06 377 GLU A C 1
ATOM 3126 O O . GLU A 1 377 ? 26.243 17.963 -2.086 1.00 82.06 377 GLU A O 1
ATOM 3131 N N . ARG A 1 378 ? 25.271 16.831 -3.762 1.00 76.69 378 ARG A N 1
ATOM 3132 C CA . ARG A 1 378 ? 24.779 15.732 -2.905 1.00 76.69 378 ARG A CA 1
ATOM 3133 C C . ARG A 1 378 ? 25.204 14.323 -3.299 1.00 76.69 378 ARG A C 1
ATOM 3135 O O . ARG A 1 378 ? 25.024 13.425 -2.480 1.00 76.69 378 ARG A O 1
ATOM 3142 N N . ALA A 1 379 ? 25.707 14.098 -4.510 1.00 78.31 379 ALA A N 1
ATOM 3143 C CA . ALA A 1 379 ? 25.986 12.739 -4.967 1.00 78.31 379 ALA A CA 1
ATOM 3144 C C . ALA A 1 379 ? 27.408 12.270 -4.619 1.00 78.31 379 ALA A C 1
ATOM 3146 O O . ALA A 1 379 ? 28.313 13.073 -4.366 1.00 78.31 379 ALA A O 1
ATOM 3147 N N . ASP A 1 380 ? 27.588 10.951 -4.620 1.00 83.81 380 ASP A N 1
ATOM 3148 C CA . ASP A 1 380 ? 28.886 10.306 -4.445 1.00 83.81 380 ASP A CA 1
ATOM 3149 C C . ASP A 1 380 ? 29.808 10.502 -5.664 1.00 83.81 380 ASP A C 1
ATOM 3151 O O . ASP A 1 380 ? 29.400 10.961 -6.737 1.00 83.81 380 ASP A O 1
ATOM 3155 N N . ASP A 1 381 ? 31.086 10.157 -5.499 1.00 87.81 381 ASP A N 1
ATOM 3156 C CA . ASP A 1 381 ? 32.094 10.334 -6.550 1.00 87.81 381 ASP A CA 1
ATOM 3157 C C . ASP A 1 381 ? 31.789 9.494 -7.800 1.00 87.81 381 ASP A C 1
ATOM 3159 O O . ASP A 1 381 ? 32.062 9.926 -8.921 1.00 87.81 381 ASP A O 1
ATOM 3163 N N . ALA A 1 382 ? 31.154 8.330 -7.633 1.00 88.00 382 ALA A N 1
ATOM 3164 C CA . ALA A 1 382 ? 30.738 7.479 -8.745 1.00 88.00 382 ALA A CA 1
ATOM 3165 C C . ALA A 1 382 ? 29.667 8.161 -9.613 1.00 88.00 382 ALA A C 1
ATOM 3167 O O . ALA A 1 382 ? 29.758 8.164 -10.843 1.00 88.00 382 ALA A O 1
ATOM 3168 N N . SER A 1 383 ? 28.673 8.786 -8.986 1.00 87.31 383 SER A N 1
ATOM 3169 C CA . SER A 1 383 ? 27.621 9.541 -9.669 1.00 87.31 383 SER A CA 1
ATOM 3170 C C . SER A 1 383 ? 28.170 10.808 -10.316 1.00 87.31 383 SER A C 1
ATOM 3172 O O . SER A 1 383 ? 27.801 11.134 -11.444 1.00 87.31 383 SER A O 1
ATOM 3174 N N . LYS A 1 384 ? 29.112 11.498 -9.661 1.00 89.38 384 LYS A N 1
ATOM 3175 C CA . LYS A 1 384 ? 29.816 12.639 -10.266 1.00 89.38 384 LYS A CA 1
ATOM 3176 C C . LYS A 1 384 ? 30.598 12.220 -11.512 1.00 89.38 384 LYS A C 1
ATOM 3178 O O . LYS A 1 384 ? 30.514 12.907 -12.528 1.00 89.38 384 LYS A O 1
ATOM 3183 N N . ALA A 1 385 ? 31.281 11.075 -11.479 1.00 90.69 385 ALA A N 1
ATOM 3184 C CA . ALA A 1 385 ? 31.984 10.530 -12.640 1.00 90.69 385 ALA A CA 1
ATOM 3185 C C . ALA A 1 385 ? 31.021 10.160 -13.786 1.00 90.69 385 ALA A C 1
ATOM 3187 O O . ALA A 1 385 ? 31.265 10.529 -14.936 1.00 90.69 385 ALA A O 1
ATOM 3188 N N . LYS A 1 386 ? 29.885 9.508 -13.486 1.00 91.69 386 LYS A N 1
ATOM 3189 C CA . LYS A 1 386 ? 28.818 9.246 -14.476 1.00 91.69 386 LYS A CA 1
ATOM 3190 C C . LYS A 1 386 ? 28.313 10.545 -15.112 1.00 91.69 386 LYS A C 1
ATOM 3192 O O . LYS A 1 386 ? 28.145 10.617 -16.325 1.00 91.69 386 LYS A O 1
ATOM 3197 N N . PHE A 1 387 ? 28.100 11.582 -14.307 1.00 90.00 387 PHE A N 1
ATOM 3198 C CA . PHE A 1 387 ? 27.632 12.873 -14.801 1.00 90.00 387 PHE A CA 1
ATOM 3199 C C . PHE A 1 387 ? 28.683 13.601 -15.648 1.00 90.00 387 PHE A C 1
ATOM 3201 O O . PHE A 1 387 ? 28.329 14.244 -16.634 1.00 90.00 387 PHE A O 1
ATOM 3208 N N . GLN A 1 388 ? 29.972 13.488 -15.323 1.00 89.25 388 GLN A N 1
ATOM 3209 C CA . GLN A 1 388 ? 31.045 13.998 -16.184 1.00 89.25 388 GLN A CA 1
ATOM 3210 C C . GLN A 1 388 ? 31.050 13.301 -17.545 1.00 89.25 388 GLN A C 1
ATOM 3212 O O . GLN A 1 388 ? 31.072 13.986 -18.562 1.00 89.25 388 GLN A O 1
ATOM 3217 N N . LEU A 1 389 ? 30.936 11.969 -17.566 1.00 91.75 389 LEU A N 1
ATOM 3218 C CA . LEU A 1 389 ? 30.829 11.195 -18.805 1.00 91.75 389 LEU A CA 1
ATOM 3219 C C . LEU A 1 389 ? 29.633 11.648 -19.655 1.00 91.75 389 LEU A C 1
ATOM 3221 O O . LEU A 1 389 ? 29.783 11.866 -20.856 1.00 91.75 389 LEU A O 1
ATOM 3225 N N . LEU A 1 390 ? 28.472 11.845 -19.023 1.00 88.69 390 LEU A N 1
ATOM 3226 C CA . LEU A 1 390 ? 27.295 12.394 -19.689 1.00 88.69 390 LEU A CA 1
ATOM 3227 C C . LEU A 1 390 ? 27.598 13.773 -20.296 1.00 88.69 390 LEU A C 1
ATOM 3229 O O . LEU A 1 390 ? 27.354 13.974 -21.477 1.00 88.69 390 LEU A O 1
ATOM 3233 N N . ASN A 1 391 ? 28.172 14.715 -19.536 1.00 85.94 391 ASN A N 1
ATOM 3234 C CA . ASN A 1 391 ? 28.515 16.049 -20.057 1.00 85.94 391 ASN A CA 1
ATOM 3235 C C . ASN A 1 391 ? 29.490 15.999 -21.238 1.00 85.94 391 ASN A C 1
ATOM 3237 O O . ASN A 1 391 ? 29.316 16.764 -22.186 1.00 85.94 391 ASN A O 1
ATOM 3241 N N . SER A 1 392 ? 30.503 15.131 -21.182 1.00 88.00 392 SER A N 1
ATOM 3242 C CA . SER A 1 392 ? 31.449 14.941 -22.285 1.00 88.00 392 SER A CA 1
ATOM 3243 C C . SER A 1 392 ? 30.735 14.478 -23.552 1.00 88.00 392 SER A C 1
ATOM 3245 O O . SER A 1 392 ? 30.859 15.140 -24.577 1.00 88.00 392 SER A O 1
ATOM 3247 N N . TYR A 1 393 ? 29.902 13.434 -23.459 1.00 87.75 393 TYR A N 1
ATOM 3248 C CA . TYR A 1 393 ? 29.094 12.947 -24.585 1.00 87.75 393 TYR A CA 1
ATOM 3249 C C . TYR A 1 393 ? 28.236 14.057 -25.201 1.00 87.75 393 TYR A C 1
ATOM 3251 O O . TYR A 1 393 ? 28.203 14.247 -26.415 1.00 87.75 393 TYR A O 1
ATOM 3259 N N . LEU A 1 394 ? 27.548 14.816 -24.346 1.00 81.81 394 LEU A N 1
ATOM 3260 C CA . LEU A 1 394 ? 26.666 15.902 -24.764 1.00 81.81 394 LEU A CA 1
ATOM 3261 C C . LEU A 1 394 ? 27.431 17.007 -25.496 1.00 81.81 394 LEU A C 1
ATOM 3263 O O . LEU A 1 394 ? 26.937 17.515 -26.495 1.00 81.81 394 LEU A O 1
ATOM 3267 N N . SER A 1 395 ? 28.628 17.346 -25.011 1.00 78.94 395 SER A N 1
ATOM 3268 C CA . SER A 1 395 ? 29.487 18.384 -25.593 1.00 78.94 395 SER A CA 1
ATOM 3269 C C . SER A 1 395 ? 30.113 17.949 -26.922 1.00 78.94 395 SER A C 1
ATOM 3271 O O . SER A 1 395 ? 30.316 18.780 -27.799 1.00 78.94 395 SER A O 1
ATOM 3273 N N . GLU A 1 396 ? 30.431 16.660 -27.071 1.00 83.00 396 GLU A N 1
ATOM 3274 C CA . GLU A 1 396 ? 31.021 16.087 -28.289 1.00 83.00 396 GLU A CA 1
ATOM 3275 C C . GLU A 1 396 ? 29.998 15.907 -29.416 1.00 83.00 396 GLU A C 1
ATOM 3277 O O . GLU A 1 396 ? 30.321 16.112 -30.586 1.00 83.00 396 GLU A O 1
ATOM 3282 N N . HIS A 1 397 ? 28.766 15.512 -29.086 1.00 77.75 397 HIS A N 1
ATOM 3283 C CA . HIS A 1 397 ? 27.744 15.204 -30.089 1.00 77.75 397 HIS A CA 1
ATOM 3284 C C . HIS A 1 397 ? 26.810 16.360 -30.412 1.00 77.75 397 HIS A C 1
ATOM 3286 O O . HIS A 1 397 ? 26.223 16.385 -31.498 1.00 77.75 397 HIS A O 1
ATOM 3292 N N . TRP A 1 398 ? 26.658 17.315 -29.499 1.00 72.81 398 TRP A N 1
ATOM 3293 C CA . TRP A 1 398 ? 25.808 18.476 -29.697 1.00 72.81 398 TRP A CA 1
ATOM 3294 C C . TRP A 1 398 ? 26.634 19.736 -29.446 1.00 72.81 398 TRP A C 1
ATOM 3296 O O . TRP A 1 398 ? 26.996 20.024 -28.312 1.00 72.81 398 TRP A O 1
ATOM 3306 N N . ASP A 1 399 ? 26.919 20.483 -30.520 1.00 53.94 399 ASP A N 1
ATOM 3307 C CA . ASP A 1 399 ? 27.613 21.775 -30.464 1.00 53.94 399 ASP A CA 1
ATOM 3308 C C . ASP A 1 399 ? 26.956 22.684 -29.416 1.00 53.94 399 ASP A C 1
ATOM 3310 O O . ASP A 1 399 ? 25.882 23.245 -29.654 1.00 53.94 399 ASP A O 1
ATOM 3314 N N . PHE A 1 400 ? 27.591 22.847 -28.255 1.00 52.69 400 PHE A N 1
ATOM 3315 C CA . PHE A 1 400 ? 27.141 23.788 -27.236 1.00 52.69 400 PHE A CA 1
ATOM 3316 C C . PHE A 1 400 ? 28.319 24.457 -26.524 1.00 52.69 400 PHE A C 1
ATOM 3318 O O . PHE A 1 400 ? 29.227 23.806 -26.012 1.00 52.69 400 PHE A O 1
ATOM 3325 N N . MET A 1 401 ? 28.267 25.793 -26.474 1.00 42.69 401 MET A N 1
ATOM 3326 C CA . MET A 1 401 ? 29.091 26.609 -25.582 1.00 42.69 401 MET A CA 1
ATOM 3327 C C . MET A 1 401 ? 28.623 26.410 -24.133 1.00 42.69 401 MET A C 1
ATOM 3329 O O . MET A 1 401 ? 27.433 26.550 -23.846 1.00 42.69 401 MET A O 1
ATOM 3333 N N . ILE A 1 402 ? 29.580 26.071 -23.266 1.00 41.94 402 ILE A N 1
ATOM 3334 C CA . ILE A 1 402 ? 29.455 25.892 -21.808 1.00 41.94 402 ILE A CA 1
ATOM 3335 C C . ILE A 1 402 ? 28.950 27.159 -21.113 1.00 41.94 402 ILE A C 1
ATOM 3337 O O . ILE A 1 402 ? 29.419 28.259 -21.486 1.00 41.94 402 ILE A O 1
#

Secondary structure (DSSP, 8-state):
-HHHHHHHHHHHHHHHHHHHHTSPPPHHHHHHHHHHHHHHHHHHTTSHHHHHHHHHS--TTTS-SS--B--TTT-SSEEEETTTTEEEE-HHHHHHHHHHHHHHHHS-PPPTTSHHHHHHH---TTSTT-STTS-HHHHHHHHHHHHTT----HHHHHHHHHTTTTSHHHHHHHHHHHHHHS-EEHHHHHHHSBTTBPPPHHHHHHHH------TT---S-S-HHHHTT-EEE-BTT--SGGG-EEES-HHHHTTS-HHHHHHH---SBPPPP-TT--HHHHHHHHHHTTEEEEEES--S--TT----EEEEEEEEEHHHHHHTT---BTTTTT---SS-HHHHHHHHHHHHHTT-HHHHHHHTSHHHHHHHHHHHHH--HHHHHHHHHHHHHHHHHS----

Sequence (402 aa):
MRKKTDIKIRCNDIEQQLKEWGKVPTNSEDTNLLHKVNNLYRELGDKPEVQRLMTLYPINQLYTKWGASVDPEEHPEMETLGFINRSVELPYSRAKRYIKQCVEKYGELPGLNTWPMYFVFQDDLNRRNYYYGFSKDQLDFIGSLIDGGYLTDEKLIVKYFSCRLNDKSVIEKIDAILDKYKLITLGYLARHLHEGLVLDISYLHSFFDEMTQSNGNIPRGICKEVRSRYMLIEPSYGQYAQEIIICRGYEDLAKVDFKEAARLLPYRVLPNYSLDFTDADDINYARAFLFHMEREGGWGGMPDDTRGIIHIDTDHTFLDDLKNGFCMFSYINTRMNHDAPEKSLDWCMFLMRMDSALLKRNHNSKLYKSLKYWINERADDASKAKFQLLNSYLSEHWDFMI